Protein AF-A0A6C0IUB7-F1 (afdb_monomer_lite)

pLDDT: mean 80.24, std 21.41, range [28.48, 98.56]

Structure (mmCIF, N/CA/C/O backbone):
data_AF-A0A6C0IUB7-F1
#
_entry.id   AF-A0A6C0IUB7-F1
#
loop_
_atom_site.group_PDB
_atom_site.id
_atom_site.type_symbol
_atom_site.label_atom_id
_atom_site.label_alt_id
_atom_site.label_comp_id
_atom_site.label_asym_id
_atom_site.label_entity_id
_atom_site.label_seq_id
_atom_site.pdbx_PDB_ins_code
_atom_site.Cartn_x
_atom_site.Cartn_y
_atom_site.Cartn_z
_atom_site.occupancy
_atom_site.B_iso_or_equiv
_atom_site.auth_seq_id
_atom_site.auth_comp_id
_atom_site.auth_asym_id
_atom_site.auth_atom_id
_atom_site.pdbx_PDB_model_num
ATOM 1 N N . MET A 1 1 ? -33.309 -18.379 -10.691 1.00 30.33 1 MET A N 1
ATOM 2 C CA . MET A 1 1 ? -32.323 -18.638 -9.619 1.00 30.33 1 MET A CA 1
ATOM 3 C C . MET A 1 1 ? -31.572 -17.342 -9.376 1.00 30.33 1 MET A C 1
ATOM 5 O O . MET A 1 1 ? -30.879 -16.885 -10.273 1.00 30.33 1 MET A O 1
ATOM 9 N N . GLY A 1 2 ? -31.842 -16.677 -8.250 1.00 31.56 2 GLY A N 1
ATOM 10 C CA . GLY A 1 2 ? -31.356 -15.324 -7.968 1.00 31.56 2 GLY A CA 1
ATOM 11 C C . GLY A 1 2 ? -29.922 -15.328 -7.445 1.00 31.56 2 GLY A C 1
ATOM 12 O O . GLY A 1 2 ? -29.698 -15.643 -6.282 1.00 31.56 2 GLY A O 1
ATOM 13 N N . LEU A 1 3 ? -28.968 -14.966 -8.301 1.00 33.88 3 LEU A N 1
ATOM 14 C CA . LEU A 1 3 ? -27.593 -14.634 -7.924 1.00 33.88 3 LEU A CA 1
ATOM 15 C C . LEU A 1 3 ? -27.471 -13.111 -7.858 1.00 33.88 3 LEU A C 1
ATOM 17 O O . LEU A 1 3 ? -27.315 -12.456 -8.881 1.00 33.88 3 LEU A O 1
ATOM 21 N N . SER A 1 4 ? -27.601 -12.548 -6.657 1.00 38.16 4 SER A N 1
ATOM 22 C CA . SER A 1 4 ? -27.304 -11.137 -6.381 1.00 38.16 4 SER A CA 1
ATOM 23 C C . SER A 1 4 ? -27.235 -10.913 -4.866 1.00 38.16 4 SER A C 1
ATOM 25 O O . SER A 1 4 ? -28.203 -10.453 -4.260 1.00 38.16 4 SER A O 1
ATOM 27 N N . LYS A 1 5 ? -26.113 -11.273 -4.232 1.00 37.84 5 LYS A N 1
ATOM 28 C CA . LYS A 1 5 ? -25.838 -10.881 -2.833 1.00 37.84 5 LYS A CA 1
ATOM 29 C C . LYS A 1 5 ? -24.383 -10.515 -2.525 1.00 37.84 5 LYS A C 1
ATOM 31 O O . LYS A 1 5 ? -24.092 -10.187 -1.383 1.00 37.84 5 LYS A O 1
ATOM 36 N N . TYR A 1 6 ? -23.501 -10.525 -3.522 1.00 36.56 6 TYR A N 1
ATOM 37 C CA . TYR A 1 6 ? -22.116 -10.098 -3.346 1.00 36.56 6 TYR A CA 1
ATOM 38 C C . TYR A 1 6 ? -22.000 -8.628 -3.728 1.00 36.56 6 TYR A C 1
ATOM 40 O O . TYR A 1 6 ? -22.351 -8.257 -4.849 1.00 36.56 6 TYR A O 1
ATOM 48 N N . THR A 1 7 ? -21.526 -7.802 -2.799 1.00 41.00 7 THR A N 1
ATOM 49 C CA . THR A 1 7 ? -21.181 -6.404 -3.085 1.00 41.00 7 THR A CA 1
ATOM 50 C C . THR A 1 7 ? -19.669 -6.310 -3.033 1.00 41.00 7 THR A C 1
ATOM 52 O O . THR A 1 7 ? -19.063 -6.683 -2.034 1.00 41.00 7 THR A O 1
ATOM 55 N N . GLN A 1 8 ? -19.042 -5.867 -4.114 1.00 42.75 8 GLN A N 1
ATOM 56 C CA . GLN A 1 8 ? -17.594 -5.732 -4.162 1.00 42.75 8 GLN A CA 1
ATOM 57 C C . GLN A 1 8 ? -17.199 -4.314 -3.759 1.00 42.75 8 GLN A C 1
ATOM 59 O O . GLN A 1 8 ? -17.696 -3.358 -4.349 1.00 42.75 8 GLN A O 1
ATOM 64 N N . LYS A 1 9 ? -16.334 -4.174 -2.748 1.00 53.41 9 LYS A N 1
ATOM 65 C CA . LYS A 1 9 ? -15.814 -2.872 -2.309 1.00 53.41 9 LYS A CA 1
ATOM 66 C C . LYS A 1 9 ? -14.303 -2.955 -2.103 1.00 53.41 9 LYS A C 1
ATOM 68 O O . LYS A 1 9 ? -13.832 -3.803 -1.354 1.00 53.41 9 LYS A O 1
ATOM 73 N N . GLY A 1 10 ? -13.578 -2.096 -2.820 1.00 48.09 10 GLY A N 1
ATOM 74 C CA . GLY A 1 10 ? -12.154 -1.794 -2.630 1.00 48.09 10 GLY A CA 1
ATOM 75 C C . GLY A 1 10 ? -11.206 -2.990 -2.592 1.00 48.09 10 GLY A C 1
ATOM 76 O O . GLY A 1 10 ? -10.295 -3.075 -1.777 1.00 48.09 10 GLY A O 1
ATOM 77 N N . GLY A 1 11 ? -11.392 -3.900 -3.544 1.00 54.75 11 GLY A N 1
ATOM 78 C CA . GLY A 1 11 ? -10.433 -4.970 -3.793 1.00 54.75 11 GLY A CA 1
ATOM 79 C C . GLY A 1 11 ? -10.795 -6.322 -3.187 1.00 54.75 11 GLY A C 1
ATOM 80 O O . GLY A 1 11 ? -10.054 -7.260 -3.402 1.00 54.75 11 GLY A O 1
ATOM 81 N N . LEU A 1 12 ? -11.937 -6.490 -2.512 1.00 58.69 12 LEU A N 1
ATOM 82 C CA . LEU A 1 12 ? -12.381 -7.809 -2.031 1.00 58.69 12 LEU A CA 1
ATOM 83 C C . LEU A 1 12 ? -13.854 -8.063 -2.361 1.00 58.69 12 LEU A C 1
ATOM 85 O O . LEU A 1 12 ? -14.676 -7.142 -2.373 1.00 58.69 12 LEU A O 1
ATOM 89 N N . GLN A 1 13 ? -14.196 -9.325 -2.626 1.00 58.12 13 GLN A N 1
ATOM 90 C CA . GLN A 1 13 ? -15.589 -9.771 -2.696 1.00 58.12 13 GLN A CA 1
ATOM 91 C C . GLN A 1 13 ? -16.142 -9.859 -1.268 1.00 58.12 13 GLN A C 1
ATOM 93 O O . GLN A 1 13 ? -15.555 -10.562 -0.448 1.00 58.12 13 GLN A O 1
ATOM 98 N N . ILE A 1 14 ? -17.227 -9.131 -0.966 1.00 59.31 14 ILE A N 1
ATOM 99 C CA . ILE A 1 14 ? -17.881 -9.173 0.349 1.00 59.31 14 ILE A CA 1
ATOM 100 C C . ILE A 1 14 ? -19.121 -10.068 0.268 1.00 59.31 14 ILE A C 1
ATOM 102 O O . ILE A 1 14 ? -20.044 -9.804 -0.511 1.00 59.31 14 ILE A O 1
ATOM 106 N N . ASP A 1 15 ? -19.133 -11.119 1.089 1.00 55.06 15 ASP A N 1
ATOM 107 C CA . ASP A 1 15 ? -20.226 -12.098 1.183 1.00 55.06 15 ASP A CA 1
ATOM 108 C C . ASP A 1 15 ? -21.440 -11.570 1.976 1.00 55.06 15 ASP A C 1
ATOM 110 O O . ASP A 1 15 ? -22.569 -12.030 1.781 1.00 55.06 15 ASP A O 1
ATOM 114 N N . SER A 1 16 ? -21.236 -10.563 2.833 1.00 55.44 16 SER A N 1
ATOM 115 C CA . SER A 1 16 ? -22.287 -9.832 3.547 1.00 55.44 16 SER A CA 1
ATOM 116 C C . SER A 1 16 ? -22.556 -8.476 2.879 1.00 55.44 16 SER A C 1
ATOM 118 O O . SER A 1 16 ? -21.648 -7.750 2.491 1.00 55.44 16 SER A O 1
ATOM 120 N N . GLY A 1 17 ? -23.821 -8.075 2.744 1.00 61.94 17 GLY A N 1
ATOM 121 C CA . GLY A 1 17 ? -24.182 -6.795 2.108 1.00 61.94 17 GLY A CA 1
ATOM 122 C C . GLY A 1 17 ? -23.681 -5.533 2.839 1.00 61.94 17 GLY A C 1
ATOM 123 O O . GLY A 1 17 ? -23.898 -4.430 2.342 1.00 61.94 17 GLY A O 1
ATOM 124 N N . ASN A 1 18 ? -23.029 -5.669 4.003 1.00 80.00 18 ASN A N 1
ATOM 125 C CA . ASN A 1 18 ? -22.577 -4.571 4.856 1.00 80.00 18 ASN A CA 1
ATOM 126 C C . ASN A 1 18 ? -21.075 -4.691 5.191 1.00 80.00 18 ASN A C 1
ATOM 128 O O . ASN A 1 18 ? -20.658 -5.543 5.976 1.00 80.00 18 ASN A O 1
ATOM 132 N N . ALA A 1 19 ? -20.265 -3.786 4.629 1.00 79.81 19 ALA A N 1
ATOM 133 C CA . ALA A 1 19 ? -18.814 -3.751 4.831 1.00 79.81 19 ALA A CA 1
ATOM 134 C C . ALA A 1 19 ? -18.401 -3.467 6.286 1.00 79.81 19 ALA A C 1
ATOM 136 O O . ALA A 1 19 ? -17.379 -3.981 6.733 1.00 79.81 19 ALA A O 1
ATOM 137 N N . LYS A 1 20 ? -19.204 -2.698 7.037 1.00 84.75 20 LYS A N 1
ATOM 138 C CA . LYS A 1 20 ? -18.947 -2.420 8.456 1.00 84.75 20 LYS A CA 1
ATOM 139 C C . LYS A 1 20 ? -19.088 -3.686 9.293 1.00 84.75 20 LYS A C 1
ATOM 141 O O . LYS A 1 20 ? -18.193 -4.016 10.059 1.00 84.75 20 LYS A O 1
ATOM 146 N N . GLU A 1 21 ? -20.178 -4.428 9.103 1.00 86.81 21 GLU A N 1
ATOM 147 C CA . GLU A 1 21 ? -20.397 -5.704 9.797 1.00 86.81 21 GLU A CA 1
ATOM 148 C C . GLU A 1 21 ? -19.317 -6.731 9.443 1.00 86.81 21 GLU A C 1
ATOM 150 O O . GLU A 1 21 ? -18.832 -7.433 10.327 1.00 86.81 21 GLU A O 1
ATOM 155 N N . ALA A 1 22 ? -18.906 -6.798 8.171 1.00 87.62 22 ALA A N 1
ATOM 156 C CA . ALA A 1 22 ? -17.817 -7.673 7.743 1.00 87.62 22 ALA A CA 1
ATOM 157 C C . ALA A 1 22 ? -16.498 -7.338 8.453 1.00 87.62 22 ALA A C 1
ATOM 159 O O . ALA A 1 22 ? -15.836 -8.241 8.971 1.00 87.62 22 ALA A O 1
ATOM 160 N N . PHE A 1 23 ? -16.151 -6.051 8.519 1.00 88.62 23 PHE A N 1
ATOM 161 C CA . PHE A 1 23 ? -14.925 -5.586 9.154 1.00 88.62 23 PHE A CA 1
ATOM 162 C C . PHE A 1 23 ? -14.960 -5.810 10.667 1.00 88.62 23 PHE A C 1
ATOM 164 O O . PHE A 1 23 ? -14.047 -6.414 11.222 1.00 88.62 23 PHE A O 1
ATOM 171 N N . GLU A 1 24 ? -16.040 -5.409 11.341 1.00 90.69 24 GLU A N 1
ATOM 172 C CA . GLU A 1 24 ? -16.182 -5.609 12.785 1.00 90.69 24 GLU A CA 1
ATOM 173 C C . GLU A 1 24 ? -16.194 -7.092 13.171 1.00 90.69 24 GLU A C 1
ATOM 175 O O . GLU A 1 24 ? -15.594 -7.460 14.183 1.00 90.69 24 GLU A O 1
ATOM 180 N N . HIS A 1 25 ? -16.821 -7.955 12.363 1.00 92.06 25 HIS A N 1
ATOM 181 C CA . HIS A 1 25 ? -16.751 -9.404 12.544 1.00 92.06 25 HIS A CA 1
ATOM 182 C C . HIS A 1 25 ? -15.309 -9.906 12.429 1.00 92.06 25 HIS A C 1
ATOM 184 O O . HIS A 1 25 ? -14.867 -10.702 13.258 1.00 92.06 25 HIS A O 1
ATOM 190 N N . PHE A 1 26 ? -14.562 -9.441 11.426 1.00 94.06 26 PHE A N 1
ATOM 191 C CA . PHE A 1 26 ? -13.166 -9.828 11.246 1.00 94.06 26 PHE A CA 1
ATOM 192 C C . PHE A 1 26 ? -12.314 -9.412 12.451 1.00 94.06 26 PHE A C 1
ATOM 194 O O . PHE A 1 26 ? -11.617 -10.244 13.030 1.00 94.06 26 PHE A O 1
ATOM 201 N N . ILE A 1 27 ? -12.427 -8.152 12.884 1.00 95.00 27 ILE A N 1
ATOM 202 C CA . ILE A 1 27 ? -11.710 -7.614 14.046 1.00 95.00 27 ILE A CA 1
ATOM 203 C C . ILE A 1 27 ? -12.043 -8.396 15.316 1.00 95.00 27 ILE A C 1
ATOM 205 O O . ILE A 1 27 ? -11.130 -8.754 16.055 1.00 95.00 27 ILE A O 1
ATOM 209 N N . ALA A 1 28 ? -13.320 -8.706 15.557 1.00 94.19 28 ALA A N 1
ATOM 210 C CA . ALA A 1 28 ? -13.759 -9.436 16.745 1.00 94.19 28 ALA A CA 1
ATOM 211 C C . ALA A 1 28 ? -13.189 -10.863 16.831 1.00 94.19 28 ALA A C 1
ATOM 213 O O . ALA A 1 28 ? -13.024 -11.381 17.932 1.00 94.19 28 ALA A O 1
ATOM 214 N N . ASN A 1 29 ? -12.861 -11.477 15.692 1.00 95.94 29 ASN A N 1
ATOM 215 C CA . ASN A 1 29 ? -12.384 -12.857 15.605 1.00 95.94 29 ASN A CA 1
ATOM 216 C C . ASN A 1 29 ? -10.881 -12.967 15.295 1.00 95.94 29 ASN A C 1
ATOM 218 O O . ASN A 1 29 ? -10.407 -14.032 14.891 1.00 95.94 29 ASN A O 1
ATOM 222 N N . SER A 1 30 ? -10.117 -11.891 15.475 1.00 96.62 30 SER A N 1
ATOM 223 C CA . SER A 1 30 ? -8.695 -11.834 15.122 1.00 96.62 30 SER A CA 1
ATOM 224 C C . SER A 1 30 ? -7.787 -11.645 16.331 1.00 96.62 30 SER A C 1
ATOM 226 O O . SER A 1 30 ? -8.169 -11.027 17.317 1.00 96.62 30 SER A O 1
ATOM 228 N N . SER A 1 31 ? -6.545 -12.108 16.214 1.00 96.31 31 SER A N 1
ATOM 229 C CA . SER A 1 31 ? -5.426 -11.626 17.030 1.00 96.31 31 SER A CA 1
ATOM 230 C C . SER A 1 31 ? -4.799 -10.397 16.372 1.00 96.31 31 SER A C 1
ATOM 232 O O . SER A 1 31 ? -4.581 -10.402 15.159 1.00 96.31 31 SER A O 1
ATOM 234 N N . ILE A 1 32 ? -4.507 -9.353 17.147 1.00 96.50 32 ILE A N 1
ATOM 235 C CA . ILE A 1 32 ? -4.051 -8.059 16.623 1.00 96.50 32 ILE A CA 1
ATOM 236 C C . ILE A 1 32 ? -2.654 -7.727 17.150 1.00 96.50 32 ILE A C 1
ATOM 238 O O . ILE A 1 32 ? -2.368 -7.856 18.343 1.00 96.50 32 ILE A O 1
ATOM 242 N N . HIS A 1 33 ? -1.781 -7.256 16.261 1.00 93.31 33 HIS A N 1
ATOM 243 C CA . HIS A 1 33 ? -0.465 -6.729 16.616 1.00 93.31 33 HIS A CA 1
ATOM 244 C C . HIS A 1 33 ? -0.176 -5.412 15.895 1.00 93.31 33 HIS A C 1
ATOM 246 O O . HIS A 1 33 ? -0.666 -5.171 14.797 1.00 93.31 33 HIS A O 1
ATOM 252 N N . LEU A 1 34 ? 0.610 -4.548 16.537 1.00 91.00 34 LEU A N 1
ATOM 253 C CA . LEU A 1 34 ? 1.111 -3.309 15.947 1.00 91.00 34 LEU A CA 1
ATOM 254 C C . LEU A 1 34 ? 2.226 -3.661 14.954 1.00 91.00 34 LEU A C 1
ATOM 256 O O . LEU A 1 34 ? 3.173 -4.347 15.338 1.00 91.00 34 LEU A O 1
ATOM 260 N N . LEU A 1 35 ? 2.098 -3.207 13.707 1.00 88.00 35 LEU A N 1
ATOM 261 C CA . LEU A 1 35 ? 3.096 -3.387 12.652 1.00 88.00 35 LEU A CA 1
ATOM 262 C C . LEU A 1 35 ? 4.053 -2.198 12.603 1.00 88.00 35 LEU A C 1
ATOM 264 O O . LEU A 1 35 ? 5.267 -2.367 12.666 1.00 88.00 35 LEU A O 1
ATOM 268 N N . SER A 1 36 ? 3.503 -0.990 12.492 1.00 85.88 36 SER A N 1
ATOM 269 C CA . SER A 1 36 ? 4.289 0.232 12.365 1.00 85.88 36 SER A CA 1
ATOM 270 C C . SER A 1 36 ? 3.608 1.412 13.049 1.00 85.88 36 SER A C 1
ATOM 272 O O . SER A 1 36 ? 2.411 1.401 13.354 1.00 85.88 36 SER A O 1
ATOM 274 N N . ARG A 1 37 ? 4.417 2.435 13.326 1.00 85.94 37 ARG A N 1
ATOM 275 C CA . ARG A 1 37 ? 3.991 3.705 13.907 1.00 85.94 37 ARG A CA 1
ATOM 276 C C . ARG A 1 37 ? 4.394 4.827 12.961 1.00 85.94 37 ARG A C 1
ATOM 278 O O . ARG A 1 37 ? 5.566 4.925 12.607 1.00 85.94 37 ARG A O 1
ATOM 285 N N . GLY A 1 38 ? 3.430 5.648 12.576 1.00 83.06 38 GLY A N 1
ATOM 286 C CA . GLY A 1 38 ? 3.642 6.870 11.817 1.00 83.06 38 GLY A CA 1
ATOM 287 C C . GLY A 1 38 ? 3.240 8.087 12.641 1.00 83.06 38 GLY A C 1
ATOM 288 O O . GLY A 1 38 ? 2.558 7.976 13.660 1.00 83.06 38 GLY A O 1
ATOM 289 N N . SER A 1 39 ? 3.636 9.273 12.179 1.00 85.19 39 SER A N 1
ATOM 290 C CA . SER A 1 39 ? 3.208 10.523 12.826 1.00 85.19 39 SER A CA 1
ATOM 291 C C . SER A 1 39 ? 1.709 10.779 12.660 1.00 85.19 39 SER A C 1
ATOM 293 O O . SER A 1 39 ? 1.141 11.497 13.469 1.00 85.19 39 SER A O 1
ATOM 295 N N . PHE A 1 40 ? 1.072 10.195 11.643 1.00 88.38 40 PHE A N 1
ATOM 296 C CA . PHE A 1 40 ? -0.329 10.439 11.277 1.00 88.38 40 PHE A CA 1
ATOM 297 C C . PHE A 1 40 ? -1.204 9.188 11.395 1.00 88.38 40 PHE A C 1
ATOM 299 O O . PHE A 1 40 ? -2.318 9.150 10.876 1.00 88.38 40 PHE A O 1
ATOM 306 N N . GLY A 1 41 ? -0.709 8.134 12.041 1.00 92.00 41 GLY A N 1
ATOM 307 C CA . GLY A 1 41 ? -1.481 6.921 12.261 1.00 92.00 41 GLY A CA 1
ATOM 308 C C . GLY A 1 41 ? -0.673 5.791 12.878 1.00 92.00 41 GLY A C 1
ATOM 309 O O . GLY A 1 41 ? 0.556 5.755 12.826 1.00 92.00 41 GLY A O 1
ATOM 310 N N . LEU A 1 42 ? -1.395 4.842 13.456 1.00 92.19 42 LEU A N 1
ATOM 311 C CA . LEU A 1 42 ? -0.865 3.569 13.916 1.00 92.19 42 LEU A CA 1
ATOM 312 C C . LEU A 1 42 ? -1.377 2.463 13.008 1.00 92.19 42 LEU A C 1
ATOM 314 O O . LEU A 1 42 ? -2.579 2.382 12.751 1.00 92.19 42 LEU A O 1
ATOM 318 N N . THR A 1 43 ? -0.478 1.588 12.575 1.00 93.19 43 THR A N 1
ATOM 319 C CA . THR A 1 43 ? -0.807 0.508 11.651 1.00 93.19 43 THR A CA 1
ATOM 320 C C . THR A 1 43 ? -0.736 -0.826 12.373 1.00 93.19 43 THR A C 1
ATOM 322 O O . THR A 1 43 ? 0.284 -1.185 12.961 1.00 93.19 43 THR A O 1
ATOM 325 N N . PHE A 1 44 ? -1.821 -1.584 12.306 1.00 94.12 44 PHE A N 1
ATOM 326 C CA . PHE A 1 44 ? -1.990 -2.877 12.949 1.00 94.12 44 PHE A CA 1
ATOM 327 C C . PHE A 1 44 ? -2.257 -3.962 11.914 1.00 94.12 44 PHE A C 1
ATOM 329 O O . PHE A 1 44 ? -2.821 -3.701 10.856 1.00 94.12 44 PHE A O 1
ATOM 336 N N . VAL A 1 45 ? -1.924 -5.201 12.254 1.00 94.81 45 VAL A N 1
ATOM 337 C CA . VAL A 1 45 ? -2.323 -6.387 11.497 1.00 94.81 45 VAL A CA 1
ATOM 338 C C . VAL A 1 45 ? -3.249 -7.222 12.373 1.00 94.81 45 VAL A C 1
ATOM 340 O O . VAL A 1 45 ? -2.876 -7.655 13.467 1.00 94.81 45 VAL A O 1
ATOM 343 N N . ALA A 1 46 ? -4.465 -7.440 11.883 1.00 96.00 46 ALA A N 1
ATOM 344 C CA . ALA A 1 46 ? -5.422 -8.400 12.411 1.00 96.00 46 ALA A CA 1
ATOM 345 C C . ALA A 1 46 ? -5.265 -9.721 11.653 1.00 96.00 46 ALA A C 1
ATOM 347 O O . ALA A 1 46 ? -5.501 -9.765 10.448 1.00 96.00 46 ALA A O 1
ATOM 348 N N . LYS A 1 47 ? -4.892 -10.792 12.357 1.00 95.88 47 LYS A N 1
ATOM 349 C CA . LYS A 1 47 ? -4.847 -12.158 11.822 1.00 95.88 47 LYS A CA 1
ATOM 350 C C . LYS A 1 47 ? -6.016 -12.962 12.369 1.00 95.88 47 LYS A C 1
ATOM 352 O O . LYS A 1 47 ? -6.162 -13.072 13.590 1.00 95.88 47 LYS A O 1
ATOM 357 N N . LEU A 1 48 ? -6.816 -13.528 11.476 1.00 95.25 48 LEU A N 1
ATOM 358 C CA . LEU A 1 48 ? -8.008 -14.289 11.810 1.00 95.25 48 LEU A CA 1
ATOM 359 C C . LEU A 1 48 ? -7.645 -15.512 12.663 1.00 95.25 48 LEU A C 1
ATOM 361 O O . LEU A 1 48 ? -6.683 -16.232 12.384 1.00 95.25 48 LEU A O 1
ATOM 365 N N . SER A 1 49 ? -8.414 -15.750 13.724 1.00 94.81 49 SER A N 1
ATOM 366 C CA . SER A 1 49 ? -8.167 -16.874 14.627 1.00 94.81 49 SER A CA 1
ATOM 367 C C . SER A 1 49 ? -8.444 -18.213 13.933 1.00 94.81 49 SER A C 1
ATOM 369 O O . SER A 1 49 ? -9.350 -18.298 13.098 1.00 94.81 49 SER A O 1
ATOM 371 N N . PRO A 1 50 ? -7.724 -19.295 14.291 1.00 93.38 50 PRO A N 1
ATOM 372 C CA . PRO A 1 50 ? -7.980 -20.616 13.729 1.00 93.38 50 PRO A CA 1
ATOM 373 C C . PRO A 1 50 ? -9.455 -21.025 13.851 1.00 93.38 50 PRO A C 1
ATOM 375 O O . PRO A 1 50 ? -10.012 -21.057 14.946 1.00 93.38 50 PRO A O 1
ATOM 378 N N . GLY A 1 51 ? -10.076 -21.362 12.719 1.00 92.31 51 GLY A N 1
ATOM 379 C CA . GLY A 1 51 ? -11.471 -21.808 12.649 1.00 92.31 51 GLY A CA 1
ATOM 380 C C . GLY A 1 51 ? -12.514 -20.696 12.496 1.00 92.31 51 GLY A C 1
ATOM 381 O O . GLY A 1 51 ? -13.672 -21.017 12.239 1.00 92.31 51 GLY A O 1
ATOM 382 N N . ALA A 1 52 ? -12.136 -19.420 12.599 1.00 93.81 52 ALA A N 1
ATOM 383 C CA . ALA A 1 52 ? -13.042 -18.325 12.270 1.00 93.81 52 ALA A CA 1
ATOM 384 C C . ALA A 1 52 ? -13.215 -18.186 10.748 1.00 93.81 52 ALA A C 1
ATOM 386 O O . ALA A 1 52 ? -12.327 -18.517 9.961 1.00 93.81 52 ALA A O 1
ATOM 387 N N . THR A 1 53 ? -14.386 -17.706 10.329 1.00 91.50 53 THR A N 1
ATOM 388 C CA . THR A 1 53 ? -14.714 -17.467 8.920 1.00 91.50 53 THR A CA 1
ATOM 389 C C . THR A 1 53 ? -14.508 -16.003 8.559 1.00 91.50 53 THR A C 1
ATOM 391 O O . THR A 1 53 ? -14.742 -15.107 9.369 1.00 91.50 53 THR A O 1
ATOM 394 N N . THR A 1 54 ? -14.127 -15.755 7.314 1.00 89.94 54 THR A N 1
ATOM 395 C CA . THR A 1 54 ? -14.007 -14.412 6.745 1.00 89.94 54 THR A CA 1
ATOM 396 C C . THR A 1 54 ? -15.105 -14.191 5.713 1.00 89.94 54 THR A C 1
ATOM 398 O O . THR A 1 54 ? -15.504 -15.124 5.019 1.00 89.94 54 THR A O 1
ATOM 401 N N . ASN A 1 55 ? -15.582 -12.952 5.613 1.00 85.88 55 ASN A N 1
ATOM 402 C CA . ASN A 1 55 ? -16.519 -12.527 4.568 1.00 85.88 55 ASN A CA 1
ATOM 403 C C . ASN A 1 55 ? -15.792 -11.971 3.340 1.00 85.88 55 ASN A C 1
ATOM 405 O O . ASN A 1 55 ? -16.428 -11.364 2.484 1.00 85.88 55 ASN A O 1
ATOM 409 N N . TYR A 1 56 ? -14.469 -12.117 3.304 1.00 86.81 56 TYR A N 1
ATOM 410 C CA . TYR A 1 56 ? -13.601 -11.517 2.315 1.00 86.81 56 TYR A CA 1
ATOM 411 C C . TYR A 1 56 ? -12.836 -12.583 1.542 1.00 86.81 56 TYR A C 1
ATOM 413 O O . TYR A 1 56 ? -12.347 -13.557 2.121 1.00 86.81 56 TYR A O 1
ATOM 421 N N . LYS A 1 57 ? -12.647 -12.339 0.246 1.00 86.69 57 LYS A N 1
ATOM 422 C CA . LYS A 1 57 ? -11.782 -13.149 -0.611 1.00 86.69 57 LYS A CA 1
ATOM 423 C C . LYS A 1 57 ? -10.775 -12.297 -1.359 1.00 86.69 57 LYS A C 1
ATOM 425 O O . LYS A 1 57 ? -11.157 -11.278 -1.935 1.00 86.69 57 LYS A O 1
ATOM 430 N N . HIS A 1 58 ? -9.534 -12.764 -1.367 1.00 86.69 58 HIS A N 1
ATOM 431 C CA . HIS A 1 58 ? -8.407 -12.160 -2.062 1.00 86.69 58 HIS A CA 1
ATOM 432 C C . HIS A 1 58 ? -8.680 -12.033 -3.565 1.00 86.69 58 HIS A C 1
ATOM 434 O O . HIS A 1 58 ? -9.205 -12.957 -4.195 1.00 86.69 58 HIS A O 1
ATOM 440 N N . ILE A 1 59 ? -8.263 -10.911 -4.155 1.00 84.81 59 ILE A N 1
ATOM 441 C CA . ILE A 1 59 ? -8.285 -10.723 -5.618 1.00 84.81 59 ILE A CA 1
ATOM 442 C C . ILE A 1 59 ? -6.889 -10.633 -6.218 1.00 84.81 59 ILE A C 1
ATOM 444 O O . ILE A 1 59 ? -6.743 -10.378 -7.406 1.00 84.81 59 ILE A O 1
ATOM 448 N N . ILE A 1 60 ? -5.850 -10.812 -5.422 1.00 87.19 60 ILE A N 1
ATOM 449 C CA . ILE A 1 60 ? -4.482 -10.844 -5.922 1.00 87.19 60 ILE A CA 1
ATOM 450 C C . ILE A 1 60 ? -4.182 -12.168 -6.633 1.00 87.19 60 ILE A C 1
ATOM 452 O O . ILE A 1 60 ? -4.778 -13.202 -6.338 1.00 87.19 60 ILE A O 1
ATOM 456 N N . TRP A 1 61 ? -3.228 -12.154 -7.557 1.00 88.50 61 TRP A N 1
ATOM 457 C CA . TRP A 1 61 ? -2.978 -13.279 -8.459 1.00 88.50 61 TRP A CA 1
ATOM 458 C C . TRP A 1 61 ? -2.659 -14.606 -7.732 1.00 88.50 61 TRP A C 1
ATOM 460 O O . TRP A 1 61 ? -3.197 -15.648 -8.098 1.00 88.50 61 TRP A O 1
ATOM 470 N N . SER A 1 62 ? -1.832 -14.581 -6.682 1.00 86.75 62 SER A N 1
ATOM 471 C CA . SER A 1 62 ? -1.340 -15.777 -5.976 1.00 86.75 62 SER A CA 1
ATOM 472 C C . SER A 1 62 ? -2.348 -16.405 -5.022 1.00 86.75 62 SER A C 1
ATOM 474 O O . SER A 1 62 ? -2.188 -17.554 -4.606 1.00 86.75 62 SER A O 1
ATOM 476 N N . ARG A 1 63 ? -3.385 -15.652 -4.651 1.00 88.38 63 ARG A N 1
ATOM 477 C CA . ARG A 1 63 ? -4.418 -16.064 -3.695 1.00 88.38 63 ARG A CA 1
ATOM 478 C C . ARG A 1 63 ? -5.821 -15.796 -4.229 1.00 88.38 63 ARG A C 1
ATOM 480 O O . ARG A 1 63 ? -6.748 -15.677 -3.446 1.00 88.38 63 ARG A O 1
ATOM 487 N N . TYR A 1 64 ? -6.003 -15.700 -5.541 1.00 89.00 64 TYR A N 1
ATOM 488 C CA . TYR A 1 64 ? -7.290 -15.314 -6.112 1.00 89.00 64 TYR A CA 1
ATOM 489 C C . TYR A 1 64 ? -8.425 -16.246 -5.657 1.00 89.00 64 TYR A C 1
ATOM 491 O O . TYR A 1 64 ? -8.288 -17.467 -5.735 1.00 89.00 64 TYR A O 1
ATOM 499 N N . ASP A 1 65 ? -9.535 -15.663 -5.194 1.00 86.00 65 ASP A N 1
ATOM 500 C CA . ASP A 1 65 ? -10.713 -16.359 -4.641 1.00 86.00 65 ASP A CA 1
ATOM 501 C C . ASP A 1 65 ? -10.434 -17.163 -3.346 1.00 86.00 65 ASP A C 1
ATOM 503 O O . ASP A 1 65 ? -11.290 -17.908 -2.863 1.00 86.00 65 ASP A O 1
ATOM 507 N N . VAL A 1 66 ? -9.257 -16.992 -2.730 1.00 89.06 66 VAL A N 1
ATOM 508 C CA . VAL A 1 66 ? -8.922 -17.579 -1.424 1.00 89.06 66 VAL A CA 1
ATOM 509 C C . VAL A 1 66 ? -9.472 -16.686 -0.303 1.00 89.06 66 VAL A C 1
ATOM 511 O O . VAL A 1 66 ? -9.349 -15.461 -0.389 1.00 89.06 66 VAL A O 1
ATOM 514 N N . PRO A 1 67 ? -10.063 -17.258 0.765 1.00 90.38 67 PRO A N 1
ATOM 515 C CA . PRO A 1 67 ? -10.510 -16.486 1.922 1.00 90.38 67 PRO A CA 1
ATOM 516 C C . PRO A 1 67 ? -9.372 -15.664 2.547 1.00 90.38 67 PRO A C 1
ATOM 518 O O . PRO A 1 67 ? -8.287 -16.194 2.775 1.00 90.38 67 PRO A O 1
ATOM 521 N N . VAL A 1 68 ? -9.636 -14.391 2.852 1.00 90.06 68 VAL A N 1
ATOM 522 C CA . VAL A 1 68 ? -8.673 -13.509 3.530 1.00 90.06 68 VAL A CA 1
ATOM 523 C C . VAL A 1 68 ? -8.486 -13.914 4.983 1.00 90.06 68 VAL A C 1
ATOM 525 O O . VAL A 1 68 ? -9.449 -13.940 5.751 1.00 90.06 68 VAL A O 1
ATOM 528 N N . ASP A 1 69 ? -7.244 -14.171 5.377 1.00 92.69 69 ASP A N 1
ATOM 529 C CA . ASP A 1 69 ? -6.880 -14.517 6.753 1.00 92.69 69 ASP A CA 1
ATOM 530 C C . ASP A 1 69 ? -6.249 -13.357 7.535 1.00 92.69 69 ASP A C 1
ATOM 532 O O . ASP A 1 69 ? -6.113 -13.451 8.756 1.00 92.69 69 ASP A O 1
ATOM 536 N N . SER A 1 70 ? -5.908 -12.255 6.859 1.00 93.94 70 SER A N 1
ATOM 537 C CA . SER A 1 70 ? -5.226 -11.111 7.459 1.00 93.94 70 SER A CA 1
ATOM 538 C C . SER A 1 70 ? -5.729 -9.778 6.891 1.00 93.94 70 SER A C 1
ATOM 540 O O . SER A 1 70 ? -5.893 -9.615 5.684 1.00 93.94 70 SER A O 1
ATOM 542 N N . ILE A 1 71 ? -5.952 -8.800 7.771 1.00 93.81 71 ILE A N 1
ATOM 543 C CA . ILE A 1 71 ? -6.280 -7.412 7.419 1.00 93.81 71 ILE A CA 1
ATOM 544 C C . ILE A 1 71 ? -5.248 -6.493 8.064 1.00 93.81 71 ILE A C 1
ATOM 546 O O . ILE A 1 71 ? -5.036 -6.535 9.277 1.00 93.81 71 ILE A O 1
ATOM 550 N N . LEU A 1 72 ? -4.639 -5.633 7.256 1.00 94.56 72 LEU A N 1
ATOM 551 C CA . LEU A 1 72 ? -3.871 -4.488 7.728 1.00 94.56 72 LEU A CA 1
ATOM 552 C C . LEU A 1 72 ? -4.859 -3.360 8.006 1.00 94.56 72 LEU A C 1
ATOM 554 O O . LEU A 1 72 ? -5.722 -3.101 7.176 1.00 94.56 72 LEU A O 1
ATOM 558 N N . PHE A 1 73 ? -4.766 -2.663 9.131 1.00 95.06 73 PHE A N 1
ATOM 559 C CA . PHE A 1 73 ? -5.591 -1.480 9.343 1.00 95.06 73 PHE A CA 1
ATOM 560 C C . PHE A 1 73 ? -4.833 -0.340 10.010 1.00 95.06 73 PHE A C 1
ATOM 562 O O . PHE A 1 73 ? -4.039 -0.552 10.924 1.00 95.06 73 PHE A O 1
ATOM 569 N N . LYS A 1 74 ? -5.102 0.877 9.540 1.00 95.50 74 LYS A N 1
ATOM 570 C CA . LYS A 1 74 ? -4.575 2.129 10.079 1.00 95.50 74 LYS A CA 1
ATOM 571 C C . LYS A 1 74 ? -5.636 2.806 10.940 1.00 95.50 74 LYS A C 1
ATOM 573 O O . LYS A 1 74 ? -6.810 2.844 10.565 1.00 95.50 74 LYS A O 1
ATOM 578 N N . ILE A 1 75 ? -5.201 3.326 12.082 1.00 95.31 75 ILE A N 1
ATOM 579 C CA . ILE A 1 75 ? -5.985 4.145 13.006 1.00 95.31 75 ILE A CA 1
ATOM 580 C C . ILE A 1 75 ? -5.318 5.509 13.128 1.00 95.31 75 ILE A C 1
ATOM 582 O O . ILE A 1 75 ? -4.132 5.580 13.450 1.00 95.31 75 ILE A O 1
ATOM 586 N N . SER A 1 76 ? -6.091 6.575 12.955 1.00 94.25 76 SER A N 1
ATOM 587 C CA . SER A 1 76 ? -5.634 7.958 13.113 1.00 94.25 76 SER A CA 1
ATOM 588 C C . SER A 1 76 ? -6.638 8.732 13.958 1.00 94.25 76 SER A C 1
ATOM 590 O O . SER A 1 76 ? -7.837 8.602 13.727 1.00 94.25 76 SER A O 1
ATOM 592 N N . CYS A 1 77 ? -6.189 9.552 14.911 1.00 94.12 77 CYS A N 1
ATOM 593 C CA . CYS A 1 77 ? -7.093 10.548 15.490 1.00 94.12 77 CYS A CA 1
ATOM 594 C C . CYS A 1 77 ? -7.424 11.596 14.431 1.00 94.12 77 CYS A C 1
ATOM 596 O O . CYS A 1 77 ? -6.555 11.986 13.651 1.00 94.12 77 CYS A O 1
ATOM 598 N N . THR A 1 78 ? -8.676 12.037 14.396 1.00 93.38 78 THR A N 1
ATOM 599 C CA . THR A 1 78 ? -9.154 13.000 13.403 1.00 93.38 78 THR A CA 1
ATOM 600 C C . THR A 1 78 ? -9.753 14.229 14.055 1.00 93.38 78 THR A C 1
ATOM 602 O O . THR A 1 78 ? -10.399 14.106 15.096 1.00 93.38 78 THR A O 1
ATOM 605 N N . PHE A 1 79 ? -9.612 15.364 13.381 1.00 92.38 79 PHE A N 1
ATOM 606 C CA . PHE A 1 79 ? -10.294 16.621 13.686 1.00 92.38 79 PHE A CA 1
ATOM 607 C C . PHE A 1 79 ? -10.991 17.159 12.424 1.00 92.38 79 PHE A C 1
ATOM 609 O O . PHE A 1 79 ? -10.810 16.624 11.327 1.00 92.38 79 PHE A O 1
ATOM 616 N N . ASP A 1 80 ? -11.839 18.167 12.585 1.00 88.88 80 ASP A N 1
ATOM 617 C CA . ASP A 1 80 ? -12.602 18.814 11.521 1.00 88.88 80 ASP A CA 1
ATOM 618 C C . ASP A 1 80 ? -12.366 20.332 11.554 1.00 88.88 80 ASP A C 1
ATOM 620 O O . ASP A 1 80 ? -13.061 21.074 12.256 1.00 88.88 80 ASP A O 1
ATOM 624 N N . GLU A 1 81 ? -11.390 20.803 10.767 1.00 88.12 81 GLU A N 1
ATOM 625 C CA . GLU A 1 81 ? -11.023 22.229 10.706 1.00 88.12 81 GLU A CA 1
ATOM 626 C C . GLU A 1 81 ? -12.229 23.104 10.317 1.00 88.12 81 GLU A C 1
ATOM 628 O O . GLU A 1 81 ? -12.397 24.224 10.803 1.00 88.12 81 GLU A O 1
ATOM 633 N N . SER A 1 82 ? -13.149 22.565 9.505 1.00 86.12 82 SER A N 1
ATOM 634 C CA . SER A 1 82 ? -14.357 23.279 9.068 1.00 86.12 82 SER A CA 1
ATOM 635 C C . SER A 1 82 ? -15.329 23.600 10.209 1.00 86.12 82 SER A C 1
ATOM 637 O O . SER A 1 82 ? -16.192 24.470 10.066 1.00 86.12 82 SER A O 1
ATOM 639 N N . LYS A 1 83 ? -15.177 22.921 11.351 1.00 86.31 83 LYS A N 1
ATOM 640 C CA . LYS A 1 83 ? -15.929 23.165 12.587 1.00 86.31 83 LYS A CA 1
ATOM 641 C C . LYS A 1 83 ? -15.148 23.979 13.618 1.00 86.31 83 LYS A C 1
ATOM 643 O O . LYS A 1 83 ? -15.667 24.205 14.708 1.00 86.31 83 LYS A O 1
ATOM 648 N N . GLY A 1 84 ? -13.947 24.444 13.275 1.00 83.81 84 GLY A N 1
ATOM 649 C CA . GLY A 1 84 ? -13.058 25.160 14.188 1.00 83.81 84 GLY A CA 1
ATOM 650 C C . GLY A 1 84 ? -12.336 24.255 15.185 1.00 83.81 84 GLY A C 1
ATOM 651 O O . GLY A 1 84 ? -11.909 24.742 16.227 1.00 83.81 84 GLY A O 1
ATOM 652 N N . GLU A 1 85 ? -12.235 22.956 14.898 1.00 85.56 85 GLU A N 1
ATOM 653 C CA . GLU A 1 85 ? -11.385 22.033 15.654 1.00 85.56 85 GLU A CA 1
ATOM 654 C C . GLU A 1 85 ? -9.921 22.197 15.202 1.00 85.56 85 GLU A C 1
ATOM 656 O O . GLU A 1 85 ? -9.671 22.513 14.038 1.00 85.56 85 GLU A O 1
ATOM 661 N N . ASP A 1 86 ? -8.958 21.993 16.105 1.00 81.25 86 ASP A N 1
ATOM 662 C CA . ASP A 1 86 ? -7.529 22.201 15.830 1.00 81.25 86 ASP A CA 1
ATOM 663 C C . ASP A 1 86 ? -6.749 20.876 15.857 1.00 81.25 86 ASP A C 1
ATOM 665 O O . ASP A 1 86 ? -7.201 19.839 16.350 1.00 81.25 86 ASP A O 1
ATOM 669 N N . THR A 1 87 ? -5.550 20.924 15.294 1.00 77.19 87 THR A N 1
ATOM 670 C CA . THR A 1 87 ? -4.547 19.875 15.377 1.00 77.19 87 THR A CA 1
ATOM 671 C C . THR A 1 87 ? -4.123 19.632 16.821 1.00 77.19 87 THR A C 1
ATOM 673 O O . THR A 1 87 ? -3.788 20.551 17.566 1.00 77.19 87 THR A O 1
ATOM 676 N N . GLU A 1 88 ? -4.024 18.359 17.190 1.00 77.50 88 GLU A N 1
ATOM 677 C CA . GLU A 1 88 ? -3.499 17.942 18.480 1.00 77.50 88 GLU A CA 1
ATOM 678 C C . GLU A 1 88 ? -2.354 16.953 18.282 1.00 77.50 88 GLU A C 1
ATOM 680 O O . GLU A 1 88 ? -2.396 16.050 17.435 1.00 77.50 88 GLU A O 1
ATOM 685 N N . LYS A 1 89 ? -1.289 17.138 19.068 1.00 82.69 89 LYS A N 1
ATOM 686 C CA . LYS A 1 89 ? -0.225 16.147 19.207 1.00 82.69 89 LYS A CA 1
ATOM 687 C C . LYS A 1 89 ? -0.509 15.340 20.465 1.00 82.69 89 LYS A C 1
ATOM 689 O O . LYS A 1 89 ? -0.309 15.822 21.573 1.00 82.69 89 LYS A O 1
ATOM 694 N N . LEU A 1 90 ? -0.879 14.088 20.266 1.00 82.81 90 LEU A N 1
ATOM 695 C CA . LEU A 1 90 ? -1.157 13.137 21.324 1.00 82.81 90 LEU A CA 1
ATOM 696 C C . LEU A 1 90 ? 0.129 12.442 21.738 1.00 82.81 90 LEU A C 1
ATOM 698 O O . LEU A 1 90 ? 0.868 11.897 20.905 1.00 82.81 90 LEU A O 1
ATOM 702 N N . ASP A 1 91 ? 0.372 12.432 23.041 1.00 83.06 91 ASP A N 1
ATOM 703 C CA . ASP A 1 91 ? 1.402 11.610 23.647 1.00 83.06 91 ASP A CA 1
ATOM 704 C C . ASP A 1 91 ? 0.787 10.296 24.144 1.00 83.06 91 ASP A C 1
ATOM 706 O O . ASP A 1 91 ? 0.073 10.241 25.142 1.00 83.06 91 ASP A O 1
ATOM 710 N N . LEU A 1 92 ? 1.064 9.215 23.420 1.00 82.19 92 LEU A N 1
ATOM 711 C CA . LEU A 1 92 ? 0.581 7.870 23.716 1.00 82.19 92 LEU A CA 1
ATOM 712 C C . LEU A 1 92 ? 1.653 7.038 24.442 1.00 82.19 92 LEU A C 1
ATOM 714 O O . LEU A 1 92 ? 1.672 5.810 24.320 1.00 82.19 92 LEU A O 1
ATOM 718 N N . SER A 1 93 ? 2.578 7.687 25.156 1.00 79.44 93 SER A N 1
ATOM 719 C CA . SER A 1 93 ? 3.700 7.031 25.830 1.00 79.44 93 SER A CA 1
ATOM 720 C C . SER A 1 93 ? 3.266 5.948 26.827 1.00 79.44 93 SER A C 1
ATOM 722 O O . SER A 1 93 ? 2.427 6.163 27.700 1.00 79.44 93 SER A O 1
ATOM 724 N N . GLN A 1 94 ? 3.880 4.763 26.738 1.00 79.06 94 GLN A N 1
ATOM 725 C CA . GLN A 1 94 ? 3.568 3.597 27.573 1.00 79.06 94 GLN A CA 1
ATOM 726 C C . GLN A 1 94 ? 4.841 2.925 28.089 1.00 79.06 94 GLN A C 1
ATOM 728 O O . GLN A 1 94 ? 5.639 2.416 27.309 1.00 79.06 94 GLN A O 1
ATOM 733 N N . LYS A 1 95 ? 5.014 2.848 29.417 1.00 77.25 95 LYS A N 1
ATOM 734 C CA . LYS A 1 95 ? 6.118 2.111 30.078 1.00 77.25 95 LYS A CA 1
ATOM 735 C C . LYS A 1 95 ? 7.518 2.414 29.500 1.00 77.25 95 LYS A C 1
ATOM 737 O O . LYS A 1 95 ? 8.318 1.501 29.324 1.00 77.25 95 LYS A O 1
ATOM 742 N N . GLY A 1 96 ? 7.806 3.682 29.203 1.00 77.00 96 GLY A N 1
ATOM 743 C CA . GLY A 1 96 ? 9.093 4.113 28.634 1.00 77.00 96 GLY A CA 1
ATOM 744 C C . GLY A 1 96 ? 9.200 3.992 27.110 1.00 77.00 96 GLY A C 1
ATOM 745 O O . GLY A 1 96 ? 10.259 4.264 26.557 1.00 77.00 96 GLY A O 1
ATOM 746 N N . HIS A 1 97 ? 8.122 3.605 26.426 1.00 74.75 97 HIS A N 1
ATOM 747 C CA . HIS A 1 97 ? 8.015 3.692 24.974 1.00 74.75 97 HIS A CA 1
ATOM 748 C C . HIS A 1 97 ? 7.237 4.945 24.598 1.00 74.75 97 HIS A C 1
ATOM 750 O O . HIS A 1 97 ? 6.055 5.042 24.920 1.00 74.75 97 HIS A O 1
ATOM 756 N N . GLU A 1 98 ? 7.894 5.876 23.913 1.00 80.25 98 GLU A N 1
ATOM 757 C CA . GLU A 1 98 ? 7.265 7.107 23.442 1.00 80.25 98 GLU A CA 1
ATOM 758 C C . GLU A 1 98 ? 6.553 6.882 22.108 1.00 80.25 98 GLU A C 1
ATOM 760 O O . GLU A 1 98 ? 7.117 6.325 21.155 1.00 80.25 98 GLU A O 1
ATOM 765 N N . TYR A 1 99 ? 5.298 7.317 22.052 1.00 81.06 99 TYR A N 1
ATOM 766 C CA . TYR A 1 99 ? 4.456 7.261 20.865 1.00 81.06 99 TYR A CA 1
ATOM 767 C C . TYR A 1 99 ? 3.839 8.639 20.670 1.00 81.06 99 TYR A C 1
ATOM 769 O O . TYR A 1 99 ? 3.106 9.118 21.526 1.00 81.06 99 TYR A O 1
ATOM 777 N N . HIS A 1 100 ? 4.130 9.276 19.542 1.00 84.81 100 HIS A N 1
ATOM 778 C CA . HIS A 1 100 ? 3.553 10.569 19.205 1.00 84.81 100 HIS A CA 1
ATOM 779 C C . HIS A 1 100 ? 2.643 10.412 18.002 1.00 84.81 100 HIS A C 1
ATOM 781 O O . HIS A 1 100 ? 3.099 9.986 16.942 1.00 84.81 100 HIS A O 1
ATOM 787 N N . LEU A 1 101 ? 1.377 10.772 18.177 1.00 87.81 101 LEU A N 1
ATOM 788 C CA . LEU A 1 101 ? 0.381 10.749 17.119 1.00 87.81 101 LEU A CA 1
ATOM 789 C C . LEU A 1 101 ? -0.122 12.172 16.899 1.00 87.81 101 LEU A C 1
ATOM 791 O O . LEU A 1 101 ? -0.559 12.829 17.834 1.00 87.81 101 LEU A O 1
ATOM 795 N N . ARG A 1 102 ? -0.039 12.662 15.670 1.00 89.75 102 ARG A N 1
ATOM 796 C CA . ARG A 1 102 ? -0.690 13.901 15.252 1.00 89.75 102 ARG A CA 1
ATOM 797 C C . ARG A 1 102 ? -2.081 13.560 14.743 1.00 89.75 102 ARG A C 1
ATOM 799 O O . ARG A 1 102 ? -2.246 12.566 14.029 1.00 89.75 102 ARG A O 1
ATOM 806 N N . SER A 1 103 ? -3.064 14.372 15.112 1.00 90.88 103 SER A N 1
ATOM 807 C CA . SER A 1 103 ? -4.387 14.279 14.512 1.00 90.88 103 SER A CA 1
ATOM 808 C C . SER A 1 103 ? -4.341 14.672 13.027 1.00 90.88 103 SER A C 1
ATOM 810 O O . SER A 1 103 ? -3.439 15.378 12.569 1.00 90.88 103 SER A O 1
ATOM 812 N N . VAL A 1 104 ? -5.292 14.149 12.255 1.00 92.06 104 VAL A N 1
ATOM 813 C CA . VAL A 1 104 ? -5.408 14.345 10.804 1.00 92.06 104 VAL A CA 1
ATOM 814 C C . VAL A 1 104 ? -6.746 15.010 10.502 1.00 92.06 104 VAL A C 1
ATOM 816 O O . VAL A 1 104 ? -7.770 14.585 11.038 1.00 92.06 104 VAL A O 1
ATOM 819 N N . ASP A 1 105 ? -6.765 16.026 9.639 1.00 92.12 105 ASP A N 1
ATOM 820 C CA . ASP A 1 105 ? -8.032 16.626 9.214 1.00 92.12 105 ASP A CA 1
ATOM 821 C C . ASP A 1 105 ? -8.889 15.577 8.489 1.00 92.12 105 ASP A C 1
ATOM 823 O O . ASP A 1 105 ? -8.394 14.766 7.698 1.00 92.12 105 ASP A O 1
ATOM 827 N N . VAL A 1 106 ? -10.196 15.587 8.738 1.00 90.94 106 VAL A N 1
ATOM 828 C CA . VAL A 1 106 ? -11.130 14.617 8.158 1.00 90.94 106 VAL A CA 1
ATOM 829 C C . VAL A 1 106 ? -11.107 14.616 6.623 1.00 90.94 106 VAL A C 1
ATOM 831 O O . VAL A 1 106 ? -11.336 13.571 6.005 1.00 90.94 106 VAL A O 1
ATOM 834 N N . ASN A 1 107 ? -10.815 15.748 5.979 1.00 90.06 107 ASN A N 1
ATOM 835 C CA . ASN A 1 107 ? -10.715 15.817 4.524 1.00 90.06 107 ASN A CA 1
ATOM 836 C C . ASN A 1 107 ? -9.399 15.222 4.023 1.00 90.06 107 ASN A C 1
ATOM 838 O O . ASN A 1 107 ? -9.412 14.520 3.011 1.00 90.06 107 ASN A O 1
ATOM 842 N N . GLU A 1 108 ? -8.292 15.416 4.742 1.00 91.69 108 GLU A N 1
ATOM 843 C CA . GLU A 1 108 ? -7.019 14.757 4.427 1.00 91.69 108 GLU A CA 1
ATOM 844 C C . GLU A 1 108 ? -7.110 13.235 4.634 1.00 91.69 108 GLU A C 1
ATOM 846 O O . GLU A 1 108 ? -6.657 12.475 3.779 1.00 91.69 108 GLU A O 1
ATOM 851 N N . PHE A 1 109 ? -7.819 12.765 5.667 1.00 92.12 109 PHE A N 1
ATOM 852 C CA . PHE A 1 109 ? -8.144 11.341 5.826 1.00 92.12 109 PHE A CA 1
ATOM 853 C C . PHE A 1 109 ? -8.933 10.790 4.624 1.00 92.12 109 PHE A C 1
ATOM 855 O O . PHE A 1 109 ? -8.576 9.764 4.041 1.00 92.12 109 PHE A O 1
ATOM 862 N N . LYS A 1 110 ? -9.999 11.483 4.199 1.00 90.19 110 LYS A N 1
ATOM 863 C CA . LYS A 1 110 ? -10.796 11.078 3.023 1.00 90.19 110 LYS A CA 1
ATOM 864 C C . LYS A 1 110 ? -9.967 11.088 1.739 1.00 90.19 110 LYS A C 1
ATOM 866 O O . LYS A 1 110 ? -10.133 10.219 0.883 1.00 90.19 110 LYS A O 1
ATOM 871 N N . LYS A 1 111 ? -9.071 12.062 1.596 1.00 91.19 111 LYS A N 1
ATOM 872 C CA . LYS A 1 111 ? -8.144 12.170 0.469 1.00 91.19 111 LYS A CA 1
ATOM 873 C C . LYS A 1 111 ? -7.144 11.018 0.445 1.00 91.19 111 LYS A C 1
ATOM 875 O O . LYS A 1 111 ? -6.915 10.493 -0.642 1.00 91.19 111 LYS A O 1
ATOM 880 N N . GLU A 1 112 ? -6.604 10.588 1.587 1.00 94.31 112 GLU A N 1
ATOM 881 C CA . GLU A 1 112 ? -5.759 9.388 1.685 1.00 94.31 112 GLU A CA 1
ATOM 882 C C . GLU A 1 112 ? -6.512 8.156 1.171 1.00 94.31 112 GLU A C 1
ATOM 884 O O . GLU A 1 112 ? -6.042 7.484 0.250 1.00 94.31 112 GLU A O 1
ATOM 889 N N . VAL A 1 113 ? -7.723 7.923 1.692 1.00 91.25 113 VAL A N 1
ATOM 890 C CA . VAL A 1 113 ? -8.590 6.807 1.281 1.00 91.25 113 VAL A CA 1
ATOM 891 C C . VAL A 1 113 ? -8.819 6.823 -0.232 1.00 91.25 113 VAL A C 1
ATOM 893 O O . VAL A 1 113 ? -8.559 5.831 -0.912 1.00 91.25 113 VAL A O 1
ATOM 896 N N . ASN A 1 114 ? -9.242 7.962 -0.784 1.00 88.88 114 ASN A N 1
ATOM 897 C CA . ASN A 1 114 ? -9.524 8.105 -2.213 1.00 88.88 114 ASN A CA 1
ATOM 898 C C . ASN A 1 114 ? -8.272 7.956 -3.088 1.00 88.88 114 ASN A C 1
ATOM 900 O O . ASN A 1 114 ? -8.340 7.408 -4.189 1.00 88.88 114 ASN A O 1
ATOM 904 N N . THR A 1 115 ? -7.124 8.424 -2.605 1.00 92.50 115 THR A N 1
ATOM 905 C CA . THR A 1 115 ? -5.852 8.341 -3.327 1.00 92.50 115 THR A CA 1
ATOM 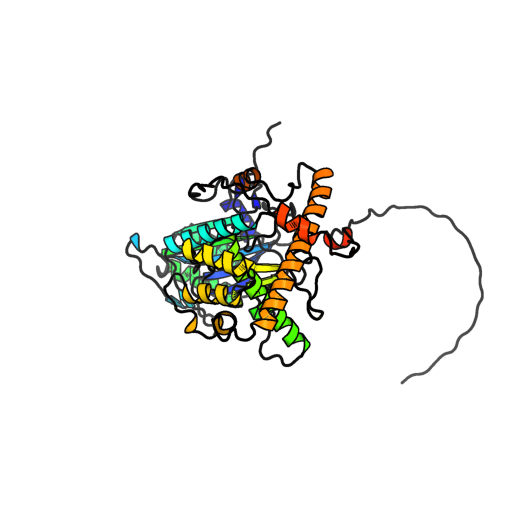906 C C . THR A 1 115 ? -5.345 6.908 -3.389 1.00 92.50 115 THR A C 1
ATOM 908 O O . THR A 1 115 ? -5.011 6.424 -4.471 1.00 92.50 115 THR A O 1
ATOM 911 N N . GLN A 1 116 ? -5.344 6.196 -2.260 1.00 93.50 116 GLN A N 1
ATOM 912 C CA . GLN A 1 116 ? -4.957 4.789 -2.227 1.00 93.50 116 GLN A CA 1
ATOM 913 C C . GLN A 1 116 ? -5.893 3.939 -3.091 1.00 93.50 116 GLN A C 1
ATOM 915 O O . GLN A 1 116 ? -5.426 3.077 -3.834 1.00 93.50 116 GLN A O 1
ATOM 920 N N . ILE A 1 117 ? -7.196 4.227 -3.043 1.00 88.75 117 ILE A N 1
ATOM 921 C CA . ILE A 1 117 ? -8.198 3.643 -3.933 1.00 88.75 117 ILE A CA 1
ATOM 922 C C . ILE A 1 117 ? -7.797 3.835 -5.405 1.00 88.75 117 ILE A C 1
ATOM 924 O O . ILE A 1 117 ? -7.663 2.854 -6.135 1.00 88.75 117 ILE A O 1
ATOM 928 N N . ASP A 1 118 ? -7.549 5.067 -5.856 1.00 90.06 118 ASP A N 1
ATOM 929 C CA . ASP A 1 118 ? -7.211 5.338 -7.261 1.00 90.06 118 ASP A CA 1
ATOM 930 C C . ASP A 1 118 ? -5.898 4.650 -7.692 1.00 90.06 118 ASP A C 1
ATOM 932 O O . ASP A 1 118 ? -5.820 4.052 -8.769 1.00 90.06 118 ASP A O 1
ATOM 936 N N . ILE A 1 119 ? -4.877 4.648 -6.826 1.00 94.25 119 ILE A N 1
ATOM 937 C CA . ILE A 1 119 ? -3.598 3.956 -7.066 1.00 94.25 119 ILE A CA 1
ATOM 938 C C . ILE A 1 119 ? -3.800 2.443 -7.199 1.00 94.25 119 ILE A C 1
ATOM 940 O O . ILE A 1 119 ? -3.297 1.837 -8.155 1.00 94.25 119 ILE A O 1
ATOM 944 N N . PHE A 1 120 ? -4.553 1.828 -6.282 1.00 92.50 120 PHE A N 1
ATOM 945 C CA . PHE A 1 120 ? -4.882 0.402 -6.328 1.00 92.50 120 PHE A CA 1
ATOM 946 C C . PHE A 1 120 ? -5.494 0.047 -7.682 1.00 92.50 120 PHE A C 1
ATOM 948 O O . PHE A 1 120 ? -5.081 -0.890 -8.362 1.00 92.50 120 PHE A O 1
ATOM 955 N N . PHE A 1 121 ? -6.433 0.862 -8.139 1.00 87.25 121 PHE A N 1
ATOM 956 C CA . PHE A 1 121 ? -7.194 0.578 -9.342 1.00 87.25 121 PHE A CA 1
ATOM 957 C C . PHE A 1 121 ? -6.471 0.812 -10.653 1.00 87.25 121 PHE A C 1
ATOM 959 O O . PHE A 1 121 ? -6.668 0.064 -11.618 1.00 87.25 121 PHE A O 1
ATOM 966 N N . LYS A 1 122 ? -5.601 1.814 -10.692 1.00 90.56 122 LYS A N 1
ATOM 967 C CA . LYS A 1 122 ? -4.706 2.009 -11.829 1.00 90.56 122 LYS A CA 1
ATOM 968 C C . LYS A 1 122 ? -3.665 0.889 -11.928 1.00 90.56 122 LYS A C 1
ATOM 970 O O . LYS A 1 122 ? -3.221 0.593 -13.033 1.00 90.56 122 LYS A O 1
ATOM 975 N N . SER A 1 123 ? -3.336 0.216 -10.820 1.00 93.44 123 SER A N 1
ATOM 976 C CA . SER A 1 123 ? -2.301 -0.830 -10.768 1.00 93.44 123 SER A CA 1
ATOM 977 C C . SER A 1 123 ? -2.816 -2.282 -10.760 1.00 93.44 123 SER A C 1
ATOM 979 O O . SER A 1 123 ? -2.056 -3.194 -11.077 1.00 93.44 123 SER A O 1
ATOM 981 N N . ILE A 1 124 ? -4.104 -2.540 -10.500 1.00 91.81 124 ILE A N 1
ATOM 982 C CA . ILE A 1 124 ? -4.660 -3.907 -10.377 1.00 91.81 124 ILE A CA 1
ATOM 983 C C . ILE A 1 124 ? -4.739 -4.700 -11.695 1.00 91.81 124 ILE A C 1
ATOM 985 O O . ILE A 1 124 ? -5.167 -5.846 -11.686 1.00 91.81 124 ILE A O 1
ATOM 989 N N . THR A 1 125 ? -4.347 -4.141 -12.844 1.00 91.38 125 THR A N 1
ATOM 990 C CA . THR A 1 125 ? -4.541 -4.723 -14.195 1.00 91.38 125 THR A CA 1
ATOM 991 C C . THR A 1 125 ? -4.154 -6.205 -14.327 1.00 91.38 125 THR A C 1
ATOM 993 O O . THR A 1 125 ? -4.819 -6.934 -15.064 1.00 91.38 125 THR A O 1
ATOM 996 N N . TYR A 1 126 ? -3.140 -6.655 -13.585 1.00 93.56 126 TYR A N 1
ATOM 997 C CA . TYR A 1 126 ? -2.658 -8.043 -13.562 1.00 93.56 126 TYR A CA 1
ATOM 998 C C . TYR A 1 126 ? -2.811 -8.715 -12.187 1.00 93.56 126 TYR A C 1
ATOM 1000 O O . TYR A 1 126 ? -2.044 -9.610 -11.848 1.00 93.56 126 TYR A O 1
ATOM 1008 N N . LEU A 1 127 ? -3.770 -8.258 -11.371 1.00 92.06 127 LEU A N 1
ATOM 1009 C CA . LEU A 1 127 ? -4.020 -8.743 -10.005 1.00 92.06 127 LEU A CA 1
ATOM 1010 C C . LEU A 1 127 ? -2.787 -8.613 -9.082 1.00 92.06 127 LEU A C 1
ATOM 1012 O O . LEU A 1 127 ? -2.576 -9.409 -8.168 1.00 92.06 127 LEU A O 1
ATOM 1016 N N . GLN A 1 128 ? -1.942 -7.617 -9.353 1.00 92.81 128 GLN A N 1
ATOM 1017 C CA . GLN A 1 128 ? -0.682 -7.336 -8.654 1.00 92.81 128 GLN A CA 1
ATOM 1018 C C . GLN A 1 128 ? -0.579 -5.820 -8.397 1.00 92.81 128 GLN A C 1
ATOM 1020 O O . GLN A 1 128 ? 0.232 -5.147 -9.038 1.00 92.81 128 GLN A O 1
ATOM 1025 N N . PRO A 1 129 ? -1.455 -5.266 -7.537 1.00 93.69 129 PRO A N 1
ATOM 1026 C CA . PRO A 1 129 ? -1.536 -3.830 -7.282 1.00 93.69 129 PRO A CA 1
ATOM 1027 C C . PRO A 1 129 ? -0.306 -3.330 -6.509 1.00 93.69 129 PRO A C 1
ATOM 1029 O O . PRO A 1 129 ? 0.385 -4.104 -5.849 1.00 93.69 129 PRO A O 1
ATOM 1032 N N . TYR A 1 130 ? -0.031 -2.026 -6.575 1.00 95.69 130 TYR A N 1
ATOM 1033 C CA . TYR A 1 130 ? 1.121 -1.413 -5.891 1.00 95.69 130 TYR A CA 1
ATOM 1034 C C . TYR A 1 130 ? 0.886 -1.117 -4.411 1.00 95.69 130 TYR A C 1
ATOM 1036 O O . TYR A 1 130 ? 1.837 -0.915 -3.659 1.00 95.69 130 TYR A O 1
ATOM 1044 N N . CYS A 1 131 ? -0.372 -1.112 -3.992 1.00 95.00 131 CYS A N 1
ATOM 1045 C CA . CYS A 1 131 ? -0.809 -0.909 -2.622 1.00 95.00 131 CYS A CA 1
ATOM 1046 C C . CYS A 1 131 ? -1.895 -1.938 -2.281 1.00 95.00 131 CYS A C 1
ATOM 1048 O O . CYS A 1 131 ? -2.446 -2.565 -3.193 1.00 95.00 131 CYS A O 1
ATOM 1050 N N . PRO A 1 132 ? -2.209 -2.147 -0.997 1.00 92.50 132 PRO A N 1
ATOM 1051 C CA . PRO A 1 132 ? -3.297 -3.036 -0.628 1.00 92.50 132 PRO A CA 1
ATOM 1052 C C . PRO A 1 132 ? -4.661 -2.392 -0.916 1.00 92.50 132 PRO A C 1
ATOM 1054 O O . PRO A 1 132 ? -4.820 -1.169 -0.842 1.00 92.50 132 PRO A O 1
ATOM 1057 N N . GLY A 1 133 ? -5.658 -3.219 -1.235 1.00 88.75 133 GLY A N 1
ATOM 1058 C CA . GLY A 1 133 ? -7.028 -2.761 -1.479 1.00 88.75 133 GLY A CA 1
ATOM 1059 C C . GLY A 1 133 ? -7.731 -2.373 -0.180 1.00 88.75 133 GLY A C 1
ATOM 1060 O O . GLY A 1 133 ? -7.634 -3.103 0.805 1.00 88.75 133 GLY A O 1
ATOM 1061 N N . ILE A 1 134 ? -8.434 -1.234 -0.163 1.00 88.12 134 ILE A N 1
ATOM 1062 C CA . ILE A 1 134 ? -9.206 -0.775 1.004 1.00 88.12 134 ILE A CA 1
ATOM 1063 C C . ILE A 1 134 ? -10.509 -1.570 1.132 1.00 88.12 134 ILE A C 1
ATOM 1065 O O . ILE A 1 134 ? -11.443 -1.408 0.359 1.00 88.12 134 ILE A O 1
ATOM 1069 N N . VAL A 1 135 ? -10.627 -2.362 2.187 1.00 85.81 135 VAL A N 1
ATOM 1070 C CA . VAL A 1 135 ? -11.774 -3.254 2.435 1.00 85.81 135 VAL A CA 1
ATOM 1071 C C . VAL A 1 135 ? -12.852 -2.575 3.276 1.00 85.81 135 VAL A C 1
ATOM 1073 O O . VAL A 1 135 ? -14.021 -2.965 3.260 1.00 85.81 135 VAL A O 1
ATOM 1076 N N . TYR A 1 136 ? -12.440 -1.566 4.042 1.00 88.44 136 TYR A N 1
ATOM 1077 C CA . TYR A 1 136 ? -13.283 -0.770 4.914 1.00 88.44 136 TYR A CA 1
ATOM 1078 C C . TYR A 1 136 ? -12.601 0.567 5.193 1.00 88.44 136 TYR A C 1
ATOM 1080 O O . TYR A 1 136 ? -11.412 0.593 5.488 1.00 88.44 136 TYR A O 1
ATOM 1088 N N . ALA A 1 137 ? -13.338 1.670 5.142 1.00 90.69 137 ALA A N 1
ATOM 1089 C CA . ALA A 1 137 ? -12.851 2.947 5.640 1.00 90.69 137 ALA A CA 1
ATOM 1090 C C . ALA A 1 137 ? -14.002 3.745 6.245 1.00 90.69 137 ALA A C 1
ATOM 1092 O O . ALA A 1 137 ? -15.109 3.732 5.698 1.00 90.69 137 ALA A O 1
ATOM 1093 N N . ASN A 1 138 ? -13.757 4.405 7.375 1.00 90.62 138 ASN A N 1
ATOM 1094 C CA . ASN A 1 138 ? -14.759 5.236 8.036 1.00 90.62 138 ASN A CA 1
ATOM 1095 C C . ASN A 1 138 ? -14.116 6.258 8.986 1.00 90.62 138 ASN A C 1
ATOM 1097 O O . ASN A 1 138 ? -13.108 5.944 9.621 1.00 90.62 138 ASN A O 1
ATOM 1101 N N . ASP A 1 139 ? -14.721 7.440 9.113 1.00 91.19 139 ASP A N 1
ATOM 1102 C CA . ASP A 1 139 ? -14.397 8.431 10.142 1.00 91.19 139 ASP A CA 1
ATOM 1103 C C . ASP A 1 139 ? -15.409 8.339 11.294 1.00 91.19 139 ASP A C 1
ATOM 1105 O O . ASP A 1 139 ? -16.551 8.791 11.219 1.00 91.19 139 ASP A O 1
ATOM 1109 N N . TYR A 1 140 ? -15.004 7.705 12.389 1.00 91.62 140 TYR A N 1
ATOM 1110 C CA . TYR A 1 140 ? -15.850 7.541 13.563 1.00 91.62 140 TYR A CA 1
ATOM 1111 C C . TYR A 1 140 ? -15.805 8.794 14.433 1.00 91.62 140 TYR A C 1
ATOM 1113 O O . TYR A 1 140 ? -14.743 9.199 14.898 1.00 91.62 140 TYR A O 1
ATOM 1121 N N . LYS A 1 141 ? -16.966 9.390 14.711 1.00 92.06 141 LYS A N 1
ATOM 1122 C CA . LYS A 1 141 ? -17.071 10.518 15.651 1.00 92.06 141 LYS A CA 1
ATOM 1123 C C . LYS A 1 141 ? -16.853 10.068 17.094 1.00 92.06 141 LYS A C 1
ATOM 1125 O O . LYS A 1 141 ? -17.039 8.890 17.405 1.00 92.06 141 LYS A O 1
ATOM 1130 N N . ASN A 1 142 ? -16.503 10.997 17.979 1.00 93.31 142 ASN A N 1
ATOM 1131 C CA . ASN A 1 142 ? -16.369 10.739 19.410 1.00 93.31 142 ASN A CA 1
ATOM 1132 C C . ASN A 1 142 ? -17.718 10.325 20.043 1.00 93.31 142 ASN A C 1
ATOM 1134 O O . ASN A 1 142 ? -18.534 11.156 20.431 1.00 93.31 142 ASN A O 1
ATOM 1138 N N . THR A 1 143 ? -18.006 9.021 20.063 1.00 94.19 143 THR A N 1
ATOM 1139 C CA . THR A 1 143 ? -19.286 8.452 20.510 1.00 94.19 143 THR A CA 1
ATOM 1140 C C . THR A 1 143 ? -19.072 7.120 21.223 1.00 94.19 143 THR A C 1
ATOM 1142 O O . THR A 1 143 ? -18.038 6.467 21.066 1.00 94.19 143 THR A O 1
ATOM 1145 N N . GLN A 1 144 ? -20.097 6.656 21.945 1.00 93.94 144 GLN A N 1
ATOM 1146 C CA . GLN A 1 144 ? -20.069 5.360 22.628 1.00 93.94 144 GLN A CA 1
ATOM 1147 C C . GLN A 1 144 ? -19.801 4.180 21.679 1.00 93.94 144 G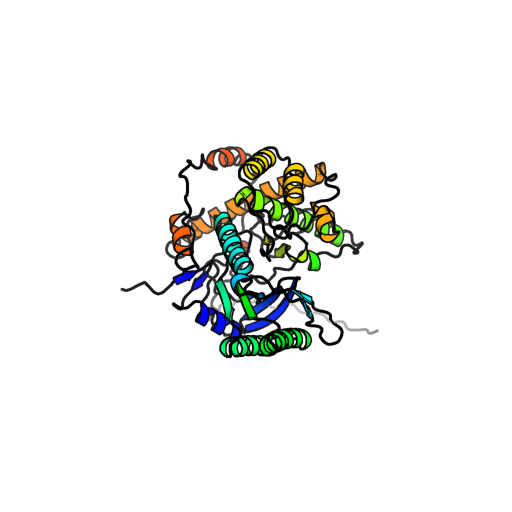LN A C 1
ATOM 1149 O O . GLN A 1 144 ? -19.170 3.201 22.075 1.00 93.94 144 GLN A O 1
ATOM 1154 N N . GLU A 1 145 ? -20.260 4.259 20.429 1.00 91.56 145 GLU A N 1
ATOM 1155 C CA . GLU A 1 145 ? -20.011 3.225 19.423 1.00 91.56 145 GLU A CA 1
ATOM 1156 C C . GLU A 1 145 ? -18.514 3.090 19.112 1.00 91.56 145 GLU A C 1
ATOM 1158 O O . GLU A 1 145 ? -17.973 1.982 19.085 1.00 91.56 145 GLU A O 1
ATOM 1163 N N . THR A 1 146 ? -17.828 4.222 18.961 1.00 93.44 146 THR A N 1
ATOM 1164 C CA . THR A 1 146 ? -16.381 4.289 18.725 1.00 93.44 146 THR A CA 1
ATOM 1165 C C . THR A 1 146 ? -15.606 3.675 19.885 1.00 93.44 146 THR A C 1
ATOM 1167 O O . THR A 1 146 ? -14.683 2.891 19.669 1.00 93.44 146 THR A O 1
ATOM 1170 N N . TYR A 1 147 ? -16.023 3.946 21.125 1.00 94.81 147 TYR A N 1
ATOM 1171 C CA . TYR A 1 147 ? -15.401 3.353 22.312 1.00 94.81 147 TYR A CA 1
ATOM 1172 C C . TYR A 1 147 ? -15.535 1.832 22.334 1.00 94.81 147 TYR A C 1
ATOM 1174 O O . TYR A 1 147 ? -14.567 1.137 22.638 1.00 94.81 147 TYR A O 1
ATOM 1182 N N . VAL A 1 148 ? -16.711 1.311 21.974 1.00 94.19 148 VAL A N 1
ATOM 1183 C CA . VAL A 1 148 ? -16.955 -0.135 21.896 1.00 94.19 148 VAL A CA 1
ATOM 1184 C C . VAL A 1 148 ? -16.064 -0.784 20.837 1.00 94.19 148 VAL A C 1
ATOM 1186 O O . VAL A 1 148 ? -15.515 -1.859 21.080 1.00 94.19 148 VAL A O 1
ATOM 1189 N N . LEU A 1 149 ? -15.884 -0.149 19.675 1.00 93.38 149 LEU A N 1
ATOM 1190 C CA . LEU A 1 149 ? -14.969 -0.646 18.646 1.00 93.38 149 LEU A CA 1
ATOM 1191 C C . LEU A 1 149 ? -13.514 -0.668 19.139 1.00 93.38 149 LEU A C 1
ATOM 1193 O O . LEU A 1 149 ? -12.827 -1.678 18.979 1.00 93.38 149 LEU A O 1
ATOM 1197 N N . ILE A 1 150 ? -13.055 0.410 19.778 1.00 95.62 150 ILE A N 1
ATOM 1198 C CA . ILE A 1 150 ? -11.696 0.495 20.329 1.00 95.62 150 ILE A CA 1
ATOM 1199 C C . ILE A 1 150 ? -11.476 -0.547 21.430 1.00 95.62 150 ILE A C 1
ATOM 1201 O O . ILE A 1 150 ? -10.417 -1.173 21.468 1.00 95.62 150 ILE A O 1
ATOM 1205 N N . ASP A 1 151 ? -12.468 -0.803 22.284 1.00 95.69 151 ASP A N 1
ATOM 1206 C CA . ASP A 1 151 ? -12.391 -1.859 23.298 1.00 95.69 151 ASP A CA 1
ATOM 1207 C C . ASP A 1 151 ? -12.276 -3.249 22.661 1.00 95.69 151 ASP A C 1
ATOM 1209 O O . ASP A 1 151 ? -11.437 -4.046 23.086 1.00 95.69 151 ASP A O 1
ATOM 1213 N N . LYS A 1 152 ? -13.056 -3.540 21.608 1.00 94.88 152 LYS A N 1
ATOM 1214 C CA . LYS A 1 152 ? -12.939 -4.802 20.850 1.00 94.88 152 LYS A CA 1
ATOM 1215 C C . LYS A 1 152 ? -11.518 -4.991 20.310 1.00 94.88 152 LYS A C 1
ATOM 1217 O O . LYS A 1 152 ? -10.941 -6.060 20.484 1.00 94.88 152 LYS A O 1
ATOM 1222 N N . ILE A 1 153 ? -10.941 -3.952 19.700 1.00 96.25 153 ILE A N 1
ATOM 1223 C CA . ILE A 1 153 ? -9.566 -3.984 19.178 1.00 96.25 153 ILE A CA 1
ATOM 1224 C C . ILE A 1 153 ? -8.569 -4.194 20.318 1.00 96.25 153 ILE A C 1
ATOM 1226 O O . ILE A 1 153 ? -7.734 -5.090 20.247 1.00 96.25 153 ILE A O 1
ATOM 1230 N N . THR A 1 154 ? -8.687 -3.409 21.390 1.00 96.69 154 THR A N 1
ATOM 1231 C CA . THR A 1 154 ? -7.808 -3.469 22.566 1.00 96.69 154 THR A CA 1
ATOM 1232 C C . THR A 1 154 ? -7.761 -4.871 23.164 1.00 96.69 154 THR A C 1
ATOM 1234 O O . THR A 1 154 ? -6.676 -5.371 23.456 1.00 96.69 154 THR A O 1
ATOM 1237 N N . ASN A 1 155 ? -8.920 -5.516 23.311 1.00 96.31 155 ASN A N 1
ATOM 1238 C CA . ASN A 1 155 ? -9.040 -6.855 23.891 1.00 96.31 155 ASN A CA 1
ATOM 1239 C C . ASN A 1 155 ? -8.415 -7.950 23.015 1.00 96.31 155 ASN A C 1
ATOM 1241 O O . ASN A 1 155 ? -8.020 -8.992 23.533 1.00 96.31 155 ASN A O 1
ATOM 1245 N N . ASN A 1 156 ? -8.290 -7.699 21.711 1.00 96.50 156 ASN A N 1
ATOM 1246 C CA . ASN A 1 156 ? -7.677 -8.613 20.752 1.00 96.50 156 ASN A CA 1
ATOM 1247 C C . ASN A 1 156 ? -6.174 -8.355 20.535 1.00 96.50 156 ASN A C 1
ATOM 1249 O O . ASN A 1 156 ? -5.516 -9.115 19.820 1.00 96.50 156 ASN A O 1
ATOM 1253 N N . ILE A 1 157 ? -5.598 -7.327 21.174 1.00 96.44 157 ILE A N 1
ATOM 1254 C CA . ILE A 1 157 ? -4.154 -7.076 21.172 1.00 96.44 157 ILE A CA 1
ATOM 1255 C C . ILE A 1 157 ? -3.480 -7.881 22.287 1.00 96.44 157 ILE A C 1
ATOM 1257 O O . ILE A 1 157 ? -3.694 -7.641 23.475 1.00 96.44 157 ILE A O 1
ATOM 1261 N N . THR A 1 158 ? -2.592 -8.802 21.911 1.00 90.00 158 THR A N 1
ATOM 1262 C CA . THR A 1 158 ? -1.910 -9.691 22.870 1.00 90.00 158 THR A CA 1
ATOM 1263 C C . THR A 1 158 ? -0.768 -9.009 23.626 1.00 90.00 158 THR A C 1
ATOM 1265 O O . THR A 1 158 ? -0.482 -9.367 24.768 1.00 90.00 158 THR A O 1
ATOM 1268 N N . ASN A 1 159 ? -0.108 -8.018 23.019 1.00 93.38 159 ASN A N 1
ATOM 1269 C CA . ASN A 1 159 ? 0.997 -7.292 23.641 1.00 93.38 159 ASN A CA 1
ATOM 1270 C C . ASN A 1 159 ? 0.468 -6.188 24.589 1.00 93.38 159 ASN A C 1
ATOM 1272 O O . ASN A 1 159 ? -0.185 -5.253 24.118 1.00 93.38 159 ASN A O 1
ATOM 1276 N N . PRO A 1 160 ? 0.794 -6.214 25.900 1.00 92.00 160 PRO A N 1
ATOM 1277 C CA . PRO A 1 160 ? 0.279 -5.239 26.867 1.00 92.00 160 PRO A CA 1
ATOM 1278 C C . PRO A 1 160 ? 0.693 -3.780 26.626 1.00 92.00 160 PRO A C 1
ATOM 1280 O O . PRO A 1 160 ? -0.000 -2.868 27.078 1.00 92.00 160 PRO A O 1
ATOM 1283 N N . ILE A 1 161 ? 1.835 -3.546 25.971 1.00 90.94 161 ILE A N 1
ATOM 1284 C CA . ILE A 1 161 ? 2.295 -2.200 25.601 1.00 90.94 161 ILE A CA 1
ATOM 1285 C C . ILE A 1 161 ? 1.417 -1.684 24.463 1.00 90.94 161 ILE A C 1
ATOM 1287 O O . ILE A 1 161 ? 0.851 -0.601 24.570 1.00 90.94 161 ILE A O 1
ATOM 1291 N N . HIS A 1 162 ? 1.218 -2.493 23.419 1.00 93.00 162 HIS A N 1
ATOM 1292 C CA . HIS A 1 162 ? 0.393 -2.119 22.267 1.00 93.00 162 HIS A CA 1
ATOM 1293 C C . HIS A 1 162 ? -1.084 -1.932 22.655 1.00 93.00 162 HIS A C 1
ATOM 1295 O O . HIS A 1 162 ? -1.733 -1.001 22.184 1.00 93.00 162 HIS A O 1
ATOM 1301 N N . SER A 1 163 ? -1.612 -2.755 23.569 1.00 94.44 163 SER A N 1
ATOM 1302 C CA . SER A 1 163 ? -2.958 -2.540 24.116 1.00 94.44 163 SER A CA 1
ATOM 1303 C C . SER A 1 163 ? -3.022 -1.300 25.013 1.00 94.44 163 SER A C 1
ATOM 1305 O O . SER A 1 163 ? -4.065 -0.660 25.107 1.00 94.44 163 SER A O 1
ATOM 1307 N N . GLY A 1 164 ? -1.913 -0.923 25.660 1.00 93.12 164 GLY A N 1
ATOM 1308 C CA . GLY A 1 164 ? -1.760 0.359 26.354 1.00 93.12 164 GLY A CA 1
ATOM 1309 C C . GLY A 1 164 ? -1.907 1.553 25.421 1.00 93.12 164 GLY A C 1
ATOM 1310 O O . GLY A 1 164 ? -2.670 2.459 25.732 1.00 93.12 164 GLY A O 1
ATOM 1311 N N . VAL A 1 165 ? -1.267 1.508 24.252 1.00 92.06 165 VAL A N 1
ATOM 1312 C CA . VAL A 1 165 ? -1.385 2.562 23.233 1.00 92.06 165 VAL A CA 1
ATOM 1313 C C . VAL A 1 165 ? -2.838 2.720 22.771 1.00 92.06 165 VAL A C 1
ATOM 1315 O O . VAL A 1 165 ? -3.348 3.834 22.705 1.00 92.06 165 VAL A O 1
ATOM 1318 N N . MET A 1 166 ? -3.548 1.613 22.529 1.00 94.31 166 MET A N 1
ATOM 1319 C CA . MET A 1 166 ? -4.963 1.669 22.139 1.00 94.31 166 MET A CA 1
ATOM 1320 C C . MET A 1 166 ? -5.866 2.230 23.252 1.00 94.31 166 MET A C 1
ATOM 1322 O O . MET A 1 166 ? -6.785 3.006 22.986 1.00 94.31 166 MET A O 1
ATOM 1326 N N . ARG A 1 167 ? -5.568 1.910 24.519 1.00 94.94 167 ARG A N 1
ATOM 1327 C CA . ARG A 1 167 ? -6.240 2.526 25.675 1.00 94.94 167 ARG A CA 1
ATOM 1328 C C . ARG A 1 167 ? -5.978 4.029 25.760 1.00 94.94 167 ARG A C 1
ATOM 1330 O O . ARG A 1 167 ? -6.906 4.755 26.097 1.00 94.94 167 ARG A O 1
ATOM 1337 N N . SER A 1 168 ? -4.775 4.496 25.424 1.00 93.00 168 SER A N 1
ATOM 1338 C CA . SER A 1 168 ? -4.474 5.932 25.350 1.00 93.00 168 SER A CA 1
ATOM 1339 C C . SER A 1 168 ? -5.287 6.636 24.264 1.00 93.00 168 SER A C 1
ATOM 1341 O O . SER A 1 168 ? -5.811 7.708 24.526 1.00 93.00 168 SER A O 1
ATOM 1343 N N . ILE A 1 169 ? -5.499 6.017 23.096 1.00 93.12 169 ILE A N 1
ATOM 1344 C CA . ILE A 1 169 ? -6.395 6.578 22.064 1.00 93.12 169 ILE A CA 1
ATOM 1345 C C . ILE A 1 169 ? -7.825 6.710 22.599 1.00 93.12 169 ILE A C 1
ATOM 1347 O O . ILE A 1 169 ? -8.468 7.740 22.415 1.00 93.12 169 ILE A O 1
ATOM 1351 N N . LYS A 1 170 ? -8.329 5.690 23.306 1.00 95.06 170 LYS A N 1
ATOM 1352 C CA . LYS A 1 170 ? -9.646 5.773 23.953 1.00 95.06 170 LYS A CA 1
ATOM 1353 C C . LYS A 1 170 ? -9.713 6.911 24.973 1.00 95.06 170 LYS A C 1
ATOM 1355 O O . LYS A 1 170 ? -10.714 7.615 25.022 1.00 95.06 170 LYS A O 1
ATOM 1360 N N . GLN A 1 171 ? -8.676 7.066 25.794 1.00 93.25 171 GLN A N 1
ATOM 1361 C CA . GLN A 1 171 ? -8.598 8.136 26.790 1.00 93.25 171 GLN A CA 1
ATOM 1362 C C . GLN A 1 171 ? -8.588 9.514 26.132 1.00 93.25 171 GLN A C 1
ATOM 1364 O O . GLN A 1 171 ? -9.360 10.359 26.563 1.00 93.25 171 GLN A O 1
ATOM 1369 N N . ALA A 1 172 ? -7.812 9.694 25.061 1.00 91.06 172 ALA A N 1
ATOM 1370 C CA . ALA A 1 172 ? -7.781 10.931 24.287 1.00 91.06 172 ALA A CA 1
ATOM 1371 C C . ALA A 1 172 ? -9.168 11.290 23.729 1.00 91.06 172 ALA A C 1
ATOM 1373 O O . ALA A 1 172 ? -9.615 12.421 23.867 1.00 91.06 172 ALA A O 1
ATOM 1374 N N . LEU A 1 173 ? -9.912 10.315 23.194 1.00 91.81 173 LEU A N 1
ATOM 1375 C CA . LEU A 1 173 ? -11.300 10.551 22.779 1.00 91.81 173 LEU A CA 1
ATOM 1376 C C . LEU A 1 173 ? -12.198 10.943 23.960 1.00 91.81 173 LEU A C 1
ATOM 1378 O O . LEU A 1 173 ? -12.981 11.874 23.862 1.00 91.81 173 LEU A O 1
ATOM 1382 N N . MET A 1 174 ? -12.109 10.243 25.091 1.00 92.62 174 MET A N 1
ATOM 1383 C CA . MET A 1 174 ? -12.933 10.558 26.267 1.00 92.62 174 MET A CA 1
ATOM 1384 C C . MET A 1 174 ? -12.571 11.899 26.924 1.00 92.62 174 MET A C 1
ATOM 1386 O O . MET A 1 174 ? -13.391 12.444 27.659 1.00 92.62 174 MET A O 1
ATOM 1390 N N . GLY A 1 175 ? -11.347 12.384 26.707 1.00 89.50 175 GLY A N 1
ATOM 1391 C CA . GLY A 1 175 ? -10.852 13.683 27.158 1.00 89.50 175 GLY A CA 1
ATOM 1392 C C . GLY A 1 175 ? -11.041 14.811 26.143 1.00 89.50 175 GLY A C 1
ATOM 1393 O O . GLY A 1 175 ? -10.575 15.911 26.410 1.00 89.50 175 GLY A O 1
ATOM 1394 N N . ASP A 1 176 ? -11.702 14.539 25.011 1.00 86.00 176 ASP A N 1
ATOM 1395 C CA . ASP A 1 176 ? -11.900 15.467 23.889 1.00 86.00 176 ASP A CA 1
ATOM 1396 C C . ASP A 1 176 ? -10.600 15.973 23.223 1.00 86.00 176 ASP A C 1
ATOM 1398 O O . ASP A 1 176 ? -10.637 16.929 22.458 1.00 86.00 176 ASP A O 1
ATOM 1402 N N . GLU A 1 177 ? -9.474 15.278 23.427 1.00 86.69 177 GLU A N 1
ATOM 1403 C CA . GLU A 1 177 ? -8.196 15.497 22.713 1.00 86.69 177 GLU A CA 1
ATOM 1404 C C . GLU A 1 177 ? -8.240 14.947 21.264 1.00 86.69 177 GLU A C 1
ATOM 1406 O O . GLU A 1 177 ? -7.401 15.220 20.404 1.00 86.69 177 GLU A O 1
ATOM 1411 N N . CYS A 1 178 ? -9.238 14.107 20.967 1.00 86.69 178 CYS A N 1
ATOM 1412 C CA . CYS A 1 178 ? -9.563 13.667 19.613 1.00 86.69 178 CYS A CA 1
ATOM 1413 C C . CYS A 1 178 ? -11.061 13.844 19.358 1.00 86.69 178 CYS A C 1
ATOM 1415 O O . CYS A 1 178 ? -11.887 13.225 20.030 1.00 86.69 178 CYS A O 1
ATOM 1417 N N . SER A 1 179 ? -11.428 14.568 18.303 1.00 90.50 179 SER A N 1
ATOM 1418 C CA . SER A 1 179 ? -12.830 14.704 17.875 1.00 90.50 179 SER A CA 1
ATOM 1419 C C . SER A 1 179 ? -13.409 13.415 17.282 1.00 90.50 179 SER A C 1
ATOM 1421 O O . SER A 1 179 ? -14.628 13.226 17.176 1.00 90.50 179 SER A O 1
ATOM 1423 N N . GLY A 1 180 ? -12.532 12.509 16.855 1.00 93.31 180 GLY A N 1
ATOM 1424 C CA . GLY A 1 180 ? -12.893 11.228 16.273 1.00 93.31 180 GLY A CA 1
ATOM 1425 C C . GLY A 1 180 ? -11.683 10.378 15.906 1.00 93.31 180 GLY A C 1
ATOM 1426 O O . GLY A 1 180 ? -10.539 10.719 16.213 1.00 93.31 180 GLY A O 1
ATOM 1427 N N . VAL A 1 181 ? -11.954 9.260 15.234 1.00 94.19 181 VAL A N 1
ATOM 1428 C CA . VAL A 1 181 ? -10.944 8.318 14.751 1.00 94.19 181 VAL A CA 1
ATOM 1429 C C . VAL A 1 181 ? -11.240 7.881 13.322 1.00 94.19 181 VAL A C 1
ATOM 1431 O O . VAL A 1 181 ? -12.296 7.319 13.032 1.00 94.19 181 VAL A O 1
ATOM 1434 N N . GLY A 1 182 ? -10.267 8.072 12.441 1.00 93.81 182 GLY A N 1
ATOM 1435 C CA . GLY A 1 182 ? -10.245 7.508 11.100 1.00 93.81 182 GLY A CA 1
ATOM 1436 C C . GLY A 1 182 ? -9.750 6.065 11.119 1.00 93.81 182 GLY A C 1
ATOM 1437 O O . GLY A 1 182 ? -8.722 5.759 11.725 1.00 93.81 182 GLY A O 1
ATOM 1438 N N . PHE A 1 183 ? -10.474 5.183 10.434 1.00 93.81 183 PHE A N 1
ATOM 1439 C CA . PHE A 1 183 ? -10.109 3.785 10.223 1.00 93.81 183 PHE A CA 1
ATOM 1440 C C . PHE A 1 183 ? -9.934 3.502 8.737 1.00 93.81 183 PHE A C 1
ATOM 1442 O O . PHE A 1 183 ? -10.846 3.774 7.960 1.00 93.81 183 PHE A O 1
ATOM 1449 N N . ILE A 1 184 ? -8.813 2.885 8.359 1.00 93.88 184 ILE A N 1
ATOM 1450 C CA . ILE A 1 184 ? -8.586 2.344 7.011 1.00 93.88 184 ILE A CA 1
ATOM 1451 C C . ILE A 1 184 ? -8.204 0.874 7.148 1.00 93.88 184 ILE A C 1
ATOM 1453 O O . ILE A 1 184 ? -7.089 0.568 7.546 1.00 93.88 184 ILE A O 1
ATOM 1457 N N . GLY A 1 185 ? -9.126 -0.037 6.852 1.00 92.88 185 GLY A N 1
ATOM 1458 C CA . GLY A 1 185 ? -8.882 -1.472 6.744 1.00 92.88 185 GLY A CA 1
ATOM 1459 C C . GLY A 1 185 ? -8.510 -1.855 5.316 1.00 92.88 185 GLY A C 1
ATOM 1460 O O . GLY A 1 185 ? -9.150 -1.422 4.360 1.00 92.88 185 GLY A O 1
ATOM 1461 N N . MET A 1 186 ? -7.495 -2.693 5.174 1.00 92.06 186 MET A N 1
ATOM 1462 C CA . MET A 1 186 ? -6.842 -3.033 3.919 1.00 92.06 186 MET A CA 1
ATOM 1463 C C . MET A 1 186 ? -6.557 -4.537 3.838 1.00 92.06 186 MET A C 1
ATOM 1465 O O . MET A 1 186 ? -6.236 -5.180 4.840 1.00 92.06 186 MET A O 1
ATOM 1469 N N . GLU A 1 187 ? -6.653 -5.101 2.637 1.00 88.62 187 GLU A N 1
ATOM 1470 C CA . GLU A 1 187 ? -6.217 -6.469 2.353 1.00 88.62 187 GLU A CA 1
ATOM 1471 C C . GLU A 1 187 ? -4.736 -6.626 2.721 1.00 88.62 187 GLU A C 1
ATOM 1473 O O . GLU A 1 187 ? -3.919 -5.769 2.393 1.00 88.62 187 GLU A O 1
ATOM 1478 N N . PHE A 1 188 ? -4.366 -7.721 3.385 1.00 90.50 188 PHE A N 1
ATOM 1479 C CA . PHE A 1 188 ? -2.970 -7.980 3.713 1.00 90.50 188 PHE A CA 1
ATOM 1480 C C . PHE A 1 188 ? -2.633 -9.451 3.539 1.00 90.50 188 PHE A C 1
ATOM 1482 O O . PHE A 1 188 ? -3.415 -10.323 3.908 1.00 90.50 188 PHE A O 1
ATOM 1489 N N . LEU A 1 189 ? -1.456 -9.724 2.985 1.00 88.75 189 LEU A N 1
ATOM 1490 C CA . LEU A 1 189 ? -0.925 -11.075 2.910 1.00 88.75 189 LEU A CA 1
ATOM 1491 C C . LEU A 1 189 ? 0.127 -11.308 3.979 1.00 88.75 189 LEU A C 1
ATOM 1493 O O . LEU A 1 189 ? 1.017 -10.485 4.191 1.00 88.75 189 LEU A O 1
ATOM 1497 N N . GLU A 1 190 ? 0.092 -12.499 4.566 1.00 86.56 190 GLU A N 1
ATOM 1498 C CA . GLU A 1 190 ? 1.176 -12.969 5.414 1.00 86.56 190 GLU A CA 1
ATOM 1499 C C . GLU A 1 190 ? 2.513 -13.010 4.647 1.00 86.56 190 GLU A C 1
ATOM 1501 O O . GLU A 1 190 ? 2.589 -13.430 3.488 1.00 86.56 190 GLU A O 1
ATOM 1506 N N . GLY A 1 191 ? 3.582 -12.584 5.323 1.00 89.06 191 GLY A N 1
ATOM 1507 C CA . GLY A 1 191 ? 4.951 -12.596 4.806 1.00 89.06 191 GLY A CA 1
ATOM 1508 C C . GLY A 1 191 ? 5.469 -11.244 4.319 1.00 89.06 191 GLY A C 1
ATOM 1509 O O . GLY A 1 191 ? 6.667 -11.133 4.083 1.00 89.06 191 GLY A O 1
ATOM 1510 N N . TYR A 1 192 ? 4.615 -10.225 4.200 1.00 93.12 192 TYR A N 1
ATOM 1511 C CA . TYR A 1 192 ? 5.075 -8.853 3.993 1.00 93.12 192 TYR A CA 1
ATOM 1512 C C . TYR A 1 192 ? 5.671 -8.273 5.278 1.00 93.12 192 TYR A C 1
ATOM 1514 O O . TYR A 1 192 ? 5.050 -8.337 6.338 1.00 93.12 192 TYR A O 1
ATOM 1522 N N . ASP A 1 193 ? 6.841 -7.653 5.155 1.00 92.75 193 ASP A N 1
ATOM 1523 C CA . ASP A 1 193 ? 7.459 -6.847 6.208 1.00 92.75 193 ASP A CA 1
ATOM 1524 C C . ASP A 1 193 ? 8.105 -5.598 5.595 1.00 92.75 193 ASP A C 1
ATOM 1526 O O . ASP A 1 193 ? 8.375 -5.551 4.392 1.00 92.75 193 ASP A O 1
ATOM 1530 N N . THR A 1 194 ? 8.310 -4.564 6.404 1.00 93.31 194 THR A N 1
ATOM 1531 C CA . THR A 1 194 ? 8.891 -3.296 5.954 1.00 93.31 194 THR A CA 1
ATOM 1532 C C . THR A 1 194 ? 10.357 -3.478 5.565 1.00 93.31 194 THR A C 1
ATOM 1534 O O . THR A 1 194 ? 11.079 -4.256 6.192 1.00 93.31 194 THR A O 1
ATOM 1537 N N . ILE A 1 195 ? 10.842 -2.721 4.576 1.00 94.25 195 ILE A N 1
ATOM 1538 C CA . ILE A 1 195 ? 12.270 -2.703 4.230 1.00 94.25 195 ILE A CA 1
ATOM 1539 C C . ILE A 1 195 ? 13.091 -2.362 5.474 1.00 94.25 195 ILE A C 1
ATOM 1541 O O . ILE A 1 195 ? 14.109 -3.002 5.700 1.00 94.25 195 ILE A O 1
ATOM 1545 N N . TYR A 1 196 ? 12.613 -1.434 6.312 1.00 91.62 196 TYR A N 1
ATOM 1546 C CA . TYR A 1 196 ? 13.250 -1.076 7.583 1.00 91.62 196 TYR A CA 1
ATOM 1547 C C . TYR A 1 196 ? 13.537 -2.290 8.484 1.00 91.62 196 TYR A C 1
ATOM 1549 O O . TYR A 1 196 ? 14.621 -2.381 9.049 1.00 91.62 196 TYR A O 1
ATOM 1557 N N . ASN A 1 197 ? 12.599 -3.234 8.596 1.00 90.69 197 ASN A N 1
ATOM 1558 C CA . ASN A 1 197 ? 12.778 -4.446 9.403 1.00 90.69 197 ASN A CA 1
ATOM 1559 C C . ASN A 1 197 ? 13.600 -5.523 8.682 1.00 90.69 197 ASN A C 1
ATOM 1561 O O . ASN A 1 197 ? 14.297 -6.313 9.318 1.00 90.69 197 ASN A O 1
ATOM 1565 N N . LEU A 1 198 ? 13.506 -5.571 7.353 1.00 91.12 198 LEU A N 1
ATOM 1566 C CA . LEU A 1 198 ? 14.175 -6.575 6.529 1.00 91.12 198 LEU A CA 1
ATOM 1567 C C . LEU A 1 198 ? 15.666 -6.292 6.309 1.00 91.12 198 LEU A C 1
ATOM 1569 O O . LEU A 1 198 ? 16.402 -7.199 5.909 1.00 91.12 198 LEU A O 1
ATOM 1573 N N . VAL A 1 199 ? 16.114 -5.055 6.527 1.00 89.88 199 VAL A N 1
ATOM 1574 C CA . VAL A 1 199 ? 17.492 -4.627 6.268 1.00 89.88 199 VAL A CA 1
ATOM 1575 C C . VAL A 1 199 ? 18.114 -4.030 7.527 1.00 89.88 199 VAL A C 1
ATOM 1577 O O . VAL A 1 199 ? 17.564 -3.125 8.141 1.00 89.88 199 VAL A O 1
ATOM 1580 N N . ASP A 1 200 ? 19.305 -4.500 7.892 1.00 84.12 200 ASP A N 1
ATOM 1581 C CA . ASP A 1 200 ? 20.125 -3.850 8.917 1.00 84.12 200 ASP A CA 1
ATOM 1582 C C . ASP A 1 200 ? 21.282 -3.111 8.226 1.00 84.12 200 ASP A C 1
ATOM 1584 O O . ASP A 1 200 ? 22.212 -3.763 7.735 1.00 84.12 200 ASP A O 1
ATOM 1588 N N . PRO A 1 201 ? 21.256 -1.764 8.165 1.00 74.88 201 PRO A N 1
ATOM 1589 C CA . PRO A 1 201 ? 22.298 -0.987 7.498 1.00 74.88 201 PRO A CA 1
ATOM 1590 C C . PRO A 1 201 ? 23.663 -1.088 8.195 1.00 74.88 201 PRO A C 1
ATOM 1592 O O . PRO A 1 201 ? 24.687 -0.820 7.571 1.00 74.88 201 PRO A O 1
ATOM 1595 N N . ASN A 1 202 ? 23.704 -1.499 9.467 1.00 83.69 202 ASN A N 1
ATOM 1596 C CA . ASN A 1 202 ? 24.946 -1.665 10.223 1.00 83.69 202 ASN A CA 1
ATOM 1597 C C . ASN A 1 202 ? 25.527 -3.077 10.104 1.00 83.69 202 ASN A C 1
ATOM 1599 O O . ASN A 1 202 ? 26.648 -3.331 10.566 1.00 83.69 202 ASN A O 1
ATOM 1603 N N . ASN A 1 203 ? 24.795 -4.000 9.477 1.00 86.62 203 ASN A N 1
ATOM 1604 C CA . ASN A 1 203 ? 25.250 -5.363 9.310 1.00 86.62 203 ASN A CA 1
ATOM 1605 C C . ASN A 1 203 ? 26.383 -5.429 8.275 1.00 86.62 203 ASN A C 1
ATOM 1607 O O . ASN A 1 203 ? 26.224 -5.122 7.092 1.00 86.62 203 ASN A O 1
ATOM 1611 N N . LYS A 1 204 ? 27.567 -5.835 8.742 1.00 89.62 204 LYS A N 1
ATOM 1612 C CA . LYS A 1 204 ? 28.769 -5.976 7.909 1.00 89.62 204 LYS A CA 1
ATOM 1613 C C . LYS A 1 204 ? 28.839 -7.311 7.168 1.00 89.62 204 LYS A C 1
ATOM 1615 O O . LYS A 1 204 ? 29.768 -7.508 6.386 1.00 89.62 204 LYS A O 1
ATOM 1620 N N . ASP A 1 205 ? 27.900 -8.225 7.415 1.00 93.00 205 ASP A N 1
ATOM 1621 C CA . ASP A 1 205 ? 27.798 -9.463 6.655 1.00 93.00 205 ASP A CA 1
ATOM 1622 C C . ASP A 1 205 ? 27.519 -9.160 5.178 1.00 93.00 205 ASP A C 1
ATOM 1624 O O . ASP A 1 205 ? 26.623 -8.391 4.825 1.00 93.00 205 ASP A O 1
ATOM 1628 N N . LYS A 1 206 ? 28.300 -9.786 4.296 1.00 88.12 206 LYS A N 1
ATOM 1629 C CA . LYS A 1 206 ? 28.220 -9.539 2.855 1.00 88.12 206 LYS A CA 1
ATOM 1630 C C . LYS A 1 206 ? 26.842 -9.894 2.296 1.00 88.12 206 LYS A C 1
ATOM 1632 O O . LYS A 1 206 ? 26.374 -9.213 1.389 1.00 88.12 206 LYS A O 1
ATOM 1637 N N . GLN A 1 207 ? 26.202 -10.946 2.807 1.00 87.69 207 GLN A N 1
ATOM 1638 C CA . GLN A 1 207 ? 24.871 -11.329 2.354 1.00 87.69 207 GLN A CA 1
ATOM 1639 C C . GLN A 1 207 ? 23.834 -10.304 2.830 1.00 87.69 207 GLN A C 1
ATOM 1641 O O . GLN A 1 207 ? 23.024 -9.823 2.045 1.00 87.69 207 GLN A O 1
ATOM 1646 N N . ALA A 1 208 ? 23.899 -9.889 4.094 1.00 88.75 208 ALA A N 1
ATOM 1647 C CA . ALA A 1 208 ? 23.015 -8.843 4.606 1.00 88.75 208 ALA A CA 1
ATOM 1648 C C . ALA A 1 208 ? 23.111 -7.541 3.782 1.00 88.75 208 ALA A C 1
ATOM 1650 O O . ALA A 1 208 ? 22.090 -6.936 3.457 1.00 88.75 208 ALA A O 1
ATOM 1651 N N . GLN A 1 209 ? 24.318 -7.157 3.353 1.00 88.62 209 GLN A N 1
ATOM 1652 C CA . GLN A 1 209 ? 24.523 -6.002 2.470 1.00 88.62 209 GLN A CA 1
ATOM 1653 C C . GLN A 1 209 ? 23.914 -6.193 1.075 1.00 88.62 209 GLN A C 1
ATOM 1655 O O . GLN A 1 209 ? 23.334 -5.257 0.528 1.00 88.62 209 GLN A O 1
ATOM 1660 N N . ILE A 1 210 ? 24.016 -7.396 0.501 1.00 87.81 210 ILE A N 1
ATOM 1661 C CA . ILE A 1 210 ? 23.407 -7.718 -0.797 1.00 87.81 210 ILE A CA 1
ATOM 1662 C C . ILE A 1 210 ? 21.876 -7.682 -0.702 1.00 87.81 210 ILE A C 1
ATOM 1664 O O . ILE A 1 210 ? 21.235 -7.094 -1.573 1.00 87.81 210 ILE A O 1
ATOM 1668 N N . ILE A 1 211 ? 21.291 -8.264 0.354 1.00 89.94 211 ILE A N 1
AT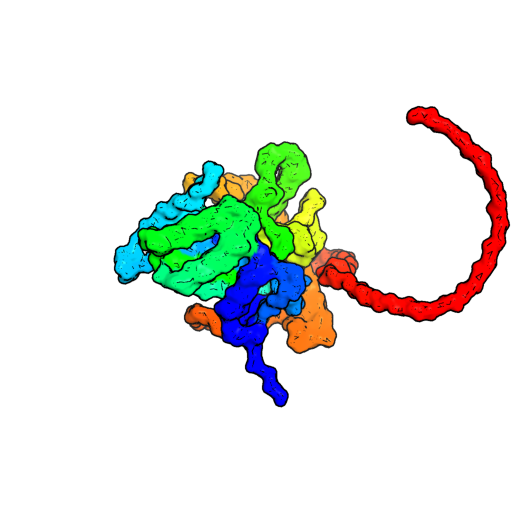OM 1669 C CA . ILE A 1 211 ? 19.847 -8.176 0.626 1.00 89.94 211 ILE A CA 1
ATOM 1670 C C . ILE A 1 211 ? 19.431 -6.711 0.716 1.00 89.94 211 ILE A C 1
ATOM 1672 O O . ILE A 1 211 ? 18.514 -6.296 0.010 1.00 89.94 211 ILE A O 1
ATOM 1676 N N . SER A 1 212 ? 20.141 -5.931 1.536 1.00 90.56 212 SER A N 1
ATOM 1677 C CA . SER A 1 212 ? 19.857 -4.512 1.725 1.00 90.56 212 SER A CA 1
ATOM 1678 C C . SER A 1 212 ? 19.857 -3.764 0.394 1.00 90.56 212 SER A C 1
ATOM 1680 O O . SER A 1 212 ? 18.861 -3.132 0.047 1.00 90.56 212 SER A O 1
ATOM 1682 N N . TYR A 1 213 ? 20.914 -3.905 -0.409 1.00 89.69 213 TYR A N 1
ATOM 1683 C CA . TYR A 1 213 ? 20.995 -3.277 -1.728 1.00 89.69 213 TYR A CA 1
ATOM 1684 C C . TYR A 1 213 ? 19.813 -3.658 -2.633 1.00 89.69 213 TYR A C 1
ATOM 1686 O O . TYR A 1 213 ? 19.162 -2.785 -3.208 1.00 89.69 213 TYR A O 1
ATOM 1694 N N . ASN A 1 214 ? 19.497 -4.951 -2.734 1.00 90.56 214 ASN A N 1
ATOM 1695 C CA . ASN A 1 214 ? 18.424 -5.431 -3.602 1.00 90.56 214 ASN A CA 1
ATOM 1696 C C . ASN A 1 214 ? 17.044 -4.928 -3.158 1.00 90.56 214 ASN A C 1
ATOM 1698 O O . ASN A 1 214 ? 16.240 -4.535 -4.000 1.00 90.56 214 ASN A O 1
ATOM 1702 N N . TYR A 1 215 ? 16.767 -4.894 -1.854 1.00 94.25 215 TYR A N 1
ATOM 1703 C CA . TYR A 1 215 ? 15.488 -4.409 -1.337 1.00 94.25 215 TYR A CA 1
ATOM 1704 C C . TYR A 1 215 ? 15.322 -2.901 -1.516 1.00 94.25 215 TYR A C 1
ATOM 1706 O O . TYR A 1 215 ? 14.242 -2.466 -1.909 1.00 94.25 215 TYR A O 1
ATOM 1714 N N . HIS A 1 216 ? 16.387 -2.106 -1.375 1.00 92.88 216 HIS A N 1
ATOM 1715 C CA . HIS A 1 216 ? 16.333 -0.689 -1.744 1.00 92.88 216 HIS A CA 1
ATOM 1716 C C . HIS A 1 216 ? 16.089 -0.506 -3.253 1.00 92.88 216 HIS A C 1
ATOM 1718 O O . HIS A 1 216 ? 15.255 0.310 -3.639 1.00 92.88 216 HIS A O 1
ATOM 1724 N N . MET A 1 217 ? 16.718 -1.307 -4.123 1.00 93.00 217 MET A N 1
ATOM 1725 C CA . MET A 1 217 ? 16.439 -1.261 -5.568 1.00 93.00 217 MET A CA 1
ATOM 1726 C C . MET A 1 217 ? 14.977 -1.586 -5.901 1.00 93.00 217 MET A C 1
ATOM 1728 O O . MET A 1 217 ? 14.373 -0.926 -6.746 1.00 93.00 217 MET A O 1
ATOM 1732 N N . ILE A 1 218 ? 14.384 -2.559 -5.210 1.00 95.56 218 ILE A N 1
ATOM 1733 C CA . ILE A 1 218 ? 12.958 -2.887 -5.335 1.00 95.56 218 ILE A CA 1
ATOM 1734 C C . ILE A 1 218 ? 12.077 -1.741 -4.813 1.00 95.56 218 ILE A C 1
ATOM 1736 O O . ILE A 1 218 ? 11.065 -1.415 -5.435 1.00 95.56 218 ILE A O 1
ATOM 1740 N N . GLY A 1 219 ? 12.483 -1.090 -3.720 1.00 96.06 219 GLY A N 1
ATOM 1741 C CA . GLY A 1 219 ? 11.846 0.119 -3.195 1.00 96.06 219 GLY A CA 1
ATOM 1742 C C . GLY A 1 219 ? 11.803 1.254 -4.226 1.00 96.06 219 GLY A C 1
ATOM 1743 O O . GLY A 1 219 ? 10.745 1.812 -4.505 1.00 96.06 219 GLY A O 1
ATOM 1744 N N . LEU A 1 220 ? 12.932 1.545 -4.871 1.00 95.75 220 LEU A N 1
ATOM 1745 C CA . LEU A 1 220 ? 13.024 2.548 -5.941 1.00 95.75 220 LEU A CA 1
ATOM 1746 C C . LEU A 1 220 ? 12.152 2.187 -7.140 1.00 95.75 220 LEU A C 1
ATOM 1748 O O . LEU A 1 220 ? 11.463 3.046 -7.693 1.00 95.75 220 LEU A O 1
ATOM 1752 N N . TYR A 1 221 ? 12.161 0.908 -7.518 1.00 97.50 221 TYR A N 1
ATOM 1753 C CA . TYR A 1 221 ? 11.300 0.385 -8.565 1.00 97.50 221 TYR A CA 1
ATOM 1754 C C . TYR A 1 221 ? 9.823 0.666 -8.269 1.00 97.50 221 TYR A C 1
ATOM 1756 O O . TYR A 1 221 ? 9.146 1.239 -9.124 1.00 97.50 221 TYR A O 1
ATOM 1764 N N . ILE A 1 222 ? 9.324 0.339 -7.072 1.00 97.94 222 ILE A N 1
ATOM 1765 C CA . ILE A 1 222 ? 7.900 0.524 -6.766 1.00 97.94 222 ILE A CA 1
ATOM 1766 C C . ILE A 1 222 ? 7.514 2.007 -6.656 1.00 97.94 222 ILE A C 1
ATOM 1768 O O . ILE A 1 222 ? 6.492 2.397 -7.219 1.00 97.94 222 ILE A O 1
ATOM 1772 N N . ILE A 1 223 ? 8.365 2.855 -6.062 1.00 97.94 223 ILE A N 1
ATOM 1773 C CA . ILE A 1 223 ? 8.163 4.317 -6.007 1.00 97.94 223 ILE A CA 1
ATOM 1774 C C . ILE A 1 223 ? 8.009 4.891 -7.421 1.00 97.94 223 ILE A C 1
ATOM 1776 O O . ILE A 1 223 ? 7.064 5.625 -7.718 1.00 97.94 223 ILE A O 1
ATOM 1780 N N . MET A 1 224 ? 8.928 4.528 -8.319 1.00 98.06 224 MET A N 1
ATOM 1781 C CA . MET A 1 224 ? 8.904 4.981 -9.706 1.00 98.06 224 MET A CA 1
ATOM 1782 C C . MET A 1 224 ? 7.663 4.464 -10.442 1.00 98.06 224 MET A C 1
ATOM 1784 O O . MET A 1 224 ? 7.027 5.224 -11.171 1.00 98.06 224 MET A O 1
ATOM 1788 N N . LYS A 1 225 ? 7.301 3.189 -10.267 1.00 98.12 225 LYS A N 1
ATOM 1789 C CA . LYS A 1 225 ? 6.146 2.591 -10.948 1.00 98.12 225 LYS A CA 1
ATOM 1790 C C . LYS A 1 225 ? 4.819 3.200 -10.505 1.00 98.12 225 LYS A C 1
ATOM 1792 O O . LYS A 1 225 ? 3.974 3.440 -11.365 1.00 98.12 225 LYS A O 1
ATOM 1797 N N . VAL A 1 226 ? 4.659 3.549 -9.225 1.00 98.31 226 VAL A N 1
ATOM 1798 C CA . VAL A 1 226 ? 3.498 4.329 -8.763 1.00 98.31 226 VAL A CA 1
ATOM 1799 C C . VAL A 1 226 ? 3.417 5.657 -9.520 1.00 98.31 226 VAL A C 1
ATOM 1801 O O . VAL A 1 226 ? 2.370 5.962 -10.091 1.00 98.31 226 VAL A O 1
ATOM 1804 N N . ALA A 1 227 ? 4.517 6.402 -9.637 1.00 98.44 227 ALA A N 1
ATOM 1805 C CA . ALA A 1 227 ? 4.525 7.670 -10.367 1.00 98.44 227 ALA A CA 1
ATOM 1806 C C . ALA A 1 227 ? 4.204 7.519 -11.860 1.00 98.44 227 ALA A C 1
ATOM 1808 O O . ALA A 1 227 ? 3.314 8.200 -12.377 1.00 98.44 227 ALA A O 1
ATOM 1809 N N . VAL A 1 228 ? 4.902 6.615 -12.550 1.00 98.38 228 VAL A N 1
ATOM 1810 C CA . VAL A 1 228 ? 4.760 6.403 -13.999 1.00 98.38 228 VAL A CA 1
ATOM 1811 C C . VAL A 1 228 ? 3.337 5.968 -14.346 1.00 98.38 228 VAL A C 1
ATOM 1813 O O . VAL A 1 228 ? 2.717 6.554 -15.241 1.00 98.38 228 VAL A O 1
ATOM 1816 N N . ASP A 1 229 ? 2.792 5.003 -13.610 1.00 97.44 229 ASP A N 1
ATOM 1817 C CA . ASP A 1 229 ? 1.550 4.340 -14.001 1.00 97.44 229 ASP A CA 1
ATOM 1818 C C . ASP A 1 229 ? 0.313 5.063 -13.466 1.00 97.44 229 ASP A C 1
ATOM 1820 O O . ASP A 1 229 ? -0.732 5.058 -14.117 1.00 97.44 229 ASP A O 1
ATOM 1824 N N . THR A 1 230 ? 0.413 5.711 -12.298 1.00 97.00 230 THR A N 1
ATOM 1825 C CA . THR A 1 230 ? -0.769 6.257 -11.610 1.00 97.00 230 THR A CA 1
ATOM 1826 C C . THR A 1 230 ? -0.879 7.780 -11.645 1.00 97.00 230 THR A C 1
ATOM 1828 O O . THR A 1 230 ? -1.991 8.312 -11.538 1.00 97.00 230 THR A O 1
ATOM 1831 N N . GLY A 1 231 ? 0.246 8.479 -11.849 1.00 98.00 231 GLY A N 1
ATOM 1832 C CA . GLY A 1 231 ? 0.325 9.939 -11.774 1.00 98.00 231 GLY A CA 1
ATOM 1833 C C . GLY A 1 231 ? 0.382 10.483 -10.344 1.00 98.00 231 GLY A C 1
ATOM 1834 O O . GLY A 1 231 ? 0.037 11.643 -10.128 1.00 98.00 231 GLY A O 1
ATOM 1835 N N . TYR A 1 232 ? 0.800 9.667 -9.374 1.00 98.44 232 TYR A N 1
ATOM 1836 C CA . TYR A 1 232 ? 0.978 10.065 -7.977 1.00 98.44 232 TYR A CA 1
ATOM 1837 C C . TYR A 1 232 ? 2.428 9.906 -7.522 1.00 98.44 232 TYR A C 1
ATOM 1839 O O . TYR A 1 232 ? 3.078 8.915 -7.835 1.00 98.44 232 TYR A O 1
ATOM 1847 N N . SER A 1 233 ? 2.921 10.870 -6.750 1.00 97.75 233 SER A N 1
ATOM 1848 C CA . SER A 1 233 ? 4.128 10.715 -5.940 1.00 97.75 233 SER A CA 1
ATOM 1849 C C . SER A 1 233 ? 3.698 10.310 -4.539 1.00 97.75 233 SER A C 1
ATOM 1851 O O . SER A 1 233 ? 2.891 11.016 -3.940 1.00 97.75 233 SER A O 1
ATOM 1853 N N . HIS A 1 234 ? 4.235 9.212 -4.003 1.00 96.94 234 HIS A N 1
ATOM 1854 C CA . HIS A 1 234 ? 3.876 8.734 -2.661 1.00 96.94 234 HIS A CA 1
ATOM 1855 C C . HIS A 1 234 ? 4.087 9.789 -1.566 1.00 96.94 234 HIS A C 1
ATOM 1857 O O . HIS A 1 234 ? 3.368 9.805 -0.573 1.00 96.94 234 HIS A O 1
ATOM 1863 N N . GLY A 1 235 ? 5.074 10.672 -1.745 1.00 93.69 235 GLY A N 1
ATOM 1864 C CA . GLY A 1 235 ? 5.384 11.760 -0.818 1.00 93.69 235 GLY A CA 1
ATOM 1865 C C . GLY A 1 235 ? 6.083 11.315 0.469 1.00 93.69 235 GLY A C 1
ATOM 1866 O O . GLY A 1 235 ? 6.914 12.054 0.963 1.00 93.69 235 GLY A O 1
ATOM 1867 N N . ASP A 1 236 ? 5.837 10.105 0.977 1.00 93.69 236 ASP A N 1
ATOM 1868 C CA . ASP A 1 236 ? 6.466 9.599 2.212 1.00 93.69 236 ASP A CA 1
ATOM 1869 C C . ASP A 1 236 ? 7.086 8.206 2.033 1.00 93.69 236 ASP A C 1
ATOM 1871 O O . ASP A 1 236 ? 6.631 7.199 2.571 1.00 93.69 236 ASP A O 1
ATOM 1875 N N . PHE A 1 237 ? 8.078 8.109 1.151 1.00 93.06 237 PHE A N 1
ATOM 1876 C CA . PHE A 1 237 ? 8.674 6.834 0.737 1.00 93.06 237 PHE A CA 1
ATOM 1877 C C . PHE A 1 237 ? 9.833 6.367 1.636 1.00 93.06 237 PHE A C 1
ATOM 1879 O O . PHE A 1 237 ? 10.795 5.768 1.156 1.00 93.06 237 PHE A O 1
ATOM 1886 N N . HIS A 1 238 ? 9.776 6.618 2.945 1.00 92.44 238 HIS A N 1
ATOM 1887 C CA . HIS A 1 238 ? 10.755 6.044 3.869 1.00 92.44 238 HIS A CA 1
ATOM 1888 C C . HIS A 1 238 ? 10.631 4.508 3.933 1.00 92.44 238 HIS A C 1
ATOM 1890 O O . HIS A 1 238 ? 9.569 3.936 3.678 1.00 92.44 238 HIS A O 1
ATOM 1896 N N . THR A 1 239 ? 11.687 3.804 4.345 1.00 92.88 239 THR A N 1
ATOM 1897 C CA . THR A 1 239 ? 11.740 2.324 4.319 1.00 92.88 239 THR A CA 1
ATOM 1898 C C . THR A 1 239 ? 10.705 1.625 5.213 1.00 92.88 239 THR A C 1
ATOM 1900 O O . THR A 1 239 ? 10.434 0.443 5.014 1.00 92.88 239 THR A O 1
ATOM 1903 N N . GLY A 1 240 ? 10.078 2.343 6.152 1.00 92.00 240 GLY A N 1
ATOM 1904 C CA . GLY A 1 240 ? 8.927 1.862 6.932 1.00 92.00 240 GLY A CA 1
ATOM 1905 C C . GLY A 1 240 ? 7.592 1.774 6.169 1.00 92.00 240 GLY A C 1
ATOM 1906 O O . GLY A 1 240 ? 6.700 1.067 6.623 1.00 92.00 240 GLY A O 1
ATOM 1907 N N . ASN A 1 241 ? 7.459 2.439 5.013 1.00 94.81 241 ASN A N 1
ATOM 1908 C CA . ASN A 1 241 ? 6.236 2.463 4.186 1.00 94.81 241 ASN A CA 1
ATOM 1909 C C . ASN A 1 241 ? 6.355 1.582 2.931 1.00 94.81 241 ASN A C 1
ATOM 1911 O O . ASN A 1 241 ? 5.431 1.482 2.123 1.00 94.81 241 ASN A O 1
ATOM 1915 N N . LEU A 1 242 ? 7.506 0.930 2.766 1.00 96.12 242 LEU A N 1
ATOM 1916 C CA . LEU A 1 242 ? 7.814 0.022 1.670 1.00 96.12 242 LEU A CA 1
ATOM 1917 C C . LEU A 1 242 ? 7.890 -1.388 2.233 1.00 96.12 242 LEU A C 1
ATOM 1919 O O . LEU A 1 242 ? 8.735 -1.658 3.082 1.00 96.12 242 LEU A O 1
ATOM 1923 N N . LEU A 1 243 ? 7.014 -2.276 1.783 1.00 95.94 243 LEU A N 1
ATOM 1924 C CA . LEU A 1 243 ? 6.951 -3.653 2.251 1.00 95.94 243 LEU A CA 1
ATOM 1925 C C . LEU A 1 243 ? 7.405 -4.600 1.144 1.00 95.94 243 LEU A C 1
ATOM 1927 O O . LEU A 1 243 ? 7.140 -4.367 -0.036 1.00 95.94 243 LEU A O 1
ATOM 1931 N N . ILE A 1 244 ? 8.058 -5.693 1.527 1.00 95.75 244 ILE A N 1
ATOM 1932 C CA . ILE A 1 244 ? 8.443 -6.777 0.622 1.00 95.75 244 ILE A CA 1
ATOM 1933 C C . ILE A 1 244 ? 7.976 -8.098 1.223 1.00 95.75 244 ILE A C 1
ATOM 1935 O O . ILE A 1 244 ? 8.225 -8.375 2.394 1.00 95.75 244 ILE A O 1
ATOM 1939 N N . ASN A 1 245 ? 7.328 -8.928 0.406 1.00 94.56 245 ASN A N 1
ATOM 1940 C CA . ASN A 1 245 ? 7.126 -10.337 0.718 1.00 94.56 245 ASN A CA 1
ATOM 1941 C C . ASN A 1 245 ? 8.157 -11.178 -0.042 1.00 94.56 245 ASN A C 1
ATOM 1943 O O . ASN A 1 245 ? 7.959 -11.428 -1.235 1.00 94.56 245 ASN A O 1
ATOM 1947 N N . PRO A 1 246 ? 9.247 -11.632 0.604 1.00 91.31 246 PRO A N 1
ATOM 1948 C CA . PRO A 1 246 ? 10.296 -12.393 -0.072 1.00 91.31 246 PRO A CA 1
ATOM 1949 C C . PRO A 1 246 ? 9.810 -13.751 -0.589 1.00 91.31 246 PRO A C 1
ATOM 1951 O O . PRO A 1 246 ? 10.404 -14.301 -1.511 1.00 91.31 246 PRO A O 1
ATOM 1954 N N . ASN A 1 247 ? 8.717 -14.279 -0.032 1.00 89.75 247 ASN A N 1
ATOM 1955 C CA . ASN A 1 247 ? 8.183 -15.596 -0.373 1.00 89.75 247 ASN A CA 1
ATOM 1956 C C . ASN A 1 247 ? 7.155 -15.556 -1.517 1.00 89.75 247 ASN A C 1
ATOM 1958 O O . ASN A 1 247 ? 6.672 -16.603 -1.944 1.00 89.75 247 ASN A O 1
ATOM 1962 N N . GLU A 1 248 ? 6.818 -14.371 -2.029 1.00 89.06 248 GLU A N 1
ATOM 1963 C CA . GLU A 1 248 ? 5.844 -14.195 -3.107 1.00 89.06 248 GLU A CA 1
ATOM 1964 C C . GLU A 1 248 ? 6.529 -14.270 -4.486 1.00 89.06 248 GLU A C 1
ATOM 1966 O O . GLU A 1 248 ? 7.131 -13.309 -4.969 1.00 89.06 248 GLU A O 1
ATOM 1971 N N . LEU A 1 249 ? 6.471 -15.443 -5.132 1.00 78.81 249 LEU A N 1
ATOM 1972 C CA . LEU A 1 249 ? 7.431 -15.807 -6.191 1.00 78.81 249 LEU A CA 1
ATOM 1973 C C . LEU A 1 249 ? 7.035 -15.457 -7.633 1.00 78.81 249 LEU A C 1
ATOM 1975 O O . LEU A 1 249 ? 7.778 -15.777 -8.562 1.00 78.81 249 LEU A O 1
ATOM 1979 N N . GLY A 1 250 ? 5.897 -14.806 -7.863 1.00 83.56 250 GLY A N 1
ATOM 1980 C CA . GLY A 1 250 ? 5.440 -14.488 -9.225 1.00 83.56 250 GLY A CA 1
ATOM 1981 C C . GLY A 1 250 ? 5.664 -13.053 -9.675 1.00 83.56 250 GLY A C 1
ATOM 1982 O O . GLY A 1 250 ? 5.692 -12.813 -10.879 1.00 83.56 250 GLY A O 1
ATOM 1983 N N . TYR A 1 251 ? 5.876 -12.105 -8.756 1.00 92.38 251 TYR A N 1
ATOM 1984 C CA . TYR A 1 251 ? 5.909 -10.684 -9.118 1.00 92.38 251 TYR A CA 1
ATOM 1985 C C . TYR A 1 251 ? 7.037 -10.351 -10.110 1.00 92.38 251 TYR A C 1
ATOM 1987 O O . TYR A 1 251 ? 6.797 -9.662 -11.101 1.00 92.38 251 TYR A O 1
ATOM 1995 N N . PHE A 1 252 ? 8.231 -10.911 -9.891 1.00 93.25 252 PHE A N 1
ATOM 1996 C CA . PHE A 1 252 ? 9.390 -10.833 -10.794 1.00 93.25 252 PHE A CA 1
ATOM 1997 C C . PHE A 1 252 ? 9.747 -12.200 -11.424 1.00 93.25 252 PHE A C 1
ATOM 1999 O O . PHE A 1 252 ? 10.914 -12.483 -11.681 1.00 93.25 252 PHE A O 1
ATOM 2006 N N . GLY A 1 253 ? 8.773 -13.104 -11.601 1.00 81.19 253 GLY A N 1
ATOM 2007 C CA . GLY A 1 253 ? 8.968 -14.394 -12.284 1.00 81.19 253 GLY A CA 1
ATOM 2008 C C . GLY A 1 253 ? 10.075 -15.288 -11.700 1.00 81.19 253 GLY A C 1
ATOM 2009 O O . GLY A 1 253 ? 11.079 -15.511 -12.369 1.00 81.19 253 GLY A O 1
ATOM 2010 N N . LYS A 1 254 ? 9.919 -15.766 -10.452 1.00 81.31 254 LYS A N 1
ATOM 2011 C CA . LYS A 1 254 ? 10.871 -16.621 -9.695 1.00 81.31 254 LYS A CA 1
ATOM 2012 C C . LYS A 1 254 ? 12.345 -16.160 -9.732 1.00 81.31 254 LYS A C 1
ATOM 2014 O O . LYS A 1 254 ? 13.247 -16.947 -9.457 1.00 81.31 254 LYS A O 1
ATOM 2019 N N . SER A 1 255 ? 12.601 -14.888 -10.036 1.00 80.00 255 SER A N 1
ATOM 2020 C CA . SER A 1 255 ? 13.955 -14.381 -10.261 1.00 80.00 255 SER A CA 1
ATOM 2021 C C . SER A 1 255 ? 14.700 -14.070 -8.966 1.00 80.00 255 SER A C 1
ATOM 2023 O O . SER A 1 255 ? 14.113 -13.736 -7.932 1.00 80.00 255 SER A O 1
ATOM 2025 N N . THR A 1 256 ? 16.027 -14.124 -9.063 1.00 80.44 256 THR A N 1
ATOM 2026 C CA . THR A 1 256 ? 16.953 -13.730 -8.000 1.00 80.44 256 THR A CA 1
ATOM 2027 C C . THR A 1 256 ? 17.982 -12.738 -8.530 1.00 80.44 256 THR A C 1
ATOM 2029 O O . THR A 1 256 ? 18.499 -12.936 -9.630 1.00 80.44 256 THR A O 1
ATOM 2032 N N . ILE A 1 257 ? 18.360 -11.741 -7.730 1.00 76.75 257 ILE A N 1
ATOM 2033 C CA . ILE A 1 257 ? 19.522 -10.877 -7.994 1.00 76.75 257 ILE A CA 1
ATOM 2034 C C . ILE A 1 257 ? 20.580 -11.201 -6.949 1.00 76.75 257 ILE A C 1
ATOM 2036 O O . ILE A 1 257 ? 20.305 -11.150 -5.754 1.00 76.75 257 ILE A O 1
ATOM 2040 N N . ASN A 1 258 ? 21.798 -11.535 -7.381 1.00 75.88 258 ASN A N 1
ATOM 2041 C CA . ASN A 1 258 ? 22.903 -11.870 -6.474 1.00 75.88 258 ASN A CA 1
ATOM 2042 C C . ASN A 1 258 ? 22.555 -12.992 -5.468 1.00 75.88 258 ASN A C 1
ATOM 2044 O O . ASN A 1 258 ? 22.988 -12.956 -4.320 1.00 75.88 258 ASN A O 1
ATOM 2048 N N . GLY A 1 259 ? 21.743 -13.972 -5.883 1.00 76.88 259 GLY A N 1
ATOM 2049 C CA . GLY A 1 259 ? 21.291 -15.075 -5.024 1.00 76.88 259 GLY A CA 1
ATOM 2050 C C . GLY A 1 259 ? 20.188 -14.709 -4.021 1.00 76.88 259 GLY A C 1
ATOM 2051 O O . GLY A 1 259 ? 19.768 -15.572 -3.257 1.00 76.88 259 GLY A O 1
ATOM 2052 N N . VAL A 1 260 ? 19.695 -13.466 -4.031 1.00 79.25 260 VAL A N 1
ATOM 2053 C CA . VAL A 1 260 ? 18.571 -13.020 -3.197 1.00 79.25 260 VAL A CA 1
ATOM 2054 C C . VAL A 1 260 ? 17.288 -13.057 -4.006 1.00 79.25 260 VAL A C 1
ATOM 2056 O O . VAL A 1 260 ? 17.218 -12.532 -5.119 1.00 79.25 260 VAL A O 1
ATOM 2059 N N . GLN A 1 261 ? 16.266 -13.672 -3.428 1.00 85.19 261 GLN A N 1
ATOM 2060 C CA . GLN A 1 261 ? 14.923 -13.691 -3.978 1.00 85.19 261 GLN A CA 1
ATOM 2061 C C . GLN A 1 261 ? 14.295 -12.301 -3.908 1.00 85.19 261 GLN A C 1
ATOM 2063 O O . GLN A 1 261 ? 14.348 -11.645 -2.873 1.00 85.19 261 GLN A O 1
ATOM 2068 N N . LEU A 1 262 ? 13.719 -11.844 -5.020 1.00 86.06 262 LEU A N 1
ATOM 2069 C CA . LEU A 1 262 ? 13.199 -10.477 -5.103 1.00 86.06 262 LEU A CA 1
ATOM 2070 C C . LEU A 1 262 ? 11.889 -10.291 -4.334 1.00 86.06 262 LEU A C 1
ATOM 2072 O O . LEU A 1 262 ? 11.655 -9.226 -3.775 1.00 86.06 262 LEU A O 1
ATOM 2076 N N . GLY A 1 263 ? 11.048 -11.325 -4.278 1.00 91.31 263 GLY A N 1
ATOM 2077 C CA . GLY A 1 263 ? 9.732 -11.225 -3.655 1.00 91.31 263 GLY A CA 1
ATOM 2078 C C . GLY A 1 263 ? 8.787 -10.273 -4.394 1.00 91.31 263 GLY A C 1
ATOM 2079 O O . GLY A 1 263 ? 9.002 -9.940 -5.562 1.00 91.31 263 GLY A O 1
ATOM 2080 N N . ALA A 1 264 ? 7.737 -9.830 -3.706 1.00 94.31 264 ALA A N 1
ATOM 2081 C CA . ALA A 1 264 ? 6.781 -8.850 -4.216 1.00 94.31 264 ALA A CA 1
ATOM 2082 C C . ALA A 1 264 ? 6.792 -7.572 -3.364 1.00 94.31 264 ALA A C 1
ATOM 2084 O O . ALA A 1 264 ? 6.648 -7.678 -2.144 1.00 94.31 264 ALA A O 1
ATOM 2085 N N . PRO A 1 265 ? 6.928 -6.377 -3.968 1.00 96.38 265 PRO A N 1
ATOM 2086 C CA . PRO A 1 265 ? 6.819 -5.111 -3.255 1.00 96.38 265 PRO A CA 1
ATOM 2087 C C . PRO A 1 265 ? 5.364 -4.680 -3.043 1.00 96.38 265 PRO A C 1
ATOM 2089 O O . PRO A 1 265 ? 4.480 -5.027 -3.826 1.00 96.38 265 PRO A O 1
ATOM 2092 N N . MET A 1 266 ? 5.135 -3.870 -2.012 1.00 95.56 266 MET A N 1
ATOM 2093 C CA . MET A 1 266 ? 3.879 -3.169 -1.737 1.00 95.56 266 MET A CA 1
ATOM 2094 C C . MET A 1 266 ? 4.175 -1.850 -1.010 1.00 95.56 266 MET A C 1
ATOM 2096 O O . MET A 1 266 ? 5.118 -1.780 -0.226 1.00 95.56 266 MET A O 1
ATOM 2100 N N . MET A 1 267 ? 3.378 -0.812 -1.253 1.00 96.31 267 MET A N 1
ATOM 2101 C CA . MET A 1 267 ? 3.444 0.465 -0.531 1.00 96.31 267 MET A CA 1
ATOM 2102 C C . MET A 1 267 ? 2.218 0.653 0.368 1.00 96.31 267 MET A C 1
ATOM 2104 O O . MET A 1 267 ? 1.113 0.241 0.002 1.00 96.31 267 MET A O 1
ATOM 2108 N N . ILE A 1 268 ? 2.418 1.280 1.527 1.00 95.19 268 ILE A N 1
ATOM 2109 C CA . ILE A 1 268 ? 1.372 1.638 2.497 1.00 95.19 268 ILE A CA 1
ATOM 2110 C C . ILE A 1 268 ? 1.546 3.092 2.953 1.00 95.19 268 ILE A C 1
ATOM 2112 O O . ILE A 1 268 ? 2.609 3.663 2.758 1.00 95.19 268 ILE A O 1
ATOM 2116 N N . ASP A 1 269 ? 0.533 3.626 3.639 1.00 93.75 269 ASP A N 1
ATOM 2117 C CA . ASP A 1 269 ? 0.519 4.981 4.212 1.00 93.75 269 ASP A CA 1
ATOM 2118 C C . ASP A 1 269 ? 0.575 6.099 3.153 1.00 93.75 269 ASP A C 1
ATOM 2120 O O . ASP A 1 269 ? 1.610 6.692 2.859 1.00 93.75 269 ASP A O 1
ATOM 2124 N N . PHE A 1 270 ? -0.592 6.404 2.578 1.00 95.19 270 PHE A N 1
ATOM 2125 C CA . PHE A 1 270 ? -0.736 7.365 1.477 1.00 95.19 270 PHE A CA 1
ATOM 2126 C C . PHE A 1 270 ? -1.142 8.767 1.958 1.00 95.19 270 PHE A C 1
ATOM 2128 O O . PHE A 1 270 ? -1.522 9.613 1.145 1.00 95.19 270 PHE A O 1
ATOM 2135 N N . GLY A 1 271 ? -1.062 9.036 3.267 1.00 93.50 271 GLY A N 1
ATOM 2136 C CA . GLY A 1 271 ? -1.515 10.298 3.867 1.00 93.50 271 GLY A CA 1
ATOM 2137 C C . GLY A 1 271 ? -0.801 11.539 3.324 1.00 93.50 271 GLY A C 1
ATOM 2138 O O . GLY A 1 271 ? -1.366 12.628 3.304 1.00 93.50 271 GLY A O 1
ATOM 2139 N N . LEU A 1 272 ? 0.425 11.369 2.821 1.00 95.06 272 LEU A N 1
ATOM 2140 C CA . LEU A 1 272 ? 1.270 12.458 2.320 1.00 95.06 272 LEU A CA 1
ATOM 2141 C C . LEU A 1 272 ? 1.436 12.461 0.795 1.00 95.06 272 LEU A C 1
ATOM 2143 O O . LEU A 1 272 ? 2.282 13.177 0.252 1.00 95.06 272 LEU A O 1
ATOM 2147 N N . THR A 1 273 ? 0.627 11.662 0.096 1.00 96.56 273 THR A N 1
ATOM 2148 C CA . THR A 1 273 ? 0.694 11.507 -1.358 1.00 96.56 273 THR A CA 1
ATOM 2149 C C . THR A 1 273 ? 0.301 12.787 -2.094 1.00 96.56 273 THR A C 1
ATOM 2151 O O . THR A 1 273 ? -0.654 13.485 -1.747 1.00 96.56 273 THR A O 1
ATOM 2154 N N . VAL A 1 274 ? 1.027 13.071 -3.176 1.00 96.12 274 VAL A N 1
ATOM 2155 C CA . VAL A 1 274 ? 0.836 14.244 -4.032 1.00 96.12 274 VAL A CA 1
ATOM 2156 C C . VAL A 1 274 ? 0.443 13.797 -5.436 1.00 96.12 274 VAL A C 1
ATOM 2158 O O . VAL A 1 274 ? 1.075 12.925 -6.036 1.00 96.12 274 VAL A O 1
ATOM 2161 N N . LYS A 1 275 ? -0.600 14.416 -5.999 1.00 96.88 275 LYS A N 1
ATOM 2162 C CA . LYS A 1 275 ? -0.954 14.226 -7.409 1.00 96.88 275 LYS A CA 1
ATOM 2163 C C . LYS A 1 275 ? 0.052 14.964 -8.289 1.00 96.88 275 LYS A C 1
ATOM 2165 O O . LYS A 1 275 ? 0.230 16.170 -8.146 1.00 96.88 275 LYS A O 1
ATOM 2170 N N . ILE A 1 276 ? 0.681 14.251 -9.215 1.00 98.25 276 ILE A N 1
ATOM 2171 C CA . ILE A 1 276 ? 1.703 14.812 -10.099 1.00 98.25 276 ILE A CA 1
ATOM 2172 C C . ILE A 1 276 ? 1.016 15.709 -11.143 1.00 98.25 276 ILE A C 1
ATOM 2174 O O . ILE A 1 276 ? 0.100 15.249 -11.837 1.00 98.25 276 ILE A O 1
ATOM 2178 N N . PRO A 1 277 ? 1.447 16.974 -11.306 1.00 97.75 277 PRO A N 1
ATOM 2179 C CA . PRO A 1 277 ? 0.969 17.844 -12.373 1.00 97.75 277 PRO A CA 1
ATOM 2180 C C . PRO A 1 277 ? 1.094 17.180 -13.757 1.00 97.75 277 PRO A C 1
ATOM 2182 O O . PRO A 1 277 ? 2.138 16.591 -14.049 1.00 97.75 277 PRO A O 1
ATOM 2185 N N . PRO A 1 278 ? 0.104 17.316 -14.664 1.00 97.38 278 PRO A N 1
ATOM 2186 C CA . PRO A 1 278 ? 0.105 16.607 -15.949 1.00 97.38 278 PRO A CA 1
ATOM 2187 C C . PRO A 1 278 ? 1.377 16.799 -16.787 1.00 97.38 278 PRO A C 1
ATOM 2189 O O . PRO A 1 278 ? 1.867 15.853 -17.400 1.00 97.38 278 PRO A O 1
ATOM 2192 N N . GLN A 1 279 ? 1.947 18.008 -16.779 1.00 97.62 279 GLN A N 1
ATOM 2193 C CA . GLN A 1 279 ? 3.188 18.322 -17.496 1.00 97.62 279 GLN A CA 1
ATOM 2194 C C . GLN A 1 279 ? 4.389 17.551 -16.928 1.00 97.62 279 GLN A C 1
ATOM 2196 O O . GLN A 1 279 ? 5.183 16.993 -17.681 1.00 97.62 279 GLN A O 1
ATOM 2201 N N . GLN A 1 280 ? 4.501 17.467 -15.600 1.00 98.31 280 GLN A N 1
ATOM 2202 C CA . GLN A 1 280 ? 5.555 16.697 -14.940 1.00 98.31 280 GLN A CA 1
ATOM 2203 C C . GLN A 1 280 ? 5.340 15.190 -15.108 1.00 98.31 280 GLN A C 1
ATOM 2205 O O . GLN A 1 280 ? 6.306 14.462 -15.318 1.00 98.31 280 GLN A O 1
ATOM 2210 N N . HIS A 1 281 ? 4.091 14.711 -15.093 1.00 98.44 281 HIS A N 1
ATOM 2211 C CA . HIS A 1 281 ? 3.791 13.298 -15.344 1.00 98.44 281 HIS A CA 1
ATOM 2212 C C . HIS A 1 281 ? 4.172 12.877 -16.768 1.00 98.44 281 HIS A C 1
ATOM 2214 O O . HIS A 1 281 ? 4.764 11.814 -16.955 1.00 98.44 281 HIS A O 1
ATOM 2220 N N . ALA A 1 282 ? 3.913 13.730 -17.765 1.00 98.31 282 ALA A N 1
ATOM 2221 C CA . ALA A 1 282 ? 4.357 13.502 -19.139 1.00 98.31 282 ALA A CA 1
ATOM 2222 C C . ALA A 1 282 ? 5.891 13.405 -19.239 1.00 98.31 282 ALA A C 1
ATOM 2224 O O . ALA A 1 282 ? 6.403 12.474 -19.862 1.00 98.31 282 ALA A O 1
ATOM 2225 N N . LEU A 1 283 ? 6.624 14.296 -18.560 1.00 98.38 283 LEU A N 1
ATOM 2226 C CA . LEU A 1 283 ? 8.089 14.237 -18.489 1.00 98.38 283 LEU A CA 1
ATOM 2227 C C . LEU A 1 283 ? 8.593 12.965 -17.796 1.00 98.38 283 LEU A C 1
ATOM 2229 O O . LEU A 1 283 ? 9.548 12.353 -18.264 1.00 98.38 283 LEU A O 1
ATOM 2233 N N . ILE A 1 284 ? 7.948 12.532 -16.708 1.00 98.56 284 ILE A N 1
ATOM 2234 C CA . ILE A 1 284 ? 8.284 11.272 -16.027 1.00 98.56 284 ILE A CA 1
ATOM 2235 C C . ILE A 1 284 ? 8.151 10.087 -16.988 1.00 98.56 284 ILE A C 1
ATOM 2237 O O . ILE A 1 284 ? 9.053 9.253 -17.045 1.00 98.56 284 ILE A O 1
ATOM 2241 N N . LYS A 1 285 ? 7.071 10.026 -17.777 1.00 98.50 285 LYS A N 1
ATOM 2242 C CA . LYS A 1 285 ? 6.880 8.971 -18.785 1.00 98.50 285 LYS A CA 1
ATOM 2243 C C . LYS A 1 285 ? 7.940 9.019 -19.885 1.00 98.50 285 LYS A C 1
ATOM 2245 O O . LYS A 1 285 ? 8.457 7.974 -20.273 1.00 98.50 285 LYS A O 1
ATOM 2250 N N . GLU A 1 286 ? 8.310 10.211 -20.348 1.00 98.31 286 GLU A N 1
ATOM 2251 C CA . GLU A 1 286 ? 9.393 10.382 -21.322 1.00 98.31 286 GLU A CA 1
ATOM 2252 C C . GLU A 1 286 ? 10.740 9.899 -20.763 1.00 98.31 286 GLU A C 1
ATOM 2254 O O . GLU A 1 286 ? 11.477 9.174 -21.434 1.00 98.31 286 GLU A O 1
ATOM 2259 N N . TYR A 1 287 ? 11.067 10.268 -19.523 1.00 97.81 287 TYR A N 1
ATOM 2260 C CA . TYR A 1 287 ? 12.295 9.829 -18.866 1.00 97.81 287 TYR A CA 1
ATOM 2261 C C . TYR A 1 287 ? 12.305 8.330 -18.593 1.00 97.81 287 TYR A C 1
ATOM 2263 O O . TYR A 1 287 ? 13.353 7.710 -18.759 1.00 97.81 287 TYR A O 1
ATOM 2271 N N . TYR A 1 288 ? 11.161 7.741 -18.247 1.00 97.62 288 TYR A N 1
ATOM 2272 C CA . TYR A 1 288 ? 11.017 6.297 -18.094 1.00 97.62 288 TYR A CA 1
ATOM 2273 C C . TYR A 1 288 ? 11.332 5.569 -19.406 1.00 97.62 288 TYR A C 1
ATOM 2275 O O . TYR A 1 288 ? 12.205 4.708 -19.426 1.00 97.62 288 TYR A O 1
ATOM 2283 N N . ALA A 1 289 ? 10.737 6.001 -20.524 1.00 97.38 289 ALA A N 1
ATOM 2284 C CA . ALA A 1 289 ? 10.992 5.422 -21.847 1.00 97.38 289 ALA A CA 1
ATOM 2285 C C . ALA A 1 289 ? 12.457 5.556 -22.315 1.00 97.38 289 ALA A C 1
ATOM 2287 O O . ALA A 1 289 ? 12.920 4.783 -23.148 1.00 97.38 289 ALA A O 1
ATOM 2288 N N . LYS A 1 290 ? 13.197 6.538 -21.786 1.00 96.69 290 LYS A N 1
ATOM 2289 C CA . LYS A 1 290 ? 14.617 6.782 -22.094 1.00 96.69 290 LYS A CA 1
ATOM 2290 C C . LYS A 1 290 ? 15.580 6.204 -21.047 1.00 96.69 290 LYS A C 1
ATOM 2292 O O . LYS A 1 290 ? 16.762 6.549 -21.082 1.00 96.69 290 LYS A O 1
ATOM 2297 N N . ALA A 1 291 ? 15.094 5.402 -20.094 1.00 95.31 291 ALA A N 1
ATOM 2298 C CA . ALA A 1 291 ? 15.869 4.870 -18.967 1.00 95.31 291 ALA A CA 1
ATOM 2299 C C . ALA A 1 291 ? 16.586 5.953 -18.121 1.00 95.31 291 ALA A C 1
ATOM 2301 O O . ALA A 1 291 ? 17.650 5.736 -17.538 1.00 95.31 291 ALA A O 1
ATOM 2302 N N . GLN A 1 292 ? 16.014 7.160 -18.040 1.00 94.56 292 GLN A N 1
ATOM 2303 C CA . GLN A 1 292 ? 16.558 8.309 -17.303 1.00 94.56 292 GLN A CA 1
ATOM 2304 C C . GLN A 1 292 ? 16.002 8.379 -15.871 1.00 94.56 292 GLN A C 1
ATOM 2306 O O . GLN A 1 292 ? 15.511 9.419 -15.428 1.00 94.56 292 GLN A O 1
ATOM 2311 N N . TYR A 1 293 ? 16.096 7.275 -15.125 1.00 94.31 293 TYR A N 1
ATOM 2312 C CA . TYR A 1 293 ? 15.449 7.102 -13.814 1.00 94.31 293 TYR A CA 1
ATOM 2313 C C . TYR A 1 293 ? 15.848 8.144 -12.763 1.00 94.31 293 TYR A C 1
ATOM 2315 O O . TYR A 1 293 ? 15.005 8.604 -11.999 1.00 94.31 293 TYR A O 1
ATOM 2323 N N . SER A 1 294 ? 17.103 8.604 -12.766 1.00 92.75 294 SER A N 1
ATOM 2324 C CA . SER A 1 294 ? 17.561 9.662 -11.851 1.00 92.75 294 SER A CA 1
ATOM 2325 C C . SER A 1 294 ? 16.788 10.972 -12.021 1.00 92.75 294 SER A C 1
ATOM 2327 O O . SER A 1 294 ? 16.551 11.679 -11.045 1.00 92.75 294 SER A O 1
ATOM 2329 N N . LYS A 1 295 ? 16.347 11.294 -13.243 1.00 94.69 295 LYS A N 1
ATOM 2330 C CA . LYS A 1 295 ? 15.519 12.479 -13.493 1.00 94.69 295 LYS A CA 1
ATOM 2331 C C . LYS A 1 295 ? 14.097 12.307 -12.966 1.00 94.69 295 LYS A C 1
ATOM 2333 O O . LYS A 1 295 ? 13.504 13.290 -12.539 1.00 94.69 295 LYS A O 1
ATOM 2338 N N . ILE A 1 296 ? 13.570 11.080 -12.971 1.00 96.50 296 ILE A N 1
ATOM 2339 C CA . ILE A 1 296 ? 12.267 10.771 -12.369 1.00 96.50 296 ILE A CA 1
ATOM 2340 C C . ILE A 1 296 ? 12.342 11.008 -10.862 1.00 96.50 296 ILE A C 1
ATOM 2342 O O . ILE A 1 296 ? 11.568 11.806 -10.348 1.00 96.50 296 ILE A O 1
ATOM 2346 N N . PHE A 1 297 ? 13.311 10.396 -10.171 1.00 95.81 297 PHE A N 1
ATOM 2347 C CA . PHE A 1 297 ? 13.468 10.579 -8.723 1.00 95.81 297 PHE A CA 1
ATOM 2348 C C . PHE A 1 297 ? 13.714 12.037 -8.344 1.00 95.81 297 PHE A C 1
ATOM 2350 O O . PHE A 1 297 ? 13.128 12.505 -7.376 1.00 95.81 297 PHE A O 1
ATOM 2357 N N . LYS A 1 298 ? 14.469 12.788 -9.156 1.00 94.81 298 LYS A N 1
ATOM 2358 C CA . LYS A 1 298 ? 14.607 14.234 -8.963 1.00 94.81 298 LYS A CA 1
ATOM 2359 C C . LYS A 1 298 ? 13.253 14.952 -8.971 1.00 94.81 298 LYS A C 1
ATOM 2361 O O . LYS A 1 298 ? 12.994 15.725 -8.062 1.00 94.81 298 LYS A O 1
ATOM 2366 N N . ILE A 1 299 ? 12.383 14.680 -9.948 1.00 96.50 299 ILE A N 1
ATOM 2367 C CA . ILE A 1 299 ? 11.034 15.274 -9.978 1.00 96.50 299 ILE A CA 1
ATOM 2368 C C . ILE A 1 299 ? 10.235 14.873 -8.732 1.00 96.50 299 ILE A C 1
ATOM 2370 O O . ILE A 1 299 ? 9.580 15.721 -8.137 1.00 96.50 299 ILE A O 1
ATOM 2374 N N . LEU A 1 300 ? 10.286 13.599 -8.330 1.00 96.56 300 LEU A N 1
ATOM 2375 C CA . LEU A 1 300 ? 9.540 13.112 -7.165 1.00 96.56 300 LEU A CA 1
ATOM 2376 C C . LEU A 1 300 ? 10.014 13.750 -5.854 1.00 96.56 300 LEU A C 1
ATOM 2378 O O . LEU A 1 300 ? 9.181 14.069 -5.012 1.00 96.56 300 LEU A O 1
ATOM 2382 N N . CYS A 1 301 ? 11.320 13.971 -5.703 1.00 95.50 301 CYS A N 1
ATOM 2383 C CA . CYS A 1 301 ? 11.890 14.656 -4.547 1.00 95.50 301 CYS A CA 1
ATOM 2384 C C . CYS A 1 301 ? 11.601 16.164 -4.566 1.00 95.50 301 CYS A C 1
ATOM 2386 O O . CYS A 1 301 ? 11.236 16.720 -3.537 1.00 95.50 301 CYS A O 1
ATOM 2388 N N . ASP A 1 302 ? 11.682 16.809 -5.737 1.00 95.19 302 ASP A N 1
ATOM 2389 C CA . ASP A 1 302 ? 11.381 18.239 -5.908 1.00 95.19 302 ASP A CA 1
ATOM 2390 C C . ASP A 1 302 ? 9.880 18.551 -5.697 1.00 95.19 302 ASP A C 1
ATOM 2392 O O . ASP A 1 302 ? 9.527 19.681 -5.367 1.00 95.19 302 ASP A O 1
ATOM 2396 N N . LEU A 1 303 ? 8.988 17.567 -5.881 1.00 95.06 303 LEU A N 1
ATOM 2397 C CA . LEU A 1 303 ? 7.552 17.693 -5.593 1.00 95.06 303 LEU A CA 1
ATOM 2398 C C . LEU A 1 303 ? 7.240 17.812 -4.094 1.00 95.06 303 LEU A C 1
ATOM 2400 O O . LEU A 1 303 ? 6.241 18.437 -3.741 1.00 95.06 303 LEU A O 1
ATOM 2404 N N . GLY A 1 304 ? 8.065 17.212 -3.233 1.00 92.50 304 GLY A N 1
ATOM 2405 C CA . GLY A 1 304 ? 7.857 17.202 -1.787 1.00 92.50 304 GLY A CA 1
ATOM 2406 C C . GLY A 1 304 ? 6.636 16.397 -1.320 1.00 92.50 304 GLY A C 1
ATOM 2407 O O . GLY A 1 304 ? 6.026 15.626 -2.068 1.00 92.50 304 GLY A O 1
ATOM 2408 N N . ARG A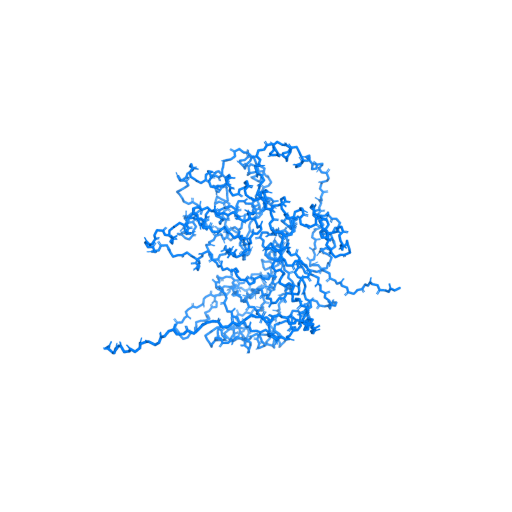 1 305 ? 6.296 16.578 -0.040 1.00 93.00 305 ARG A N 1
ATOM 2409 C CA . ARG A 1 305 ? 5.081 16.038 0.594 1.00 93.00 305 ARG A CA 1
ATOM 2410 C C . ARG A 1 305 ? 3.892 16.979 0.444 1.00 93.00 305 ARG A C 1
ATOM 2412 O O . ARG A 1 305 ? 4.058 18.184 0.262 1.00 93.00 305 ARG A O 1
ATOM 2419 N N . SER A 1 306 ? 2.684 16.440 0.606 1.00 91.62 306 SER A N 1
ATOM 2420 C CA . SER A 1 306 ? 1.446 17.233 0.584 1.00 91.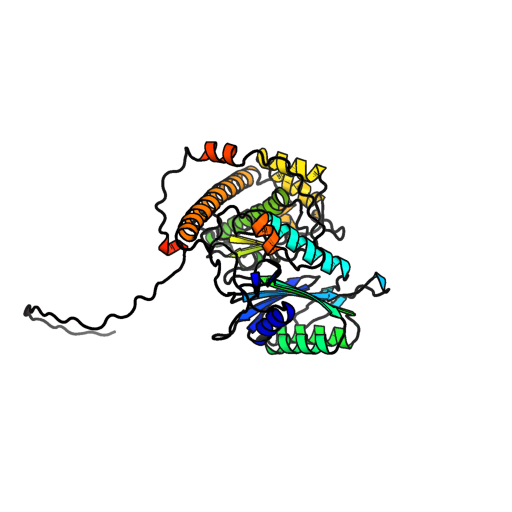62 306 SER A CA 1
ATOM 2421 C C . SER A 1 306 ? 1.372 18.305 1.681 1.00 91.62 306 SER A C 1
ATOM 2423 O O . SER A 1 306 ? 0.682 19.302 1.490 1.00 91.62 306 SER A O 1
ATOM 2425 N N . ASP A 1 307 ? 2.100 18.137 2.787 1.00 89.88 307 ASP A N 1
ATOM 2426 C CA . ASP A 1 307 ? 2.203 19.100 3.890 1.00 89.88 307 ASP A CA 1
ATOM 2427 C C . ASP A 1 307 ? 3.319 20.145 3.696 1.00 89.88 307 ASP A C 1
ATOM 2429 O O . ASP A 1 307 ? 3.659 20.878 4.623 1.00 89.88 307 ASP A O 1
ATOM 2433 N N . GLY A 1 308 ? 3.905 20.222 2.495 1.00 89.25 308 GLY A N 1
ATOM 2434 C CA . GLY A 1 308 ? 4.952 21.189 2.154 1.00 89.25 308 GLY A CA 1
ATOM 2435 C C . GLY A 1 308 ? 6.332 20.848 2.720 1.00 89.25 308 GLY A C 1
ATOM 2436 O O . GLY A 1 308 ? 7.257 21.650 2.604 1.00 89.25 308 GLY A O 1
ATOM 2437 N N . PHE A 1 309 ? 6.487 19.672 3.329 1.00 88.94 309 PHE A N 1
ATOM 2438 C CA . PHE A 1 309 ? 7.755 19.231 3.889 1.00 88.94 309 PHE A CA 1
ATOM 2439 C C . PHE A 1 309 ? 8.771 18.889 2.789 1.00 88.94 309 PHE A C 1
ATOM 2441 O O . PHE A 1 309 ? 8.486 18.099 1.881 1.00 88.94 309 PHE A O 1
ATOM 2448 N N . ASP A 1 310 ? 9.972 19.460 2.903 1.00 90.25 310 ASP A N 1
ATOM 2449 C CA . ASP A 1 310 ? 11.073 19.247 1.964 1.00 90.25 310 ASP A CA 1
ATOM 2450 C C . ASP A 1 310 ? 11.778 17.910 2.224 1.00 90.25 310 ASP A C 1
ATOM 2452 O O . ASP A 1 310 ? 12.385 17.692 3.277 1.00 90.25 310 ASP A O 1
ATOM 2456 N N . LEU A 1 311 ? 11.739 17.024 1.232 1.00 91.69 311 LEU A N 1
ATOM 2457 C CA . LEU A 1 311 ? 12.345 15.697 1.291 1.00 91.69 311 LEU A CA 1
ATOM 2458 C C . LEU A 1 311 ? 13.879 15.746 1.351 1.00 91.69 311 LEU A C 1
ATOM 2460 O O . LEU A 1 311 ? 14.488 14.828 1.894 1.00 91.69 311 LEU A O 1
ATOM 2464 N N . TYR A 1 312 ? 14.513 16.818 0.867 1.00 91.62 312 TYR A N 1
ATOM 2465 C CA . TYR A 1 312 ? 15.969 16.980 0.951 1.00 91.62 312 TYR A CA 1
ATOM 2466 C C . TYR A 1 312 ? 16.460 17.366 2.352 1.00 91.62 312 TYR A C 1
ATOM 2468 O O . TYR A 1 312 ? 17.656 17.352 2.618 1.00 91.62 312 TYR A O 1
ATOM 2476 N N . SER A 1 313 ? 15.563 17.711 3.272 1.00 88.19 313 SER A N 1
ATOM 2477 C CA . SER A 1 313 ? 15.967 18.184 4.598 1.00 88.19 313 SER A CA 1
ATOM 2478 C C . SER A 1 313 ? 16.158 17.071 5.636 1.00 88.19 313 SER A C 1
ATOM 2480 O O . SER A 1 313 ? 16.492 17.378 6.778 1.00 88.19 313 SER A O 1
ATOM 2482 N N . HIS A 1 314 ? 15.916 15.800 5.279 1.00 85.62 314 HIS A N 1
ATOM 2483 C CA . HIS A 1 314 ? 15.869 14.699 6.245 1.00 85.62 314 HIS A CA 1
ATOM 2484 C C . HIS A 1 314 ? 16.505 13.386 5.759 1.00 85.62 314 HIS A C 1
ATOM 2486 O O . HIS A 1 314 ? 16.216 12.889 4.668 1.00 85.62 314 HIS A O 1
ATOM 2492 N N . ASP A 1 315 ? 17.271 12.763 6.657 1.00 87.19 315 ASP A N 1
ATOM 2493 C CA . ASP A 1 315 ? 18.097 11.574 6.406 1.00 87.19 315 ASP A CA 1
ATOM 2494 C C . ASP A 1 315 ? 17.298 10.351 5.924 1.00 87.19 315 ASP A C 1
ATOM 2496 O O . ASP A 1 315 ? 17.768 9.555 5.113 1.00 87.19 315 ASP A O 1
ATOM 2500 N N . PHE A 1 316 ? 16.044 10.199 6.362 1.00 87.19 316 PHE A N 1
ATOM 2501 C CA . PHE A 1 316 ? 15.210 9.049 5.983 1.00 87.19 316 PHE A CA 1
ATOM 2502 C C . PHE A 1 316 ? 14.835 9.005 4.492 1.00 87.19 316 PHE A C 1
ATOM 2504 O O . PHE A 1 316 ? 14.417 7.951 4.003 1.00 87.19 316 PHE A O 1
ATOM 2511 N N . TYR A 1 317 ? 15.029 10.103 3.756 1.00 91.06 317 TYR A N 1
ATOM 2512 C CA . TYR A 1 317 ? 14.843 10.163 2.304 1.00 91.06 317 TYR A CA 1
ATOM 2513 C C . TYR A 1 317 ? 16.150 10.195 1.516 1.00 91.06 317 TYR A C 1
ATOM 2515 O O . TYR A 1 317 ? 16.110 10.162 0.285 1.00 91.06 317 TYR A O 1
ATOM 2523 N N . GLU A 1 318 ? 17.309 10.240 2.181 1.00 89.12 318 GLU A N 1
ATOM 2524 C CA . GLU A 1 318 ? 18.607 10.365 1.512 1.00 89.12 318 GLU A CA 1
ATOM 2525 C C . GLU A 1 318 ? 18.842 9.293 0.463 1.00 89.12 318 GLU A C 1
ATOM 2527 O O . GLU A 1 318 ? 19.320 9.595 -0.624 1.00 89.12 318 GLU A O 1
ATOM 2532 N N . TRP A 1 319 ? 18.438 8.060 0.744 1.00 87.44 319 TRP A N 1
ATOM 2533 C CA . TRP A 1 319 ? 18.638 6.933 -0.160 1.00 87.44 319 TRP A CA 1
ATOM 2534 C C . TRP A 1 319 ? 17.895 7.063 -1.508 1.00 87.44 319 TRP A C 1
ATOM 2536 O O . TRP A 1 319 ? 18.249 6.365 -2.459 1.00 87.44 319 TRP A O 1
ATOM 2546 N N . VAL A 1 320 ? 16.901 7.960 -1.613 1.00 91.00 320 VAL A N 1
ATOM 2547 C CA . VAL A 1 320 ? 16.200 8.296 -2.869 1.00 91.00 320 VAL A CA 1
ATOM 2548 C C . VAL A 1 320 ? 16.583 9.688 -3.371 1.00 91.00 320 VAL A C 1
ATOM 2550 O O . VAL A 1 320 ? 16.875 9.855 -4.554 1.00 91.00 320 VAL A O 1
ATOM 2553 N N . CYS A 1 321 ? 16.554 10.694 -2.493 1.00 91.25 321 CYS A N 1
ATOM 2554 C CA . CYS A 1 321 ? 16.674 12.100 -2.881 1.00 91.25 321 CYS A CA 1
ATOM 2555 C C . CYS A 1 321 ? 18.113 12.602 -2.930 1.00 91.25 321 CYS A C 1
ATOM 2557 O O . CYS A 1 321 ? 18.422 13.505 -3.707 1.00 91.25 321 CYS A O 1
ATOM 2559 N N . HIS A 1 322 ? 19.015 11.996 -2.162 1.00 82.56 322 HIS A N 1
ATOM 2560 C CA . HIS A 1 322 ? 20.413 12.387 -2.135 1.00 82.56 322 HIS A CA 1
ATOM 2561 C C . HIS A 1 322 ? 21.280 11.416 -2.926 1.00 82.56 322 HIS A C 1
ATOM 2563 O O . HIS A 1 322 ? 21.050 10.213 -3.007 1.00 82.56 322 HIS A O 1
ATOM 2569 N N . ASN A 1 323 ? 22.331 11.978 -3.517 1.00 65.88 323 ASN A N 1
ATOM 2570 C CA . ASN A 1 323 ? 23.446 11.215 -4.050 1.00 65.88 323 ASN A CA 1
ATOM 2571 C C . ASN A 1 323 ? 23.046 10.129 -5.069 1.00 65.88 323 ASN A C 1
ATOM 2573 O O . ASN A 1 323 ? 23.494 8.993 -4.978 1.00 65.88 323 ASN A O 1
ATOM 2577 N N . LEU A 1 324 ? 22.250 10.486 -6.086 1.00 65.06 324 LEU A N 1
ATOM 2578 C CA . LEU A 1 324 ? 21.863 9.609 -7.208 1.00 65.06 324 LEU A CA 1
ATOM 2579 C C . LEU A 1 324 ? 23.050 9.132 -8.082 1.00 65.06 324 LEU A C 1
ATOM 2581 O O . LEU A 1 324 ? 22.826 8.580 -9.156 1.00 65.06 324 LEU A O 1
ATOM 2585 N N . ASP A 1 325 ? 24.306 9.359 -7.680 1.00 53.62 325 ASP A N 1
ATOM 2586 C CA . ASP A 1 325 ? 25.532 9.081 -8.446 1.00 53.62 325 ASP A CA 1
ATOM 2587 C C . ASP A 1 325 ? 25.883 7.591 -8.603 1.00 53.62 325 ASP A C 1
ATOM 2589 O O . ASP A 1 325 ? 26.766 7.233 -9.380 1.00 53.62 325 ASP A O 1
ATOM 2593 N N . TRP A 1 326 ? 25.075 6.691 -8.044 1.00 59.00 326 TRP A N 1
ATOM 2594 C CA . TRP A 1 326 ? 25.020 5.266 -8.405 1.00 59.00 326 TRP A CA 1
ATOM 2595 C C . TRP A 1 326 ? 24.340 5.024 -9.773 1.00 59.00 326 TRP A C 1
ATOM 2597 O O . TRP A 1 326 ? 23.956 3.895 -10.086 1.00 59.00 326 TRP A O 1
ATOM 2607 N N . LYS A 1 327 ? 24.247 6.059 -10.629 1.00 59.91 327 LYS A N 1
ATOM 2608 C CA . LYS A 1 327 ? 23.484 6.109 -11.893 1.00 59.91 327 LYS A CA 1
ATOM 2609 C C . LYS A 1 327 ? 23.638 4.860 -12.754 1.00 59.91 327 LYS A C 1
ATOM 2611 O O . LYS A 1 327 ? 22.636 4.328 -13.216 1.00 59.91 327 LYS A O 1
ATOM 2616 N N . LEU A 1 328 ? 24.861 4.365 -12.961 1.00 68.69 328 LEU A N 1
ATOM 2617 C CA . LEU A 1 328 ? 25.071 3.215 -13.847 1.00 68.69 328 LEU A CA 1
ATOM 2618 C C . LEU A 1 328 ? 24.572 1.894 -13.239 1.00 68.69 328 LEU A C 1
ATOM 2620 O O . LEU A 1 328 ? 23.965 1.089 -13.945 1.00 68.69 328 LEU A O 1
ATOM 2624 N N . HIS A 1 329 ? 24.814 1.666 -11.946 1.00 79.38 329 HIS A N 1
ATOM 2625 C CA . HIS A 1 329 ? 24.341 0.462 -11.257 1.00 79.38 329 HIS A CA 1
ATOM 2626 C C . HIS A 1 329 ? 22.826 0.506 -11.045 1.00 79.38 329 HIS A C 1
ATOM 2628 O O . HIS A 1 329 ? 22.161 -0.498 -11.288 1.00 79.38 329 HIS A O 1
ATOM 2634 N N . MET A 1 330 ? 22.284 1.681 -10.701 1.00 85.56 330 MET A N 1
ATOM 2635 C CA . MET A 1 330 ? 20.845 1.924 -10.622 1.00 85.56 330 MET A CA 1
ATOM 2636 C C . MET A 1 330 ? 20.157 1.560 -11.928 1.00 85.56 330 MET A C 1
ATOM 2638 O O . MET A 1 330 ? 19.239 0.752 -11.920 1.00 85.56 330 MET A O 1
ATOM 2642 N N . VAL A 1 331 ? 20.598 2.144 -13.049 1.00 89.69 331 VAL A N 1
ATOM 2643 C CA . VAL A 1 331 ? 19.946 1.945 -14.347 1.00 89.69 331 VAL A CA 1
ATOM 2644 C C . VAL A 1 331 ? 19.923 0.463 -14.699 1.00 89.69 331 VAL A C 1
ATOM 2646 O O . VAL A 1 331 ? 18.858 -0.063 -14.988 1.00 89.69 331 VAL A O 1
ATOM 2649 N N . LYS A 1 332 ? 21.051 -0.245 -14.572 1.00 90.50 332 LYS A N 1
ATOM 2650 C CA . LYS A 1 332 ? 21.103 -1.689 -14.850 1.00 90.50 332 LYS A CA 1
ATOM 2651 C C . LYS A 1 332 ? 20.171 -2.504 -13.951 1.00 90.50 332 LYS A C 1
ATOM 2653 O O . LYS A 1 332 ? 19.501 -3.406 -14.443 1.00 90.50 332 LYS A O 1
ATOM 2658 N N . ALA A 1 333 ? 20.129 -2.205 -12.654 1.00 90.62 333 ALA A N 1
ATOM 2659 C CA . ALA A 1 333 ? 19.257 -2.907 -11.719 1.00 90.62 333 ALA A CA 1
ATOM 2660 C C . ALA A 1 333 ? 17.769 -2.613 -11.990 1.00 90.62 333 ALA A C 1
ATOM 2662 O O . ALA A 1 333 ? 16.957 -3.531 -11.966 1.00 90.62 333 ALA A O 1
ATOM 2663 N N . MET A 1 334 ? 17.417 -1.368 -12.320 1.00 93.62 334 MET A N 1
ATOM 2664 C CA . MET A 1 334 ? 16.051 -0.973 -12.681 1.00 93.62 334 MET A CA 1
ATOM 2665 C C . MET A 1 334 ? 15.589 -1.633 -13.981 1.00 93.62 334 MET A C 1
ATOM 2667 O O . MET A 1 334 ? 14.512 -2.219 -14.001 1.00 93.62 334 MET A O 1
ATOM 2671 N N . GLU A 1 335 ? 16.413 -1.602 -15.032 1.00 94.94 335 GLU A N 1
ATOM 2672 C CA . GLU A 1 335 ? 16.151 -2.309 -16.295 1.00 94.94 335 GLU A CA 1
ATOM 2673 C C . GLU A 1 335 ? 15.927 -3.804 -16.055 1.00 94.94 335 GLU A C 1
ATOM 2675 O O . GLU A 1 335 ? 14.967 -4.386 -16.556 1.00 94.94 335 GLU A O 1
ATOM 2680 N N . TYR A 1 336 ? 16.774 -4.422 -15.226 1.00 94.00 336 TYR A N 1
ATOM 2681 C CA . TYR A 1 336 ? 16.618 -5.824 -14.860 1.00 94.00 336 TYR A CA 1
ATOM 2682 C C . TYR A 1 336 ? 15.284 -6.081 -14.140 1.00 94.00 336 TYR A C 1
ATOM 2684 O O . TYR A 1 336 ? 14.569 -7.015 -14.496 1.00 94.00 336 TYR A O 1
ATOM 2692 N N . LEU A 1 337 ? 14.917 -5.258 -13.150 1.00 95.88 337 LEU A N 1
ATOM 2693 C CA . LEU A 1 337 ? 13.645 -5.396 -12.431 1.00 95.88 337 LEU A CA 1
ATOM 2694 C C . LEU A 1 337 ? 12.439 -5.217 -13.363 1.00 95.88 337 LEU A C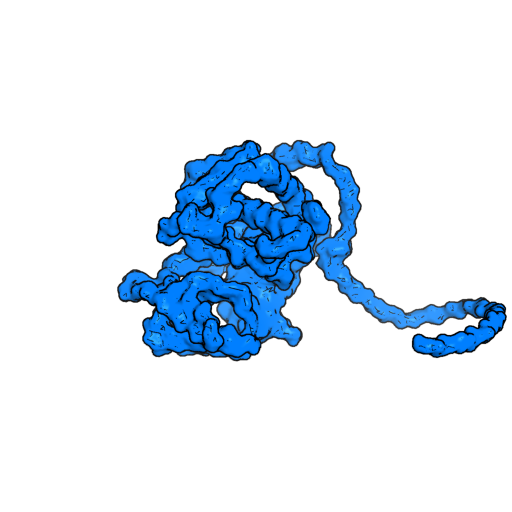 1
ATOM 2696 O O . LEU A 1 337 ? 11.489 -5.991 -13.267 1.00 95.88 337 LEU A O 1
ATOM 2700 N N . ILE A 1 338 ? 12.493 -4.258 -14.292 1.00 96.44 338 ILE A N 1
ATOM 2701 C CA . ILE A 1 338 ? 11.457 -4.043 -15.315 1.00 96.44 338 ILE A CA 1
ATOM 2702 C C . ILE A 1 338 ? 11.344 -5.276 -16.217 1.00 96.44 338 ILE A C 1
ATOM 2704 O O . ILE A 1 338 ? 10.256 -5.818 -16.377 1.00 96.44 338 ILE A O 1
ATOM 2708 N N . GLN A 1 339 ? 12.459 -5.799 -16.727 1.00 95.81 339 GLN A N 1
ATOM 2709 C CA . GLN A 1 339 ? 12.447 -7.009 -17.549 1.00 95.81 339 GLN A CA 1
ATOM 2710 C C . GLN A 1 339 ? 11.859 -8.209 -16.791 1.00 95.81 339 GLN A C 1
ATOM 2712 O O . GLN A 1 339 ? 11.029 -8.949 -17.320 1.00 95.81 339 GLN A O 1
ATOM 2717 N N . LYS A 1 340 ? 12.268 -8.419 -15.534 1.00 95.19 340 LYS A N 1
ATOM 2718 C CA . LYS A 1 340 ? 11.742 -9.518 -14.714 1.00 95.19 340 LYS A CA 1
ATOM 2719 C C . LYS A 1 340 ? 10.279 -9.325 -14.340 1.00 95.19 340 LYS A C 1
ATOM 2721 O O . LYS A 1 340 ? 9.565 -10.317 -14.182 1.00 95.19 340 LYS A O 1
ATOM 2726 N N . ARG A 1 341 ? 9.814 -8.079 -14.244 1.00 95.75 341 ARG A N 1
ATOM 2727 C CA . ARG A 1 341 ? 8.397 -7.775 -14.071 1.00 95.75 341 ARG A CA 1
ATOM 2728 C C . ARG A 1 341 ? 7.587 -8.257 -15.269 1.00 95.75 341 ARG A C 1
ATOM 2730 O O . ARG A 1 341 ? 6.591 -8.940 -15.051 1.00 95.75 341 ARG A O 1
ATOM 2737 N N . GLU A 1 342 ? 8.029 -7.974 -16.492 1.00 95.31 342 GLU A N 1
ATOM 2738 C CA . GLU A 1 342 ? 7.340 -8.425 -17.712 1.00 95.31 342 GLU A CA 1
ATOM 2739 C C . GLU A 1 342 ? 7.248 -9.954 -17.785 1.00 95.31 342 GLU A C 1
ATOM 2741 O O . GLU A 1 342 ? 6.193 -10.512 -18.085 1.00 95.31 342 GLU A O 1
ATOM 2746 N N . VAL A 1 343 ? 8.318 -10.661 -17.403 1.00 94.31 343 VAL A N 1
ATOM 2747 C CA . VAL A 1 343 ? 8.285 -12.129 -17.269 1.00 94.31 343 VAL A CA 1
ATOM 2748 C C . VAL A 1 343 ? 7.240 -12.568 -16.235 1.00 94.31 343 VAL A C 1
ATOM 2750 O O . VAL A 1 343 ? 6.445 -13.470 -16.499 1.00 94.31 343 VAL A O 1
ATOM 2753 N N . GLY A 1 344 ? 7.203 -11.920 -15.066 1.00 93.94 344 GLY A N 1
ATOM 2754 C CA . GLY A 1 344 ? 6.202 -12.182 -14.028 1.00 93.94 344 GLY A CA 1
ATOM 2755 C C . GLY A 1 344 ? 4.761 -11.960 -14.506 1.00 93.94 344 GLY A C 1
ATOM 2756 O O . GLY A 1 344 ? 3.889 -12.794 -14.245 1.00 93.94 344 GLY A O 1
ATOM 2757 N N . ILE A 1 345 ? 4.515 -10.883 -15.256 1.00 95.38 345 ILE A N 1
ATOM 2758 C CA . ILE A 1 345 ? 3.212 -10.571 -15.862 1.00 95.38 345 ILE A CA 1
ATOM 2759 C C . ILE A 1 345 ? 2.818 -11.655 -16.867 1.00 95.38 345 ILE A C 1
ATOM 2761 O O . ILE A 1 345 ? 1.738 -12.231 -16.745 1.00 95.38 345 ILE A O 1
ATOM 2765 N N . ASN A 1 346 ? 3.704 -12.001 -17.801 1.00 94.88 346 ASN A N 1
ATOM 2766 C CA . ASN A 1 346 ? 3.438 -13.019 -18.817 1.00 94.88 346 ASN A CA 1
ATOM 2767 C C . ASN A 1 346 ? 3.130 -14.389 -18.204 1.00 94.88 346 ASN A C 1
ATOM 2769 O O . ASN A 1 346 ? 2.200 -15.071 -18.636 1.00 94.88 346 ASN A O 1
ATOM 2773 N N . ASN A 1 347 ? 3.856 -14.774 -17.154 1.00 93.25 347 ASN A N 1
ATOM 2774 C CA . ASN A 1 347 ? 3.574 -16.003 -16.415 1.00 93.25 347 ASN A CA 1
ATOM 2775 C C . ASN A 1 347 ? 2.201 -15.950 -15.737 1.00 93.25 347 ASN A C 1
ATOM 2777 O O . ASN A 1 347 ? 1.445 -16.919 -15.798 1.00 93.25 347 ASN A O 1
ATOM 2781 N N . THR A 1 348 ? 1.850 -14.807 -15.145 1.00 93.12 348 THR A N 1
ATOM 2782 C CA . THR A 1 348 ? 0.539 -14.601 -14.517 1.00 93.12 348 THR A CA 1
ATOM 2783 C C . THR A 1 348 ? -0.589 -14.722 -15.546 1.00 93.12 348 THR A C 1
ATOM 2785 O O . THR A 1 348 ? -1.565 -15.424 -15.294 1.00 93.12 348 THR A O 1
ATOM 2788 N N . ILE A 1 349 ? -0.439 -14.117 -16.731 1.00 94.69 349 ILE A N 1
ATOM 2789 C CA . ILE A 1 349 ? -1.413 -14.218 -17.830 1.00 94.69 349 ILE A CA 1
ATOM 2790 C C . ILE A 1 349 ? -1.611 -15.679 -18.246 1.00 94.69 349 ILE A C 1
ATOM 2792 O O . ILE A 1 349 ? -2.748 -16.142 -18.268 1.00 94.69 349 ILE A O 1
ATOM 2796 N N . LYS A 1 350 ? -0.525 -16.423 -18.499 1.00 94.88 350 LYS A N 1
ATOM 2797 C CA . LYS A 1 350 ? -0.591 -17.844 -18.891 1.00 94.88 350 LYS A CA 1
ATOM 2798 C C . LYS A 1 350 ? -1.321 -18.696 -17.849 1.00 94.88 350 LYS A C 1
ATOM 2800 O O . LYS A 1 350 ? -2.184 -19.499 -18.195 1.00 94.88 350 LYS A O 1
ATOM 2805 N N . VAL A 1 351 ? -1.007 -18.504 -16.566 1.00 92.38 351 VAL A N 1
ATOM 2806 C CA . VAL A 1 351 ? -1.672 -19.224 -15.467 1.00 92.38 351 VAL A CA 1
ATOM 2807 C C . VAL A 1 351 ? -3.164 -18.892 -15.426 1.00 92.38 351 VAL A C 1
ATOM 2809 O O . VAL A 1 351 ? -3.994 -19.800 -15.367 1.00 92.38 351 VAL A O 1
ATOM 2812 N N . PHE A 1 352 ? -3.525 -17.610 -15.501 1.00 93.19 352 PHE A N 1
ATOM 2813 C CA . PHE A 1 352 ? -4.925 -17.187 -15.458 1.00 93.19 352 PHE A CA 1
ATOM 2814 C C . PHE A 1 352 ? -5.714 -17.597 -16.699 1.00 93.19 352 PHE A C 1
ATOM 2816 O O . PHE A 1 352 ? -6.899 -17.888 -16.580 1.00 93.19 352 PHE A O 1
ATOM 2823 N N . GLU A 1 353 ? -5.084 -17.689 -17.867 1.00 94.12 353 GLU A N 1
ATOM 2824 C CA . GLU A 1 353 ? -5.714 -18.223 -19.073 1.00 94.12 353 GLU A CA 1
ATOM 2825 C C . GLU A 1 353 ? -6.097 -19.698 -18.896 1.00 94.12 353 GLU A C 1
ATOM 2827 O O . GLU A 1 353 ? -7.242 -20.076 -19.156 1.00 94.12 353 GLU A O 1
ATOM 2832 N N . ILE A 1 354 ? -5.183 -20.523 -18.375 1.00 94.00 354 ILE A N 1
ATOM 2833 C CA . ILE A 1 354 ? -5.453 -21.938 -18.076 1.00 94.00 354 ILE A CA 1
ATOM 2834 C C . ILE A 1 354 ? -6.581 -22.060 -17.042 1.00 94.00 354 ILE A C 1
ATOM 2836 O O . ILE A 1 354 ? -7.536 -22.813 -17.246 1.00 94.00 354 ILE A O 1
ATOM 2840 N N . LEU A 1 355 ? -6.500 -21.303 -15.944 1.00 91.88 355 LEU A N 1
ATOM 2841 C CA . LEU A 1 355 ? -7.515 -21.318 -14.888 1.00 91.88 355 LEU A CA 1
ATOM 2842 C C . LEU A 1 355 ? -8.883 -20.847 -15.397 1.00 91.88 355 LEU A C 1
ATOM 2844 O O . LEU A 1 355 ? -9.897 -21.470 -15.086 1.00 91.88 355 LEU A O 1
ATOM 2848 N N . HIS A 1 356 ? -8.922 -19.797 -16.219 1.00 90.75 356 HIS A N 1
ATOM 2849 C CA . HIS A 1 356 ? -10.148 -19.289 -16.828 1.00 90.75 356 HIS A CA 1
ATOM 2850 C C . HIS A 1 356 ? -10.767 -20.302 -17.795 1.00 90.75 356 HIS A C 1
ATOM 2852 O O . HIS A 1 356 ? -11.977 -20.500 -17.780 1.00 90.75 356 HIS A O 1
ATOM 2858 N N . ASN A 1 357 ? -9.966 -20.979 -18.616 1.00 91.88 357 ASN A N 1
ATOM 2859 C CA . ASN A 1 357 ? -10.485 -21.986 -19.543 1.00 91.88 357 ASN A CA 1
ATOM 2860 C C . ASN A 1 357 ? -11.045 -23.217 -18.811 1.00 91.88 357 ASN A C 1
ATOM 2862 O O . ASN A 1 357 ? -11.984 -23.844 -19.300 1.00 91.88 357 ASN A O 1
ATOM 2866 N N . ASN A 1 358 ? -10.522 -23.526 -17.621 1.00 91.25 358 ASN A N 1
ATOM 2867 C CA . ASN A 1 358 ? -11.008 -24.624 -16.787 1.00 91.25 358 ASN A CA 1
ATOM 2868 C C . ASN A 1 358 ? -12.226 -24.238 -15.925 1.00 91.25 358 ASN A C 1
ATOM 2870 O O . ASN A 1 358 ? -13.133 -25.050 -15.751 1.00 91.25 358 ASN A O 1
ATOM 2874 N N . VAL A 1 359 ? -12.255 -23.019 -15.370 1.00 88.75 359 VAL A N 1
ATOM 2875 C CA . VAL A 1 359 ? -13.301 -22.529 -14.451 1.00 88.75 359 VAL A CA 1
ATOM 2876 C C . VAL A 1 359 ? -13.614 -21.050 -14.733 1.00 88.75 359 VAL A C 1
ATOM 2878 O O . VAL A 1 359 ? -13.327 -20.151 -13.936 1.00 88.75 359 VAL A O 1
ATOM 2881 N N . SER A 1 360 ? -14.227 -20.784 -15.889 1.00 80.94 360 SER A N 1
ATOM 2882 C CA . SER A 1 360 ? -14.409 -19.423 -16.428 1.00 80.94 360 SER A CA 1
ATOM 2883 C C . SER A 1 360 ? -15.261 -18.495 -15.564 1.00 80.94 360 SER A C 1
ATOM 2885 O O . SER A 1 360 ? -15.178 -17.277 -15.703 1.00 80.94 360 SER A O 1
ATOM 2887 N N . SER A 1 361 ? -16.107 -19.053 -14.694 1.00 80.00 361 SER A N 1
ATOM 2888 C CA . SER A 1 361 ? -16.947 -18.290 -13.767 1.00 80.00 361 SER A CA 1
ATOM 2889 C C . SER A 1 361 ? -16.179 -17.710 -12.582 1.00 80.00 361 SER A C 1
ATOM 2891 O O . SER A 1 361 ? -16.681 -16.784 -11.953 1.00 80.00 361 SER A O 1
ATOM 2893 N N . THR A 1 362 ? -15.010 -18.269 -12.262 1.00 81.94 362 THR A N 1
ATOM 2894 C CA . THR A 1 362 ? -14.225 -17.889 -11.083 1.00 81.94 362 THR A CA 1
ATOM 2895 C C . THR A 1 362 ? -13.074 -16.977 -11.473 1.00 81.94 362 THR A C 1
ATOM 2897 O O . THR A 1 362 ? -12.963 -15.881 -10.941 1.00 81.94 362 THR A O 1
ATOM 2900 N N . TYR A 1 363 ? -12.239 -17.389 -12.428 1.00 86.31 363 TYR A N 1
ATOM 2901 C CA . TYR A 1 363 ? -11.018 -16.654 -12.758 1.00 86.31 363 TYR A CA 1
ATOM 2902 C C . TYR A 1 363 ? -11.256 -15.666 -13.903 1.00 86.31 363 TYR A C 1
ATOM 2904 O O . TYR A 1 363 ? -11.790 -16.064 -14.940 1.00 86.31 363 TYR A O 1
ATOM 2912 N N . PRO A 1 364 ? -10.870 -14.386 -13.773 1.00 89.19 364 PRO A N 1
ATOM 2913 C CA . PRO A 1 364 ? -10.981 -13.423 -14.855 1.00 89.19 364 PRO A CA 1
ATOM 2914 C C . PRO A 1 364 ? -9.897 -13.670 -15.906 1.00 89.19 364 PRO A C 1
ATOM 2916 O O . PRO A 1 364 ? -8.814 -14.170 -15.604 1.00 89.19 364 PRO A O 1
ATOM 2919 N N . ARG A 1 365 ? -10.156 -13.242 -17.143 1.00 90.38 365 ARG A N 1
ATOM 2920 C CA . ARG A 1 365 ? -9.074 -13.068 -18.116 1.00 90.38 365 ARG A CA 1
ATOM 2921 C C . ARG A 1 365 ? -8.211 -11.881 -17.712 1.00 90.38 365 ARG A C 1
ATOM 2923 O O . ARG A 1 365 ? -8.731 -10.883 -17.206 1.00 90.38 365 ARG A O 1
ATOM 2930 N N . LEU A 1 366 ? -6.915 -11.999 -17.975 1.00 91.62 366 LEU A N 1
ATOM 2931 C CA . LEU A 1 366 ? -5.950 -10.922 -17.805 1.00 91.62 366 LEU A CA 1
ATOM 2932 C C . LEU A 1 366 ? -5.498 -10.401 -19.178 1.00 91.62 366 LEU A C 1
ATOM 2934 O O . LEU A 1 366 ? -5.372 -11.210 -20.097 1.00 91.62 366 LEU A O 1
ATOM 2938 N N . PRO A 1 367 ? -5.254 -9.086 -19.330 1.00 92.88 367 PRO A N 1
ATOM 2939 C CA . PRO A 1 367 ? -5.476 -8.022 -18.343 1.00 92.88 367 PRO A CA 1
ATOM 2940 C C . PRO A 1 367 ? -6.960 -7.848 -17.975 1.00 92.88 367 PRO A C 1
ATOM 2942 O O . PRO A 1 367 ? -7.855 -8.082 -18.788 1.00 92.88 367 PRO A O 1
ATOM 2945 N N . ILE A 1 368 ? -7.233 -7.441 -16.731 1.00 89.06 368 ILE A N 1
ATOM 2946 C CA . ILE A 1 368 ? -8.611 -7.253 -16.258 1.00 89.06 368 ILE A CA 1
ATOM 2947 C C . ILE A 1 368 ? -9.273 -6.117 -17.048 1.00 89.06 368 ILE A C 1
ATOM 2949 O O . ILE A 1 368 ? -8.777 -4.988 -17.064 1.00 89.06 368 ILE A O 1
ATOM 2953 N N . SER A 1 369 ? -10.431 -6.393 -17.652 1.00 84.56 369 SER A N 1
ATOM 2954 C CA . SER A 1 369 ? -11.180 -5.390 -18.419 1.00 84.56 369 SER A CA 1
ATOM 2955 C C . SER A 1 369 ? -11.680 -4.226 -17.554 1.00 84.56 369 SER A C 1
ATOM 2957 O O . SER A 1 369 ? -12.009 -4.403 -16.378 1.00 84.56 369 SER A O 1
ATOM 2959 N N . ASN A 1 370 ? -11.856 -3.048 -18.163 1.00 82.06 370 ASN A N 1
ATOM 2960 C CA . ASN A 1 370 ? -12.464 -1.890 -17.495 1.00 82.06 370 ASN A CA 1
ATOM 2961 C C . ASN A 1 370 ? -13.864 -2.198 -16.949 1.00 82.06 370 ASN A C 1
ATOM 2963 O O . ASN A 1 370 ? -14.232 -1.682 -15.904 1.00 82.06 370 ASN A O 1
ATOM 2967 N N . GLN A 1 371 ? -14.634 -3.078 -17.596 1.00 80.44 371 GLN A N 1
ATOM 2968 C CA . GLN A 1 371 ? -15.937 -3.497 -17.080 1.00 80.44 371 GLN A CA 1
ATOM 2969 C C . GLN A 1 371 ? -15.811 -4.273 -15.761 1.00 80.44 371 GLN A C 1
ATOM 2971 O O . GLN A 1 371 ? -16.609 -4.054 -14.851 1.00 80.44 371 GLN A O 1
ATOM 2976 N N . ILE A 1 372 ? -14.834 -5.182 -15.650 1.00 78.44 372 ILE A N 1
ATOM 2977 C CA . ILE A 1 372 ? -14.583 -5.912 -14.400 1.00 78.44 372 ILE A CA 1
ATOM 2978 C C . ILE A 1 372 ? -14.070 -4.939 -13.345 1.00 78.44 372 ILE A C 1
ATOM 2980 O O . ILE A 1 372 ? -14.628 -4.930 -12.253 1.00 78.44 372 ILE A O 1
ATOM 2984 N N . LYS A 1 373 ? -13.106 -4.070 -13.688 1.00 77.88 373 LYS A N 1
ATOM 2985 C CA . LYS A 1 373 ? -12.645 -2.992 -12.802 1.00 77.88 373 LYS A CA 1
ATOM 2986 C C . LYS A 1 373 ? -13.845 -2.184 -12.277 1.00 77.88 373 LYS A C 1
ATOM 2988 O O . LYS A 1 373 ? -14.023 -2.094 -11.071 1.00 77.88 373 LYS A O 1
ATOM 2993 N N . ASN A 1 374 ? -14.756 -1.760 -13.160 1.00 73.62 374 ASN A N 1
ATOM 2994 C CA . ASN A 1 374 ? -16.013 -1.060 -12.841 1.00 73.62 374 ASN A CA 1
ATOM 2995 C C . ASN A 1 374 ? -16.938 -1.781 -11.870 1.00 73.62 374 ASN A C 1
ATOM 2997 O O . ASN A 1 374 ? -17.587 -1.130 -11.052 1.00 73.62 374 ASN A O 1
ATOM 3001 N N . LYS A 1 375 ? -16.953 -3.110 -11.889 1.00 70.12 375 LYS A N 1
ATOM 3002 C CA . LYS A 1 375 ? -17.660 -3.898 -10.877 1.00 70.12 375 LYS A CA 1
ATOM 3003 C C . LYS A 1 375 ? -16.906 -3.948 -9.548 1.00 70.12 375 LYS A C 1
ATOM 3005 O O . LYS A 1 375 ? -17.562 -3.874 -8.516 1.00 70.12 375 LYS A O 1
ATOM 3010 N N . LEU A 1 376 ? -15.566 -3.979 -9.561 1.00 65.75 376 LEU A N 1
ATOM 3011 C CA . LEU A 1 376 ? -14.763 -3.818 -8.337 1.00 65.75 376 LEU A CA 1
ATOM 3012 C C . LEU A 1 376 ? -15.061 -2.472 -7.632 1.00 65.75 376 LEU A C 1
ATOM 3014 O O . LEU A 1 376 ? -14.866 -2.361 -6.422 1.00 65.75 376 LEU A O 1
ATOM 3018 N N . PHE A 1 377 ? -15.511 -1.460 -8.390 1.00 58.62 377 PHE A N 1
ATOM 3019 C CA . PHE A 1 377 ? -15.702 -0.070 -7.951 1.00 58.62 377 PHE A CA 1
ATOM 3020 C C . PHE A 1 377 ? -17.077 0.256 -7.347 1.00 58.62 377 PHE A C 1
ATOM 3022 O O . PHE A 1 377 ? -17.237 1.328 -6.757 1.00 58.62 377 PHE A O 1
ATOM 3029 N N . SER A 1 378 ? -18.100 -0.591 -7.511 1.00 52.06 378 SER A N 1
ATOM 3030 C CA . SER A 1 378 ? -19.470 -0.213 -7.139 1.00 52.06 378 SER A CA 1
ATOM 3031 C C . SER A 1 378 ? -19.664 -0.169 -5.615 1.00 52.06 378 SER A C 1
ATOM 3033 O O . SER A 1 378 ? -19.771 -1.209 -4.971 1.00 52.06 378 SER A O 1
ATOM 3035 N N . GLY A 1 379 ? -19.773 1.033 -5.033 1.00 48.12 379 GLY A N 1
ATOM 3036 C CA . GLY A 1 379 ? -20.160 1.223 -3.625 1.00 48.12 379 GLY A CA 1
ATOM 3037 C C . GLY A 1 379 ? -19.074 1.749 -2.681 1.00 48.12 379 GLY A C 1
ATOM 3038 O O . GLY A 1 379 ? -19.247 1.629 -1.461 1.00 48.12 379 GLY A O 1
ATOM 3039 N N . MET A 1 380 ? -17.992 2.318 -3.218 1.00 52.84 380 MET A N 1
ATOM 3040 C CA . MET A 1 380 ? -17.059 3.157 -2.455 1.00 52.84 380 MET A CA 1
ATOM 3041 C C . MET A 1 380 ? -17.511 4.622 -2.450 1.00 52.84 380 MET A C 1
ATOM 3043 O O . MET A 1 380 ? -18.289 5.023 -3.311 1.00 52.84 380 MET A O 1
ATOM 3047 N N . ILE A 1 381 ? -17.098 5.374 -1.428 1.00 43.91 381 ILE A N 1
ATOM 3048 C CA . ILE A 1 381 ? -17.548 6.748 -1.156 1.00 43.91 381 ILE A CA 1
ATOM 3049 C C . ILE A 1 381 ? -17.169 7.648 -2.345 1.00 43.91 381 ILE A C 1
ATOM 3051 O O . ILE A 1 381 ? -16.000 7.695 -2.710 1.00 43.91 381 ILE A O 1
ATOM 3055 N N . ASP A 1 382 ? -18.173 8.292 -2.956 1.00 41.19 382 ASP A N 1
ATOM 3056 C CA . ASP A 1 382 ? -18.091 9.243 -4.080 1.00 41.19 382 ASP A CA 1
ATOM 3057 C C . ASP A 1 382 ? -16.937 9.006 -5.073 1.00 41.19 382 ASP A C 1
ATOM 3059 O O . ASP A 1 382 ? -15.963 9.768 -5.097 1.00 41.19 382 ASP A O 1
ATOM 3063 N N . PRO A 1 383 ? -17.031 7.994 -5.963 1.00 39.72 383 PRO A N 1
ATOM 3064 C CA . PRO A 1 383 ? -16.111 7.928 -7.080 1.00 39.72 383 PRO A CA 1
ATOM 3065 C C . PRO A 1 383 ? -16.351 9.177 -7.926 1.00 39.72 383 PRO A C 1
ATOM 3067 O O . PRO A 1 383 ? -17.389 9.314 -8.577 1.00 39.72 383 PRO A O 1
ATOM 3070 N N . THR A 1 384 ? -15.387 10.098 -7.934 1.00 37.44 384 THR A N 1
ATOM 3071 C CA . THR A 1 384 ? -15.337 11.107 -8.993 1.00 37.44 384 THR A CA 1
ATOM 3072 C C . THR A 1 384 ? -15.384 10.325 -10.308 1.00 37.44 384 THR A C 1
ATOM 3074 O O . THR A 1 384 ? -14.546 9.435 -10.483 1.00 37.44 384 THR A O 1
ATOM 3077 N N . PRO A 1 385 ? -16.363 10.562 -11.202 1.00 36.66 385 PRO A N 1
ATOM 3078 C CA . PRO A 1 385 ? -16.475 9.797 -12.433 1.00 36.66 385 PRO A CA 1
ATOM 3079 C C . PRO A 1 385 ? -15.136 9.843 -13.164 1.00 36.66 385 PRO A C 1
ATOM 3081 O O . PRO A 1 385 ? -14.646 10.927 -13.489 1.00 36.66 385 PRO A O 1
ATOM 3084 N N . MET A 1 386 ? -14.513 8.683 -13.390 1.00 40.59 386 MET A N 1
ATOM 3085 C CA . MET A 1 386 ? -13.332 8.635 -14.242 1.00 40.59 386 MET A CA 1
ATOM 3086 C C . MET A 1 386 ? -13.770 9.081 -15.635 1.00 40.59 386 MET A C 1
ATOM 3088 O O . MET A 1 386 ? -14.456 8.347 -16.345 1.00 40.59 386 MET A O 1
ATOM 3092 N N . VAL A 1 387 ? -13.369 10.288 -16.034 1.00 36.75 387 VAL A N 1
ATOM 3093 C CA . VAL A 1 387 ? -13.373 10.686 -17.440 1.00 36.75 387 VAL A CA 1
ATOM 3094 C C . VAL A 1 387 ? -12.238 9.905 -18.090 1.00 36.75 387 VAL A C 1
ATOM 3096 O O . VAL A 1 387 ? -11.094 10.355 -18.157 1.00 36.75 387 VAL A O 1
ATOM 3099 N N . ILE A 1 388 ? -12.538 8.670 -18.481 1.00 39.72 388 ILE A N 1
ATOM 3100 C CA . ILE A 1 388 ? -11.650 7.875 -19.315 1.00 39.72 388 ILE A CA 1
ATOM 3101 C C . ILE A 1 388 ? -11.758 8.500 -20.700 1.00 39.72 388 ILE A C 1
ATOM 3103 O O . ILE A 1 388 ? -12.725 8.275 -21.421 1.00 39.72 388 ILE A O 1
ATOM 3107 N N . ASN A 1 389 ? -10.792 9.342 -21.057 1.00 35.41 389 ASN A N 1
ATOM 3108 C CA . ASN A 1 389 ? -10.589 9.641 -22.462 1.00 35.41 389 ASN A CA 1
ATOM 3109 C C . ASN A 1 389 ? -10.216 8.314 -23.124 1.00 35.41 389 ASN A C 1
ATOM 3111 O O . ASN A 1 389 ? -9.159 7.763 -22.815 1.00 35.41 389 ASN A O 1
ATOM 3115 N N . ASP A 1 390 ? -11.069 7.827 -24.028 1.00 32.91 390 ASP A N 1
ATOM 3116 C CA . ASP A 1 390 ? -10.804 6.735 -24.973 1.00 32.91 390 ASP A CA 1
ATOM 3117 C C . ASP A 1 390 ? -9.700 7.135 -25.974 1.00 32.91 390 ASP A C 1
ATOM 3119 O O . ASP A 1 390 ? -9.818 6.975 -27.192 1.00 32.91 390 ASP A O 1
ATOM 3123 N N . ALA A 1 391 ? -8.595 7.698 -25.481 1.00 33.19 391 ALA A N 1
ATOM 3124 C CA . ALA A 1 391 ? -7.358 7.698 -26.221 1.00 33.19 391 ALA A CA 1
ATOM 3125 C C . ALA A 1 391 ? -7.024 6.224 -26.407 1.00 33.19 391 ALA A C 1
ATOM 3127 O O . ALA A 1 391 ? -6.719 5.534 -25.433 1.00 33.19 391 ALA A O 1
ATOM 3128 N N . LYS A 1 392 ? -7.176 5.747 -27.650 1.00 32.84 392 LYS A N 1
ATOM 3129 C CA . LYS A 1 392 ? -6.687 4.450 -28.109 1.00 32.84 392 LYS A CA 1
ATOM 3130 C C . LYS A 1 392 ? -5.395 4.165 -27.360 1.00 32.84 392 LYS A C 1
ATOM 3132 O O . LYS A 1 392 ? -4.402 4.858 -27.573 1.00 32.84 392 LYS A O 1
ATOM 3137 N N . ILE A 1 393 ? -5.445 3.188 -26.458 1.00 36.47 393 ILE A N 1
ATOM 3138 C CA . ILE A 1 393 ? -4.256 2.521 -25.956 1.00 36.47 393 ILE A CA 1
ATOM 3139 C C . ILE A 1 393 ? -3.616 1.998 -27.233 1.00 36.47 393 ILE A C 1
ATOM 3141 O O . ILE A 1 393 ? -4.112 1.045 -27.833 1.00 36.47 393 ILE A O 1
ATOM 3145 N N . GLN A 1 394 ? -2.641 2.740 -27.748 1.00 34.25 394 GLN A N 1
ATOM 3146 C CA . GLN A 1 394 ? -1.868 2.351 -28.907 1.00 34.25 394 GLN A CA 1
ATOM 3147 C C . GLN A 1 394 ? -0.936 1.263 -28.388 1.00 34.25 394 GLN A C 1
ATOM 3149 O O . GLN A 1 394 ? 0.148 1.532 -27.889 1.00 34.25 394 GLN A O 1
ATOM 3154 N N . SER A 1 395 ? -1.558 0.087 -28.321 1.00 38.19 395 SER A N 1
ATOM 3155 C CA . SER A 1 395 ? -1.079 -1.255 -28.054 1.00 38.19 395 SER A CA 1
ATOM 3156 C C . SER A 1 395 ? 0.293 -1.373 -27.396 1.00 38.19 395 SER A C 1
ATOM 3158 O O . SER A 1 395 ? 1.326 -1.371 -28.061 1.00 38.19 395 SER A O 1
ATOM 3160 N N . ASP A 1 396 ? 0.261 -1.728 -26.110 1.00 39.88 396 ASP A N 1
ATOM 3161 C CA . ASP A 1 396 ? 1.310 -2.513 -25.446 1.00 39.88 396 ASP A CA 1
ATOM 3162 C C . ASP A 1 396 ? 1.690 -3.791 -26.252 1.00 39.88 396 ASP A C 1
ATOM 3164 O O . ASP A 1 396 ? 2.745 -4.383 -26.021 1.00 39.88 396 ASP A O 1
ATOM 3168 N N . GLU A 1 397 ? 0.884 -4.196 -27.250 1.00 37.28 397 GLU A N 1
ATOM 3169 C CA . GLU A 1 397 ? 1.184 -5.276 -28.207 1.00 37.28 397 GLU A CA 1
ATOM 3170 C C . GLU A 1 397 ? 2.420 -4.990 -29.087 1.00 37.28 397 GLU A C 1
ATOM 3172 O O . GLU A 1 397 ? 3.179 -5.918 -29.365 1.00 37.28 397 GLU A O 1
ATOM 3177 N N . ASP A 1 398 ? 2.701 -3.731 -29.459 1.00 36.00 398 ASP A N 1
ATOM 3178 C CA . ASP A 1 398 ? 3.860 -3.406 -30.318 1.00 36.00 398 ASP A CA 1
ATOM 3179 C C . ASP A 1 398 ? 5.194 -3.484 -29.550 1.00 36.00 398 ASP A C 1
ATOM 3181 O O . ASP A 1 398 ? 6.230 -3.851 -30.109 1.00 36.00 398 ASP A O 1
ATOM 3185 N N . MET A 1 399 ? 5.170 -3.199 -28.244 1.00 35.09 399 MET A N 1
ATOM 3186 C CA . MET A 1 399 ? 6.319 -3.389 -27.351 1.00 35.09 399 MET A CA 1
ATOM 3187 C C . MET A 1 399 ? 6.546 -4.876 -27.045 1.00 35.09 399 MET A C 1
ATOM 3189 O O . MET A 1 399 ? 7.686 -5.336 -27.044 1.00 35.09 399 MET A O 1
ATOM 3193 N N . MET A 1 400 ? 5.478 -5.655 -26.852 1.00 36.34 400 MET A N 1
ATOM 3194 C CA . MET A 1 400 ? 5.547 -7.093 -26.557 1.00 36.34 400 MET A CA 1
ATOM 3195 C C . MET A 1 400 ? 6.154 -7.927 -27.698 1.00 36.34 400 MET A C 1
ATOM 3197 O O . MET A 1 400 ? 6.915 -8.865 -27.439 1.00 36.34 400 MET A O 1
ATOM 3201 N N . GLN A 1 401 ? 5.890 -7.569 -28.960 1.00 34.72 401 GLN A N 1
ATOM 3202 C CA . GLN A 1 401 ? 6.391 -8.318 -30.120 1.00 34.72 401 GLN A CA 1
ATOM 3203 C C . GLN A 1 401 ? 7.920 -8.214 -30.301 1.00 34.72 401 GLN A C 1
ATOM 3205 O O . GLN A 1 401 ? 8.542 -9.122 -30.853 1.00 34.72 401 GLN A O 1
ATOM 3210 N N . ILE A 1 402 ? 8.547 -7.138 -29.811 1.00 35.56 402 ILE A N 1
ATOM 3211 C CA . ILE A 1 402 ? 10.004 -6.932 -29.894 1.00 35.56 402 ILE A CA 1
ATOM 3212 C C . ILE A 1 402 ? 10.755 -7.828 -28.888 1.00 35.56 402 ILE A C 1
ATOM 3214 O O . ILE A 1 402 ? 11.874 -8.262 -29.165 1.00 35.56 402 ILE A O 1
ATOM 3218 N N . TYR A 1 403 ? 10.138 -8.168 -27.750 1.00 36.75 403 TYR A N 1
ATOM 3219 C CA . TYR A 1 403 ? 10.779 -8.933 -26.670 1.00 36.75 403 TYR A CA 1
ATOM 3220 C C . TYR A 1 403 ? 10.616 -10.454 -26.776 1.00 36.75 403 TYR A C 1
ATOM 3222 O O . TYR A 1 403 ? 11.456 -11.187 -26.252 1.00 36.75 403 TYR A O 1
ATOM 3230 N N . TYR A 1 404 ? 9.602 -10.945 -27.495 1.00 35.97 404 TYR A N 1
ATOM 3231 C CA . TYR A 1 404 ? 9.340 -12.386 -27.643 1.00 35.97 404 TYR A CA 1
ATOM 3232 C C . TYR A 1 404 ? 10.444 -13.167 -28.382 1.00 35.97 404 TYR A C 1
ATOM 3234 O O . TYR A 1 404 ? 10.460 -14.393 -28.336 1.00 35.97 404 TYR A O 1
ATOM 3242 N N . ASN A 1 405 ? 11.399 -12.483 -29.019 1.00 35.47 405 ASN A N 1
ATOM 3243 C CA . ASN A 1 405 ? 12.457 -13.128 -29.800 1.00 35.47 405 ASN A CA 1
ATOM 3244 C C . ASN A 1 405 ? 13.732 -13.473 -29.000 1.00 35.47 405 ASN A C 1
ATOM 3246 O O . ASN A 1 405 ? 14.693 -13.921 -29.617 1.00 35.47 405 ASN A O 1
ATOM 3250 N N . ASN A 1 406 ? 13.781 -13.271 -27.670 1.00 33.38 406 ASN A N 1
ATOM 3251 C CA . ASN A 1 406 ? 15.033 -13.390 -26.892 1.00 33.38 406 ASN A CA 1
ATOM 3252 C C . ASN A 1 406 ? 14.945 -14.074 -25.505 1.00 33.38 406 ASN A C 1
ATOM 3254 O O . ASN A 1 406 ? 15.812 -13.837 -24.664 1.00 33.38 406 ASN A O 1
ATOM 3258 N N . THR A 1 407 ? 13.963 -14.932 -25.221 1.00 37.25 407 THR A N 1
ATOM 3259 C CA . THR A 1 407 ? 13.951 -15.694 -23.952 1.00 37.25 407 THR A CA 1
ATOM 3260 C C . THR A 1 407 ? 14.023 -17.198 -24.197 1.00 37.25 407 THR A C 1
ATOM 3262 O O . THR A 1 407 ? 13.091 -17.767 -24.760 1.00 37.25 407 THR A O 1
ATOM 3265 N N . GLU A 1 408 ? 15.126 -17.819 -23.759 1.00 38.72 408 GLU A N 1
ATOM 3266 C CA . GLU A 1 408 ? 15.230 -19.269 -23.548 1.00 38.72 408 GLU A CA 1
ATOM 3267 C C . GLU A 1 408 ? 14.155 -19.732 -22.550 1.00 38.72 408 GLU A C 1
ATOM 3269 O O . GLU A 1 408 ? 13.815 -19.023 -21.599 1.00 38.72 408 GLU A O 1
ATOM 3274 N N . GLU A 1 409 ? 13.587 -20.905 -22.824 1.00 38.94 409 GLU A N 1
ATOM 3275 C CA . GLU A 1 409 ? 12.516 -21.538 -22.058 1.00 38.94 409 GLU A CA 1
ATOM 3276 C C . GLU A 1 409 ? 13.011 -21.960 -20.666 1.00 38.94 409 GLU A C 1
ATOM 3278 O O . GLU A 1 409 ? 13.740 -22.939 -20.523 1.00 38.94 409 GLU A O 1
ATOM 3283 N N . ASP A 1 410 ? 12.575 -21.249 -19.624 1.00 42.47 410 ASP A N 1
ATOM 3284 C CA . ASP A 1 410 ? 12.564 -21.788 -18.264 1.00 42.47 410 ASP A CA 1
ATOM 3285 C C . ASP A 1 410 ? 11.292 -22.641 -18.102 1.00 42.47 410 ASP A C 1
ATOM 3287 O O . ASP A 1 410 ? 10.176 -22.113 -18.062 1.00 42.47 410 ASP A O 1
ATOM 3291 N N . ASP A 1 411 ? 11.457 -23.964 -18.015 1.00 38.66 411 ASP A N 1
ATOM 3292 C CA . ASP A 1 411 ? 10.376 -24.919 -17.748 1.00 38.66 411 ASP A CA 1
ATOM 3293 C C . ASP A 1 411 ? 9.640 -24.560 -16.439 1.00 38.66 411 ASP A C 1
ATOM 3295 O O . ASP A 1 411 ? 10.179 -24.637 -15.328 1.00 38.66 411 ASP A O 1
ATOM 3299 N N . LEU A 1 412 ? 8.376 -24.143 -16.561 1.00 46.38 412 LEU A N 1
ATOM 3300 C CA . LEU A 1 412 ? 7.543 -23.710 -15.439 1.00 46.38 412 LEU A CA 1
ATOM 3301 C C . LEU A 1 412 ? 6.864 -24.902 -14.752 1.00 46.38 412 LEU A C 1
ATOM 3303 O O . LEU A 1 412 ? 5.902 -25.471 -15.263 1.00 46.38 412 LEU A O 1
ATOM 3307 N N . ASP A 1 413 ? 7.286 -25.205 -13.523 1.00 50.78 413 ASP A N 1
ATOM 3308 C CA . ASP A 1 413 ? 6.510 -26.039 -12.598 1.00 50.78 413 ASP A CA 1
ATOM 3309 C C . ASP A 1 413 ? 5.317 -25.236 -12.036 1.00 50.78 413 ASP A C 1
ATOM 3311 O O . ASP A 1 413 ? 5.461 -24.398 -11.128 1.00 50.78 413 ASP A O 1
ATOM 3315 N N . ILE A 1 414 ? 4.145 -25.481 -12.631 1.00 41.75 414 ILE A N 1
ATOM 3316 C CA . ILE A 1 414 ? 2.848 -24.874 -12.299 1.00 41.75 414 ILE A CA 1
ATOM 3317 C C . ILE A 1 414 ? 2.395 -25.265 -10.881 1.00 41.75 414 ILE A C 1
ATOM 3319 O O . ILE A 1 414 ? 1.823 -24.432 -10.174 1.00 41.75 414 ILE A O 1
ATOM 3323 N N . GLU A 1 415 ? 2.693 -26.482 -10.411 1.00 43.66 415 GLU A N 1
ATOM 3324 C CA . GLU A 1 415 ? 2.289 -26.931 -9.070 1.00 43.66 415 GLU A CA 1
ATOM 3325 C C . GLU A 1 415 ? 3.067 -26.187 -7.977 1.00 43.66 415 GLU A C 1
ATOM 3327 O O . GLU A 1 415 ? 2.493 -25.766 -6.966 1.00 43.66 415 GLU A O 1
ATOM 3332 N N . ALA A 1 416 ? 4.354 -25.923 -8.214 1.00 47.66 416 ALA A N 1
ATOM 3333 C CA . ALA A 1 416 ? 5.176 -25.109 -7.323 1.00 47.66 416 ALA A CA 1
ATOM 3334 C C . ALA A 1 416 ? 4.753 -23.625 -7.288 1.00 47.66 416 ALA A C 1
ATOM 3336 O O . ALA A 1 416 ? 4.985 -22.955 -6.283 1.00 47.66 416 ALA A O 1
ATOM 3337 N N . MET A 1 417 ? 4.149 -23.090 -8.359 1.00 38.06 417 MET A N 1
ATOM 3338 C CA . MET A 1 417 ? 3.661 -21.699 -8.397 1.00 38.06 417 MET A CA 1
ATOM 3339 C C . MET A 1 417 ? 2.345 -21.493 -7.649 1.00 38.06 417 MET A C 1
ATOM 3341 O O . MET A 1 417 ? 2.137 -20.427 -7.078 1.00 38.06 417 MET A O 1
ATOM 3345 N N . LEU A 1 418 ? 1.466 -22.494 -7.639 1.00 43.12 418 LEU A N 1
ATOM 3346 C CA . LEU A 1 418 ? 0.135 -22.366 -7.044 1.00 43.12 418 LEU A CA 1
ATOM 3347 C C . LEU A 1 418 ? 0.111 -22.688 -5.541 1.00 43.12 418 LEU A C 1
ATOM 3349 O O . LEU A 1 418 ? -0.888 -22.434 -4.872 1.00 43.12 418 LEU A O 1
ATOM 3353 N N . GLY A 1 419 ? 1.183 -23.262 -4.981 1.00 40.56 419 GLY A N 1
ATOM 3354 C CA . GLY A 1 419 ? 1.247 -23.612 -3.556 1.00 40.56 419 GLY A CA 1
ATOM 3355 C C . GLY A 1 419 ? 0.176 -24.624 -3.111 1.00 40.56 419 GLY A C 1
ATOM 3356 O O . GLY A 1 419 ? -0.052 -24.802 -1.912 1.00 40.56 419 GLY A O 1
ATOM 3357 N N . VAL A 1 420 ? -0.490 -25.297 -4.056 1.00 38.69 420 VAL A N 1
ATOM 3358 C CA . VAL A 1 420 ? -1.577 -26.241 -3.786 1.00 38.69 420 VAL A CA 1
ATOM 3359 C C . VAL A 1 420 ? -0.978 -27.616 -3.513 1.00 38.69 420 VAL A C 1
ATOM 3361 O O . VAL A 1 420 ? -0.739 -28.410 -4.416 1.00 38.69 420 VAL A O 1
ATOM 3364 N N . LYS A 1 421 ? -0.775 -27.953 -2.236 1.00 34.78 421 LYS A N 1
ATOM 3365 C CA . LYS A 1 421 ? -0.671 -29.365 -1.842 1.00 34.78 421 LYS A CA 1
ATOM 3366 C C . LYS A 1 421 ? -2.063 -29.981 -1.923 1.00 34.78 421 LYS A C 1
ATOM 3368 O O . LYS A 1 421 ? -2.832 -29.898 -0.963 1.00 34.78 421 LYS A O 1
ATOM 3373 N N . HIS A 1 422 ? -2.391 -30.635 -3.033 1.00 32.75 422 HIS A N 1
ATOM 3374 C CA . HIS A 1 422 ? -3.530 -31.544 -3.041 1.00 32.75 422 HIS A CA 1
ATOM 3375 C C . HIS A 1 422 ? -3.280 -32.649 -2.006 1.00 32.75 422 HIS A C 1
ATOM 3377 O O . HIS A 1 422 ? -2.380 -33.476 -2.147 1.00 32.75 422 HIS A O 1
ATOM 3383 N N . ARG A 1 423 ? -4.080 -32.663 -0.932 1.00 33.03 423 ARG A N 1
ATOM 3384 C CA . ARG A 1 423 ? -4.211 -33.845 -0.078 1.00 33.03 423 ARG A CA 1
ATOM 3385 C C . ARG A 1 423 ? -4.833 -34.942 -0.936 1.00 33.03 423 ARG A C 1
ATOM 3387 O O . ARG A 1 423 ? -6.035 -34.927 -1.185 1.00 33.03 423 ARG A O 1
ATOM 3394 N N . THR A 1 424 ? -4.016 -35.881 -1.397 1.00 32.31 424 THR A N 1
ATOM 3395 C CA . THR A 1 424 ? -4.504 -37.132 -1.975 1.00 32.31 424 THR A CA 1
ATOM 3396 C C . THR A 1 424 ? -5.340 -37.859 -0.916 1.00 32.31 424 THR A C 1
ATOM 3398 O O . THR A 1 424 ? -4.902 -37.969 0.234 1.00 32.31 424 THR A O 1
ATOM 3401 N N . PRO A 1 425 ? -6.535 -38.368 -1.251 1.00 30.02 425 PRO A N 1
ATOM 3402 C CA . PRO A 1 425 ? -7.262 -39.218 -0.330 1.00 30.02 425 PRO A CA 1
ATOM 3403 C C . PRO A 1 425 ? -6.506 -40.540 -0.168 1.00 30.02 425 PRO A C 1
ATOM 3405 O O . PRO A 1 425 ? -6.130 -41.191 -1.144 1.00 30.02 425 PRO A O 1
ATOM 3408 N N . LEU A 1 426 ? -6.296 -40.928 1.090 1.00 34.94 426 LEU A N 1
ATOM 3409 C CA . LEU A 1 426 ? -5.876 -42.266 1.492 1.00 34.94 426 LEU A CA 1
ATOM 3410 C C . LEU A 1 426 ? -6.801 -43.299 0.835 1.00 34.94 426 LEU A C 1
ATOM 3412 O O . LEU A 1 426 ? -7.951 -43.455 1.244 1.00 34.94 426 LEU A O 1
ATOM 3416 N N . SER A 1 427 ? -6.293 -44.019 -0.166 1.00 29.84 427 SER A N 1
ATOM 3417 C CA . SER A 1 427 ? -6.934 -45.241 -0.640 1.00 29.84 427 SER A CA 1
ATOM 3418 C C . SER A 1 427 ? -6.441 -46.422 0.191 1.00 29.84 427 SER A C 1
ATOM 3420 O O . SER A 1 427 ? -5.250 -46.709 0.325 1.00 29.84 427 SER A O 1
ATOM 3422 N N . ILE A 1 428 ? -7.413 -47.080 0.810 1.00 36.81 428 ILE A N 1
ATOM 3423 C CA . ILE A 1 428 ? -7.272 -48.320 1.555 1.00 36.81 428 ILE A CA 1
ATOM 3424 C C . ILE A 1 428 ? -7.159 -49.477 0.556 1.00 36.81 428 ILE A C 1
ATOM 3426 O O . ILE A 1 428 ? -8.025 -49.653 -0.292 1.00 36.81 428 ILE A O 1
ATOM 3430 N N . GLY A 1 429 ? -6.157 -50.335 0.764 1.00 29.52 429 GLY A N 1
ATOM 3431 C CA . GLY A 1 429 ? -6.303 -51.781 0.586 1.00 29.52 429 GLY A CA 1
ATOM 3432 C C . GLY A 1 429 ? -5.912 -52.372 -0.770 1.00 29.52 429 GLY A C 1
ATOM 3433 O O . GLY A 1 429 ? -6.637 -52.281 -1.750 1.00 29.52 429 GLY A O 1
ATOM 3434 N N . GLY A 1 430 ? -4.822 -53.143 -0.777 1.00 28.48 430 GLY A N 1
ATOM 3435 C CA . GLY A 1 430 ? -4.490 -54.018 -1.901 1.00 28.48 430 GLY A CA 1
ATOM 3436 C C . GLY A 1 430 ? -3.227 -54.845 -1.687 1.00 28.48 430 GLY A C 1
ATOM 3437 O O . GLY A 1 430 ? -2.207 -54.604 -2.320 1.00 28.48 430 GLY A O 1
ATOM 3438 N N . LYS A 1 431 ? -3.280 -55.833 -0.784 1.00 36.56 431 LYS A N 1
ATOM 3439 C CA . LYS A 1 431 ? -2.229 -56.852 -0.610 1.00 36.56 431 LYS A CA 1
ATOM 3440 C C . LYS A 1 431 ? -1.908 -57.533 -1.947 1.00 36.56 431 LYS A C 1
ATOM 3442 O O . LYS A 1 431 ? -2.813 -58.095 -2.557 1.00 36.56 431 LYS A O 1
ATOM 3447 N N . LYS A 1 432 ? -0.621 -57.687 -2.278 1.00 32.59 432 LYS A N 1
ATOM 3448 C CA . LYS A 1 432 ? -0.089 -58.958 -2.798 1.00 32.59 432 LYS A CA 1
ATOM 3449 C C . LYS A 1 432 ? 1.403 -59.104 -2.513 1.00 32.59 432 LYS A C 1
ATOM 3451 O O . LYS A 1 432 ? 2.203 -58.187 -2.630 1.00 32.59 432 LYS A O 1
ATOM 3456 N N . SER A 1 433 ? 1.709 -60.305 -2.058 1.00 35.31 433 SER A N 1
ATOM 3457 C CA . SER A 1 433 ? 2.977 -60.815 -1.575 1.00 35.31 433 SER A CA 1
ATOM 3458 C C . SER A 1 433 ? 4.006 -60.994 -2.691 1.00 35.31 433 SER A C 1
ATOM 3460 O O . SER A 1 433 ? 3.656 -61.374 -3.805 1.00 35.31 433 SER A O 1
ATOM 3462 N N . LYS A 1 434 ? 5.294 -60.895 -2.343 1.00 33.81 434 LYS A N 1
ATOM 3463 C CA . LYS A 1 434 ? 6.294 -61.872 -2.793 1.00 33.81 434 LYS A CA 1
ATOM 3464 C C . LYS A 1 434 ? 7.495 -61.908 -1.849 1.00 33.81 434 LYS A C 1
ATOM 3466 O O . LYS A 1 434 ? 8.185 -60.925 -1.617 1.00 33.81 434 LYS A O 1
ATOM 3471 N N . LYS A 1 435 ? 7.687 -63.107 -1.299 1.00 37.47 435 LYS A N 1
ATOM 3472 C CA . LYS A 1 435 ? 8.834 -63.581 -0.523 1.00 37.47 435 LYS A CA 1
ATOM 3473 C C . LYS A 1 435 ? 10.146 -63.319 -1.270 1.00 37.47 435 LYS A C 1
ATOM 3475 O O . LYS A 1 435 ? 10.250 -63.710 -2.430 1.00 37.47 435 LYS A O 1
ATOM 3480 N N . ARG A 1 436 ? 11.192 -62.905 -0.552 1.00 33.03 436 ARG A N 1
ATOM 3481 C CA . ARG A 1 436 ? 12.529 -63.493 -0.725 1.00 33.03 436 ARG A CA 1
ATOM 3482 C C . ARG A 1 436 ? 13.278 -63.537 0.605 1.00 33.03 436 ARG A C 1
ATOM 3484 O O . ARG A 1 436 ? 13.205 -62.621 1.414 1.00 33.03 436 ARG A O 1
ATOM 3491 N N . LYS A 1 437 ? 13.873 -64.706 0.836 1.00 33.00 437 LYS A N 1
ATOM 3492 C CA . LYS A 1 437 ? 14.518 -65.180 2.060 1.00 33.00 437 LYS A CA 1
ATOM 3493 C C . LYS A 1 437 ? 15.943 -64.632 2.193 1.00 33.00 437 LYS A C 1
ATOM 3495 O O . LYS A 1 437 ? 16.629 -64.499 1.191 1.00 33.00 437 LYS A O 1
ATOM 3500 N N . HIS A 1 438 ? 16.328 -64.440 3.457 1.00 35.56 438 HIS A N 1
ATOM 3501 C CA . HIS A 1 438 ? 17.626 -64.679 4.105 1.00 35.56 438 HIS A CA 1
ATOM 3502 C C . HIS A 1 438 ? 18.939 -64.506 3.329 1.00 35.56 438 HIS A C 1
ATOM 3504 O O . HIS A 1 438 ? 19.213 -65.282 2.424 1.00 35.56 438 HIS A O 1
ATOM 3510 N N . THR A 1 439 ? 19.855 -63.743 3.941 1.00 33.91 439 THR A N 1
ATOM 3511 C CA . THR A 1 439 ? 21.058 -64.325 4.576 1.00 33.91 439 THR A CA 1
ATOM 3512 C C . THR A 1 439 ? 21.511 -63.502 5.788 1.00 33.91 439 THR A C 1
ATOM 3514 O O . THR A 1 439 ? 21.326 -62.292 5.845 1.00 33.91 439 THR A O 1
ATOM 3517 N N . ASN A 1 440 ? 22.033 -64.226 6.779 1.00 33.81 440 ASN A N 1
ATOM 3518 C CA . ASN A 1 440 ? 22.427 -63.828 8.133 1.00 33.81 440 ASN A CA 1
ATOM 3519 C C . ASN A 1 440 ? 23.880 -63.314 8.241 1.00 33.81 440 ASN A C 1
ATOM 3521 O O . ASN A 1 440 ? 24.701 -63.601 7.377 1.00 33.81 440 ASN A O 1
ATOM 3525 N N . MET A 1 441 ? 24.182 -62.795 9.446 1.00 32.25 441 MET A N 1
ATOM 3526 C CA . MET A 1 441 ? 25.492 -62.644 10.124 1.00 32.25 441 MET A CA 1
ATOM 3527 C C . MET A 1 441 ? 26.270 -61.347 9.833 1.00 32.25 441 MET A C 1
ATOM 3529 O O . MET A 1 441 ? 26.352 -60.927 8.697 1.00 32.25 441 MET A O 1
ATOM 3533 N N . LYS A 1 442 ? 26.925 -60.673 10.795 1.00 33.28 442 LYS A N 1
ATOM 3534 C CA . LYS A 1 442 ? 27.348 -61.036 12.164 1.00 33.28 442 LYS A CA 1
ATOM 3535 C C . LYS A 1 442 ? 27.639 -59.761 12.992 1.00 33.28 442 LYS A C 1
ATOM 3537 O O . LYS A 1 442 ? 28.005 -58.726 12.456 1.00 33.28 442 LYS A O 1
ATOM 3542 N N . ARG A 1 443 ? 27.516 -59.907 14.316 1.00 39.62 443 ARG A N 1
ATOM 3543 C CA . ARG A 1 443 ? 27.840 -58.973 15.420 1.00 39.62 443 ARG A CA 1
ATOM 3544 C C . ARG A 1 443 ? 29.295 -58.461 15.450 1.00 39.62 443 ARG A C 1
ATOM 3546 O O . ARG A 1 443 ? 30.195 -59.260 15.210 1.00 39.62 443 ARG A O 1
ATOM 3553 N N . ARG A 1 444 ? 29.499 -57.258 16.021 1.00 36.91 444 ARG A N 1
ATOM 3554 C CA . ARG A 1 444 ? 30.421 -56.897 17.147 1.00 36.91 444 ARG A CA 1
ATOM 3555 C C . ARG A 1 444 ? 30.209 -55.401 17.489 1.00 36.91 444 ARG A C 1
ATOM 3557 O O . ARG A 1 444 ? 30.247 -54.589 16.584 1.00 36.91 444 ARG A O 1
ATOM 3564 N N . LYS A 1 445 ? 29.647 -55.022 18.649 1.00 38.88 445 LYS A N 1
ATOM 3565 C CA . LYS A 1 445 ? 30.211 -54.830 20.014 1.00 38.88 445 LYS A CA 1
ATOM 3566 C C . LYS A 1 445 ? 31.267 -53.709 20.156 1.00 38.88 445 LYS A C 1
ATOM 3568 O O . LYS A 1 445 ? 32.355 -53.865 19.623 1.00 38.88 445 LYS A O 1
ATOM 3573 N N . SER A 1 446 ? 30.927 -52.750 21.043 1.00 40.91 446 SER A N 1
ATOM 3574 C CA . SER A 1 446 ? 31.756 -51.916 21.959 1.00 40.91 446 SER A CA 1
ATOM 3575 C C . SER A 1 446 ? 32.785 -50.958 21.330 1.00 40.91 446 SER A C 1
ATOM 3577 O O . SER A 1 446 ? 33.442 -51.330 20.378 1.00 40.91 446 SER A O 1
ATOM 3579 N N . CYS A 1 447 ? 33.026 -49.735 21.813 1.00 38.50 447 CYS A N 1
ATOM 3580 C CA . CYS A 1 447 ? 33.136 -49.279 23.201 1.00 38.50 447 CYS A CA 1
ATOM 3581 C C . CYS A 1 447 ? 32.921 -47.755 23.332 1.00 38.50 447 CYS A C 1
ATOM 3583 O O . CYS A 1 447 ? 33.030 -47.013 22.363 1.00 38.50 447 CYS A O 1
ATOM 3585 N N . LYS A 1 448 ? 32.663 -47.348 24.579 1.00 48.50 448 LYS A N 1
ATOM 3586 C CA . LYS A 1 448 ? 32.587 -45.990 25.143 1.00 48.50 448 LYS A CA 1
ATOM 3587 C C . LYS A 1 448 ? 33.856 -45.146 24.909 1.00 48.50 448 LYS A C 1
ATOM 3589 O O . LYS A 1 448 ? 34.950 -45.677 25.099 1.00 48.50 448 LYS A O 1
ATOM 3594 N N . ARG A 1 449 ? 33.704 -43.829 24.756 1.00 49.00 449 ARG A N 1
ATOM 3595 C CA . ARG A 1 449 ? 33.930 -42.848 25.835 1.00 49.00 449 ARG A CA 1
ATOM 3596 C C . ARG A 1 449 ? 33.152 -41.575 25.554 1.00 49.00 449 ARG A C 1
ATOM 3598 O O . ARG A 1 449 ? 33.093 -41.209 24.363 1.00 49.00 449 ARG A O 1
#

Foldseek 3Di:
DDDDAWAFEFFWTFNHNDLVCQVLLQLLQFAKDFADADQFWTKMKTFGDPPDFHRTAGLALLGFRHGFGMKIKIKGFEDAVVVVTDKFWAFLDDPNDTHTYIHDYPVLLVVLLVLLSLQQLLACLLSFGQAFTFSDKDWFFLDPVQLVSLVSNLVSHPDPRVSSSSVSVSVCSVVVVGRTMIMTMGGDDPQKHFLVVQADPPDPPPVSVVSNVLLLLVLLLSQLCSCQRRQKRLQDSFRRQKIFRQPQCQQLNNDDDPNGRNGGIHGDDSSFMDRHDPVLNVVSNVCVVVLVSLVNLCSSQVVHTPVPDRLVVDPRNCSRHNDCVCSVVSSVSSVSSVVSNVNSSVVSQVLLVVVCVVPVPRGDHGSHDPVNSVSSHPPPDDDPPPPPPPPPPPDPPVVVVVPVVDDDDDDDPPCVSNVDPPPDDDDDDDDDDDDDDDDDDDDDDDDDD

InterPro domains:
  IPR011009 Protein kinase-like domain superfamily [SSF56112] (34-280)

Sequence (449 aa):
MGLSKYTQKGGLQIDSGNAKEAFEHFIANSSIHLLSRGSFGLTFVAKLSPGATTNYKHIIWSRYDVPVDSILFKISCTFDESKGEDTEKLDLSQKGHEYHLRSVDVNEFKKEVNTQIDIFFKSITYLQPYCPGIVYANDYKNTQETYVLIDKITNNITNPIHSGVMRSIKQALMGDECSGVGFIGMEFLEGYDTIYNLVDPNNKDKQAQIISYNYHMIGLYIIMKVAVDTGYSHGDFHTGNLLINPNELGYFGKSTINGVQLGAPMMIDFGLTVKIPPQQHALIKEYYAKAQYSKIFKILCDLGRSDGFDLYSHDFYEWVCHNLDWKLHMVKAMEYLIQKREVGINNTIKVFEILHNNVSSTYPRLPISNQIKNKLFSGMIDPTPMVINDAKIQSDEDMMQIYYNNTEEDDLDIEAMLGVKHRTPLSIGGKKSKKRKHTNMKRRKSCKR

Secondary structure (DSSP, 8-state):
------EEETTEEESSS-HHHHHHHHHHTEEEEEEEEETTEEEEEEEEPTT---SEE--SGGGTTPBP-EEEEEEEEEE-GGGT----EEE--BTTB--EEE-EEHHHHHHHHHHHHHHHHHHGGGS--SS--EEEEEEEESSHHHHHHHHHHHHHB-SHHHHHHHHHHHHHHHTTS-SEEEEEEEE--TT-EEHHHH--TT---HHHHHHHHHHHHHHHHHHHHHHHHHSEE-S---TTSEEEETT-TTTTTT-EETTEE--EEEE---TT-EEPPHHHHHHHHHHHHTT-HHHHHHHHHHH--TT---GGG-GGGHHHHS-GGGHHHHHHHHHHHHHHHHHHHHHHHHHHHHHHHH-TTTSPPSSPPHHHHHHHTTTSS--------------HHHHHHHHTTS-------HHHHHT------------------------------

Radius of gyration: 25.24 Å; chains: 1; bounding box: 66×90×60 Å

Organism: NCBI:txid1070528